Protein AF-0000000085031846 (afdb_homodimer)

Secondary structure (DSSP, 8-state):
--EEEEETTTSHHHHHHHHHHHHTT-EEEEEES-GGGSPP-TTEEEEE--TTS-HHHHHHTTTT--EEEE----TTSSIIIIIIHHHHHHHHHHHHHT--EEEEEEETTTT-HHHHTTSHHHHTTHHHHHHHHHHHHHHHHTS-SEEEEEEE-EEE-PPP-SEEEES-SS--EEEHHHHHHHHHHHHH-GGGTTEEEEEEE-SEEHHHHHTT-/--EEEEETTTSHHHHHHHHHHHHTT-EEEEEES-GGGSPP-TTEEEEE--TTS-HHHHHHTTTT--EEEE----TTSSIIIIIIHHHHHHHHHHHHHT--EEEEEEETTTT-HHHHTTSHHHHTTHHHHHHHHHHHHHHHHTS-SEEEEEEE-EEE-PPP-SEEEES-SS--EEEHHHHHHHHHHHHH-GGGTTEEEEEEE-SEEHHHHHTT-

Organism: Limosilactobacillus fermentum (strain NBRC 3956 / LMG 18251) (NCBI:txid334390)

pLDDT: mean 97.51, std 2.16, range [82.5, 98.94]

InterPro domains:
  IPR016040 NAD(P)-binding domain [PF13460] (8-190)
  IPR036291 NAD(P)-binding domain superfamily [SSF51735] (2-202)

Structure (mmCIF, N/CA/C/O backbone):
data_AF-0000000085031846-model_v1
#
loop_
_entity.id
_entity.type
_entity.pdbx_description
1 polymer 'NAD(P)-binding domain-containing protein'
#
loop_
_atom_site.group_PDB
_atom_site.id
_atom_site.type_symbol
_atom_site.label_atom_id
_atom_site.label_alt_id
_atom_site.label_comp_id
_atom_site.label_asym_id
_atom_site.label_entity_id
_atom_site.label_seq_id
_atom_site.pdbx_PDB_ins_code
_atom_site.Cartn_x
_atom_site.Cartn_y
_atom_site.Cartn_z
_atom_site.occupancy
_atom_site.B_iso_or_equiv
_atom_site.auth_seq_id
_atom_site.auth_comp_id
_atom_site.auth_asym_id
_atom_site.auth_atom_id
_atom_site.pdbx_PDB_model_num
ATOM 1 N N . MET A 1 1 ? -4.547 -35.5 -4.082 1 82.5 1 MET A N 1
ATOM 2 C CA . MET A 1 1 ? -4.852 -34.469 -5.082 1 82.5 1 MET A CA 1
ATOM 3 C C . MET A 1 1 ? -5.289 -33.188 -4.418 1 82.5 1 MET A C 1
ATOM 5 O O . MET A 1 1 ? -6.164 -33.188 -3.551 1 82.5 1 MET A O 1
ATOM 9 N N . SER A 1 2 ? -4.496 -32.062 -4.723 1 95.25 2 SER A N 1
ATOM 10 C CA . SER A 1 2 ? -4.844 -30.781 -4.133 1 95.25 2 SER A CA 1
ATOM 11 C C . SER A 1 2 ? -5.535 -29.891 -5.148 1 95.25 2 SER A C 1
ATOM 13 O O . SER A 1 2 ? -5.445 -30.109 -6.355 1 95.25 2 SER A O 1
ATOM 15 N N . LYS A 1 3 ? -6.43 -29.078 -4.668 1 98.56 3 LYS A N 1
ATOM 16 C CA . LYS A 1 3 ? -7.102 -28.047 -5.461 1 98.56 3 LYS A CA 1
ATOM 17 C C . LYS A 1 3 ? -6.426 -26.688 -5.285 1 98.56 3 LYS A C 1
ATOM 19 O O . LYS A 1 3 ? -6.371 -26.156 -4.176 1 98.56 3 LYS A O 1
ATOM 24 N N . ILE A 1 4 ? -5.898 -26.188 -6.391 1 98.88 4 ILE A N 1
ATOM 25 C CA . ILE A 1 4 ? -5.09 -24.984 -6.344 1 98.88 4 ILE A CA 1
ATOM 26 C C . ILE A 1 4 ? -5.797 -23.859 -7.094 1 98.88 4 ILE A C 1
ATOM 28 O O . ILE A 1 4 ? -6.238 -24.047 -8.234 1 98.88 4 ILE A O 1
ATOM 32 N N . PHE A 1 5 ? -6.039 -22.734 -6.453 1 98.94 5 PHE A N 1
ATOM 33 C CA . PHE A 1 5 ? -6.527 -21.531 -7.102 1 98.94 5 PHE A CA 1
ATOM 34 C C . PHE A 1 5 ? -5.371 -20.703 -7.656 1 98.94 5 PHE A C 1
ATOM 36 O O . PHE A 1 5 ? -4.473 -20.297 -6.914 1 98.94 5 PHE A O 1
ATOM 43 N N . VAL A 1 6 ? -5.332 -20.469 -8.945 1 98.94 6 VAL A N 1
ATOM 44 C CA . VAL A 1 6 ? -4.281 -19.688 -9.586 1 98.94 6 VAL A CA 1
ATOM 45 C C . VAL A 1 6 ? -4.84 -18.344 -10.062 1 98.94 6 VAL A C 1
ATOM 47 O O . VAL A 1 6 ? -5.586 -18.297 -11.039 1 98.94 6 VAL A O 1
ATOM 50 N N . ALA A 1 7 ? -4.461 -17.312 -9.344 1 98.88 7 ALA A N 1
ATOM 51 C CA . ALA A 1 7 ? -4.828 -15.953 -9.742 1 98.88 7 ALA A CA 1
ATOM 52 C C . ALA A 1 7 ? -3.869 -15.414 -10.805 1 98.88 7 ALA A C 1
ATOM 54 O O . ALA A 1 7 ? -2.65 -15.461 -10.625 1 98.88 7 ALA A O 1
ATOM 55 N N . GLY A 1 8 ? -4.418 -14.82 -11.82 1 98.44 8 GLY A N 1
ATOM 56 C CA . GLY A 1 8 ? -3.592 -14.398 -12.938 1 98.44 8 GLY A CA 1
ATOM 57 C C . GLY A 1 8 ? -3.281 -15.531 -13.906 1 98.44 8 GLY A C 1
ATOM 58 O O . GLY A 1 8 ? -2.24 -15.516 -14.57 1 98.44 8 GLY A O 1
ATOM 59 N N . ALA A 1 9 ? -4.152 -16.438 -14.016 1 98.62 9 ALA A N 1
ATOM 60 C CA . ALA A 1 9 ? -3.912 -17.672 -14.773 1 98.62 9 ALA A CA 1
ATOM 61 C C . ALA A 1 9 ? -3.871 -17.391 -16.281 1 98.62 9 ALA A C 1
ATOM 63 O O . ALA A 1 9 ? -3.398 -18.219 -17.062 1 98.62 9 ALA A O 1
ATOM 64 N N . THR A 1 10 ? -4.352 -16.281 -16.719 1 97.69 10 THR A N 1
ATOM 65 C CA . THR A 1 10 ? -4.418 -15.984 -18.156 1 97.69 10 THR A CA 1
ATOM 66 C C . THR A 1 10 ? -3.152 -15.266 -18.609 1 97.69 10 THR A C 1
ATOM 68 O O . THR A 1 10 ? -2.977 -15.016 -19.812 1 97.69 10 THR A O 1
ATOM 71 N N . GLY A 1 11 ? -2.295 -14.859 -17.672 1 97.25 11 GLY A N 1
ATOM 72 C CA . GLY A 1 11 ? -1.014 -14.266 -18.016 1 97.25 11 GLY A CA 1
ATOM 73 C C . GLY A 1 11 ? 0.027 -15.289 -18.422 1 97.25 11 GLY A C 1
ATOM 74 O O . GLY A 1 11 ? -0.204 -16.5 -18.312 1 97.25 11 GLY A O 1
ATOM 75 N N . ARG A 1 12 ? 1.201 -14.844 -18.828 1 97.06 12 ARG A N 1
ATOM 76 C CA . ARG A 1 12 ? 2.252 -15.695 -19.375 1 97.06 12 ARG A CA 1
ATOM 77 C C . ARG A 1 12 ? 2.74 -16.703 -18.344 1 97.06 12 ARG A C 1
ATOM 79 O O . ARG A 1 12 ? 2.758 -17.906 -18.594 1 97.06 12 ARG A O 1
ATOM 86 N N . VAL A 1 13 ? 3.061 -16.219 -17.172 1 98.5 13 VAL A N 1
ATOM 87 C CA . VAL A 1 13 ? 3.541 -17.125 -16.125 1 98.5 13 VAL A CA 1
ATOM 88 C C . VAL A 1 13 ? 2.387 -17.969 -15.617 1 98.5 13 VAL A C 1
ATOM 90 O O . VAL A 1 13 ? 2.549 -19.172 -15.383 1 98.5 13 VAL A O 1
ATOM 93 N N . GLY A 1 14 ? 1.185 -17.359 -15.422 1 98.69 14 GLY A N 1
ATOM 94 C CA . GLY A 1 14 ? 0.018 -18.062 -14.906 1 98.69 14 GLY A CA 1
ATOM 95 C C . GLY A 1 14 ? -0.382 -19.266 -15.75 1 98.69 14 GLY A C 1
ATOM 96 O O . GLY A 1 14 ? -0.686 -20.328 -15.219 1 98.69 14 GLY A O 1
ATOM 97 N N . GLN A 1 15 ? -0.368 -19.078 -17.047 1 98.5 15 GLN A N 1
ATOM 98 C CA . GLN A 1 15 ? -0.707 -20.188 -17.938 1 98.5 15 GLN A CA 1
ATOM 99 C C . GLN A 1 15 ? 0.255 -21.359 -17.766 1 98.5 15 GLN A C 1
ATOM 101 O O . GLN A 1 15 ? -0.166 -22.516 -17.734 1 98.5 15 GLN A O 1
ATOM 106 N N . GLU A 1 16 ? 1.547 -21.062 -17.641 1 98.62 16 GLU A N 1
ATOM 107 C CA . GLU A 1 16 ? 2.553 -22.109 -17.453 1 98.62 16 GLU A CA 1
ATOM 108 C C . GLU A 1 16 ? 2.375 -22.812 -16.109 1 98.62 16 GLU A C 1
ATOM 110 O O . GLU A 1 16 ? 2.498 -24.047 -16.031 1 98.62 16 GLU A O 1
ATOM 115 N N . VAL A 1 17 ? 2.043 -22.078 -15.07 1 98.81 17 VAL A N 1
ATOM 116 C CA . VAL A 1 17 ? 1.786 -22.656 -13.758 1 98.81 17 VAL A CA 1
ATOM 117 C C . VAL A 1 17 ? 0.599 -23.609 -13.836 1 98.81 17 VAL A C 1
ATOM 119 O O . VAL A 1 17 ? 0.67 -24.734 -13.352 1 98.81 17 VAL A O 1
ATOM 122 N N . VAL A 1 18 ? -0.474 -23.156 -14.477 1 98.81 18 VAL A N 1
ATOM 123 C CA . VAL A 1 18 ? -1.689 -23.953 -14.617 1 98.81 18 VAL A CA 1
ATOM 124 C C . VAL A 1 18 ? -1.367 -25.266 -15.336 1 98.81 18 VAL A C 1
ATOM 126 O O . VAL A 1 18 ? -1.737 -26.344 -14.859 1 98.81 18 VAL A O 1
ATOM 129 N N . LYS A 1 19 ? -0.628 -25.203 -16.391 1 98.44 19 LYS A N 1
ATOM 130 C CA . LYS A 1 19 ? -0.256 -26.391 -17.172 1 98.44 19 LYS A CA 1
ATOM 131 C C . LYS A 1 19 ? 0.552 -27.375 -16.328 1 98.44 19 LYS A C 1
ATOM 133 O O . LYS A 1 19 ? 0.266 -28.562 -16.312 1 98.44 19 LYS A O 1
ATOM 138 N N . GLN A 1 20 ? 1.48 -26.875 -15.641 1 98.19 20 GLN A N 1
ATOM 139 C CA . GLN A 1 20 ? 2.391 -27.719 -14.875 1 98.19 20 GLN A CA 1
ATOM 140 C C . GLN A 1 20 ? 1.683 -28.344 -13.688 1 98.19 20 GLN A C 1
ATOM 142 O O . GLN A 1 20 ? 1.892 -29.531 -13.383 1 98.19 20 GLN A O 1
ATOM 147 N N . LEU A 1 21 ? 0.842 -27.625 -12.992 1 98.69 21 LEU A N 1
ATOM 148 C CA . LEU A 1 21 ? 0.088 -28.156 -11.867 1 98.69 21 LEU A CA 1
ATOM 149 C C . LEU A 1 21 ? -0.866 -29.266 -12.336 1 98.69 21 LEU A C 1
ATOM 151 O O . LEU A 1 21 ? -0.949 -30.328 -11.711 1 98.69 21 LEU A O 1
ATOM 155 N N . ALA A 1 22 ? -1.572 -28.984 -13.445 1 98.5 22 ALA A N 1
ATOM 156 C CA . ALA A 1 22 ? -2.496 -29.969 -13.984 1 98.5 22 ALA A CA 1
ATOM 157 C C . ALA A 1 22 ? -1.753 -31.234 -14.422 1 98.5 22 ALA A C 1
ATOM 159 O O . ALA A 1 22 ? -2.213 -32.344 -14.172 1 98.5 22 ALA A O 1
ATOM 160 N N . ALA A 1 23 ? -0.633 -31.047 -15.062 1 97.5 23 ALA A N 1
ATOM 161 C CA . ALA A 1 23 ? 0.184 -32.188 -15.5 1 97.5 23 ALA A CA 1
ATOM 162 C C . ALA A 1 23 ? 0.664 -33 -14.32 1 97.5 23 ALA A C 1
ATOM 164 O O . ALA A 1 23 ? 0.874 -34.219 -14.445 1 97.5 23 ALA A O 1
ATOM 165 N N . ALA A 1 24 ? 0.793 -32.406 -13.195 1 97.25 24 ALA A N 1
ATOM 166 C CA . ALA A 1 24 ? 1.229 -33.062 -11.977 1 97.25 24 ALA A CA 1
ATOM 167 C C . ALA A 1 24 ? 0.046 -33.688 -11.242 1 97.25 24 ALA A C 1
ATOM 169 O O . ALA A 1 24 ? 0.197 -34.219 -10.133 1 97.25 24 ALA A O 1
ATOM 170 N N . GLY A 1 25 ? -1.135 -33.531 -11.773 1 97.56 25 GLY A N 1
ATOM 171 C CA . GLY A 1 25 ? -2.303 -34.219 -11.242 1 97.56 25 GLY A CA 1
ATOM 172 C C . GLY A 1 25 ? -3.092 -33.375 -10.258 1 97.56 25 GLY A C 1
ATOM 173 O O . GLY A 1 25 ? -3.953 -33.875 -9.539 1 97.56 25 GLY A O 1
ATOM 174 N N . GLN A 1 26 ? -2.814 -32.094 -10.18 1 98.31 26 GLN A N 1
ATOM 175 C CA . GLN A 1 26 ? -3.559 -31.203 -9.305 1 98.31 26 GLN A CA 1
ATOM 176 C C . GLN A 1 26 ? -4.781 -30.625 -10.008 1 98.31 26 GLN A C 1
ATOM 178 O O . GLN A 1 26 ? -4.738 -30.344 -11.211 1 98.31 26 GLN A O 1
ATOM 183 N N . GLU A 1 27 ? -5.875 -30.484 -9.289 1 98.5 27 GLU A N 1
ATOM 184 C CA . GLU A 1 27 ? -7 -29.688 -9.789 1 98.5 27 GLU A CA 1
ATOM 185 C C . GLU A 1 27 ? -6.699 -28.203 -9.719 1 98.5 27 GLU A C 1
ATOM 187 O O . GLU A 1 27 ? -6.227 -27.703 -8.688 1 98.5 27 GLU A O 1
ATOM 192 N N . VAL A 1 28 ? -6.984 -27.531 -10.82 1 98.75 28 VAL A N 1
ATOM 193 C CA . VAL A 1 28 ? -6.629 -26.125 -10.875 1 98.75 28 VAL A CA 1
ATOM 194 C C . VAL A 1 28 ? -7.875 -25.281 -11.148 1 98.75 28 VAL A C 1
ATOM 196 O O . VAL A 1 28 ? -8.586 -25.516 -12.125 1 98.75 28 VAL A O 1
ATOM 199 N N . LEU A 1 29 ? -8.219 -24.375 -10.211 1 98.75 29 LEU A N 1
ATOM 200 C CA . LEU A 1 29 ? -9.094 -23.25 -10.523 1 98.75 29 LEU A CA 1
ATOM 201 C C . LEU A 1 29 ? -8.297 -22.109 -11.141 1 98.75 29 LEU A C 1
ATOM 203 O O . LEU A 1 29 ? -7.598 -21.375 -10.422 1 98.75 29 LEU A O 1
ATOM 207 N N . ALA A 1 30 ? -8.375 -22 -12.461 1 98.81 30 ALA A N 1
ATOM 208 C CA . ALA A 1 30 ? -7.609 -21.016 -13.227 1 98.81 30 ALA A CA 1
ATOM 209 C C . ALA A 1 30 ? -8.383 -19.703 -13.367 1 98.81 30 ALA A C 1
ATOM 211 O O . ALA A 1 30 ? -9.289 -19.609 -14.188 1 98.81 30 ALA A O 1
ATOM 212 N N . ALA A 1 31 ? -7.93 -18.719 -12.633 1 98.5 31 ALA A N 1
ATOM 213 C CA . ALA A 1 31 ? -8.734 -17.5 -12.492 1 98.5 31 ALA A CA 1
ATOM 214 C C . ALA A 1 31 ? -8.148 -16.359 -13.312 1 98.5 31 ALA A C 1
ATOM 216 O O . ALA A 1 31 ? -6.93 -16.156 -13.32 1 98.5 31 ALA A O 1
ATOM 217 N N . GLY A 1 32 ? -8.938 -15.68 -13.961 1 95.88 32 GLY A N 1
ATOM 218 C CA . GLY A 1 32 ? -8.547 -14.508 -14.734 1 95.88 32 GLY A CA 1
ATOM 219 C C . GLY A 1 32 ? -9.719 -13.844 -15.43 1 95.88 32 GLY A C 1
ATOM 220 O O . GLY A 1 32 ? -10.875 -14.164 -15.156 1 95.88 32 GLY A O 1
ATOM 221 N N . ARG A 1 33 ? -9.484 -12.867 -16.234 1 91.12 33 ARG A N 1
ATOM 222 C CA . ARG A 1 33 ? -10.5 -12.117 -16.969 1 91.12 33 ARG A CA 1
ATOM 223 C C . ARG A 1 33 ? -10.664 -12.664 -18.375 1 91.12 33 ARG A C 1
ATOM 225 O O . ARG A 1 33 ? -11.781 -12.828 -18.859 1 91.12 33 ARG A O 1
ATOM 232 N N . LYS A 1 34 ? -9.547 -13.016 -19.031 1 91.81 34 LYS A N 1
ATOM 233 C CA . LYS A 1 34 ? -9.57 -13.516 -20.406 1 91.81 34 LYS A CA 1
ATOM 234 C C . LYS A 1 34 ? -9.484 -15.039 -20.422 1 91.81 34 LYS A C 1
ATOM 236 O O . LYS A 1 34 ? -8.469 -15.602 -20.844 1 91.81 34 LYS A O 1
ATOM 241 N N . LEU A 1 35 ? -10.602 -15.633 -20.266 1 95.88 35 LEU A N 1
ATOM 242 C CA . LEU A 1 35 ? -10.617 -17.078 -20.016 1 95.88 35 LEU A CA 1
ATOM 243 C C . LEU A 1 35 ? -10.305 -17.844 -21.297 1 95.88 35 LEU A C 1
ATOM 245 O O . LEU A 1 35 ? -9.922 -19.016 -21.234 1 95.88 35 LEU A O 1
ATOM 249 N N . ASP A 1 36 ? -10.43 -17.188 -22.375 1 95.56 36 ASP A N 1
ATOM 250 C CA . ASP A 1 36 ? -10.148 -17.828 -23.656 1 95.56 36 ASP A CA 1
ATOM 251 C C . ASP A 1 36 ? -8.656 -18.125 -23.797 1 95.56 36 ASP A C 1
ATOM 253 O O . ASP A 1 36 ? -8.258 -18.922 -24.641 1 95.56 36 ASP A O 1
ATOM 257 N N . ARG A 1 37 ? -7.801 -17.5 -22.953 1 94.75 37 ARG A N 1
ATOM 258 C CA . ARG A 1 37 ? -6.352 -17.672 -23.016 1 94.75 37 ARG A CA 1
ATOM 259 C C . ARG A 1 37 ? -5.906 -18.891 -22.203 1 94.75 37 ARG A C 1
ATOM 261 O O . ARG A 1 37 ? -4.742 -19.281 -22.266 1 94.75 37 ARG A O 1
ATOM 268 N N . LEU A 1 38 ? -6.824 -19.453 -21.516 1 97.19 38 LEU A N 1
ATOM 269 C CA . LEU A 1 38 ? -6.453 -20.531 -20.594 1 97.19 38 LEU A CA 1
ATOM 270 C C . LEU A 1 38 ? -6.219 -21.828 -21.344 1 97.19 38 LEU A C 1
ATOM 272 O O . LEU A 1 38 ? -6.934 -22.141 -22.312 1 97.19 38 LEU A O 1
ATOM 276 N N . PRO A 1 39 ? -5.18 -22.578 -20.906 1 95.25 39 PRO A N 1
ATOM 277 C CA . PRO A 1 39 ? -5.07 -23.922 -21.453 1 95.25 39 PRO A CA 1
ATOM 278 C C . PRO A 1 39 ? -6.293 -24.781 -21.141 1 95.25 39 PRO A C 1
ATOM 280 O O . PRO A 1 39 ? -7.008 -24.531 -20.172 1 95.25 39 PRO A O 1
ATOM 283 N N . LYS A 1 40 ? -6.453 -25.75 -22.016 1 95.12 40 LYS A N 1
ATOM 284 C CA . LYS A 1 40 ? -7.535 -26.703 -21.797 1 95.12 40 LYS A CA 1
ATOM 285 C C . LYS A 1 40 ? -7.035 -27.953 -21.078 1 95.12 40 LYS A C 1
ATOM 287 O O . LYS A 1 40 ? -5.855 -28.312 -21.172 1 95.12 40 LYS A O 1
ATOM 292 N N . GLY A 1 41 ? -7.891 -28.562 -20.312 1 96.31 41 GLY A N 1
ATOM 293 C CA . GLY A 1 41 ? -7.566 -29.797 -19.609 1 96.31 41 GLY A CA 1
ATOM 294 C C . GLY A 1 41 ? -8.648 -30.219 -18.625 1 96.31 41 GLY A C 1
ATOM 295 O O . GLY A 1 41 ? -9.375 -29.391 -18.094 1 96.31 41 GLY A O 1
ATOM 296 N N . GLU A 1 42 ? -8.719 -31.531 -18.359 1 97.31 42 GLU A N 1
ATOM 297 C CA . GLU A 1 42 ? -9.758 -32.094 -17.5 1 97.31 42 GLU A CA 1
ATOM 298 C C . GLU A 1 42 ? -9.625 -31.578 -16.062 1 97.31 42 GLU A C 1
ATOM 300 O O . GLU A 1 42 ? -10.617 -31.453 -15.344 1 97.31 42 GLU A O 1
ATOM 305 N N . LEU A 1 43 ? -8.398 -31.234 -15.719 1 98.31 43 LEU A N 1
ATOM 306 C CA . LEU A 1 43 ? -8.156 -30.844 -14.336 1 98.31 43 LEU A CA 1
ATOM 307 C C . LEU A 1 43 ? -8.109 -29.312 -14.211 1 98.31 43 LEU A C 1
ATOM 309 O O . LEU A 1 43 ? -7.762 -28.797 -13.148 1 98.31 43 LEU A O 1
ATOM 313 N N . ILE A 1 44 ? -8.406 -28.609 -15.297 1 98.56 44 ILE A N 1
ATOM 314 C CA . ILE A 1 44 ? -8.359 -27.156 -15.32 1 98.56 44 ILE A CA 1
ATOM 315 C C . ILE A 1 44 ? -9.773 -26.594 -15.43 1 98.56 44 ILE A C 1
ATOM 317 O O . ILE A 1 44 ? -10.484 -26.859 -16.406 1 98.56 44 ILE A O 1
ATOM 321 N N . THR A 1 45 ? -10.227 -25.844 -14.461 1 98.31 45 THR A N 1
ATOM 322 C CA . THR A 1 45 ? -11.523 -25.172 -14.461 1 98.31 45 THR A CA 1
ATOM 323 C C . THR A 1 45 ? -11.344 -23.656 -14.57 1 98.31 45 THR A C 1
ATOM 325 O O . THR A 1 45 ? -10.805 -23.016 -13.664 1 98.31 45 THR A O 1
ATOM 328 N N . PRO A 1 46 ? -11.734 -23.078 -15.656 1 98.19 46 PRO A N 1
ATOM 329 C CA . PRO A 1 46 ? -11.68 -21.609 -15.766 1 98.19 46 PRO A CA 1
ATOM 330 C C . PRO A 1 46 ? -12.617 -20.906 -14.781 1 98.19 46 PRO A C 1
ATOM 332 O O . PRO A 1 46 ? -13.75 -21.344 -14.586 1 98.19 46 PRO A O 1
ATOM 335 N N . VAL A 1 47 ? -12.156 -19.922 -14.148 1 97.94 47 VAL A N 1
ATOM 336 C CA . VAL A 1 47 ? -12.938 -19.141 -13.188 1 97.94 47 VAL A CA 1
ATOM 337 C C . VAL A 1 47 ? -12.836 -17.656 -13.523 1 97.94 47 VAL A C 1
ATOM 339 O O . VAL A 1 47 ? -11.742 -17.094 -13.578 1 97.94 47 VAL A O 1
ATOM 342 N N . ALA A 1 48 ? -13.992 -17.047 -13.773 1 97.75 48 ALA A N 1
ATOM 343 C CA . ALA A 1 48 ? -14 -15.594 -13.891 1 97.75 48 ALA A CA 1
ATOM 344 C C . ALA A 1 48 ? -13.664 -14.93 -12.555 1 97.75 48 ALA A C 1
ATOM 346 O O . ALA A 1 48 ? -14.258 -15.273 -11.523 1 97.75 48 ALA A O 1
ATOM 347 N N . PHE A 1 49 ? -12.719 -14.055 -12.57 1 98.06 49 PHE A N 1
ATOM 348 C CA . PHE A 1 49 ? -12.234 -13.438 -11.336 1 98.06 49 PHE A CA 1
ATOM 349 C C . PHE A 1 49 ? -11.867 -11.977 -11.562 1 98.06 49 PHE A C 1
ATOM 351 O O . PHE A 1 49 ? -11.273 -11.641 -12.586 1 98.06 49 PHE A O 1
ATOM 358 N N . ASP A 1 50 ? -12.281 -11.148 -10.633 1 97.25 50 ASP A N 1
ATOM 359 C CA . ASP A 1 50 ? -12.008 -9.719 -10.688 1 97.25 50 ASP A CA 1
ATOM 360 C C . ASP A 1 50 ? -11.367 -9.227 -9.398 1 97.25 50 ASP A C 1
ATOM 362 O O . ASP A 1 50 ? -11.945 -9.375 -8.312 1 97.25 50 ASP A O 1
ATOM 366 N N . PHE A 1 51 ? -10.227 -8.625 -9.562 1 97.75 51 PHE A N 1
ATOM 367 C CA . PHE A 1 51 ? -9.453 -8.195 -8.406 1 97.75 51 PHE A CA 1
ATOM 368 C C . PHE A 1 51 ? -10.094 -6.988 -7.742 1 97.75 51 PHE A C 1
ATOM 370 O O . PHE A 1 51 ? -9.703 -6.594 -6.645 1 97.75 51 PHE A O 1
ATOM 377 N N . THR A 1 52 ? -11.148 -6.383 -8.305 1 95.56 52 THR A N 1
ATOM 378 C CA . THR A 1 52 ? -11.805 -5.219 -7.719 1 95.56 52 THR A CA 1
ATOM 379 C C . THR A 1 52 ? -12.906 -5.652 -6.754 1 95.56 52 THR A C 1
ATOM 381 O O . THR A 1 52 ? -13.492 -4.82 -6.062 1 95.56 52 THR A O 1
ATOM 384 N N . TRP A 1 53 ? -13.172 -6.973 -6.672 1 96.88 53 TRP A N 1
ATOM 385 C CA . TRP A 1 53 ? -14.156 -7.484 -5.73 1 96.88 53 TRP A CA 1
ATOM 386 C C . TRP A 1 53 ? -13.68 -7.324 -4.293 1 96.88 53 TRP A C 1
ATOM 388 O O . TRP A 1 53 ? -12.477 -7.172 -4.047 1 96.88 53 TRP A O 1
ATOM 398 N N . LEU A 1 54 ? -14.656 -7.352 -3.336 1 97.31 54 LEU A N 1
ATOM 399 C CA . LEU A 1 54 ? -14.312 -7.387 -1.917 1 97.31 54 LEU A CA 1
ATOM 400 C C . LEU A 1 54 ? -13.906 -8.789 -1.492 1 97.31 54 LEU A C 1
ATOM 402 O O . LEU A 1 54 ? -14.258 -9.773 -2.148 1 97.31 54 LEU A O 1
ATOM 406 N N . PRO A 1 55 ? -13.172 -8.922 -0.422 1 98.38 55 PRO A N 1
ATOM 407 C CA . PRO A 1 55 ? -12.641 -10.219 0.013 1 98.38 55 PRO A CA 1
ATOM 408 C C . PRO A 1 55 ? -13.734 -11.266 0.209 1 98.38 55 PRO A C 1
ATOM 410 O O . PRO A 1 55 ? -13.531 -12.445 -0.104 1 98.38 55 PRO A O 1
ATOM 413 N N . ASP A 1 56 ? -14.914 -10.844 0.703 1 98 56 ASP A N 1
ATOM 414 C CA . ASP A 1 56 ? -15.984 -11.805 0.938 1 98 56 ASP A CA 1
ATOM 415 C C . ASP A 1 56 ? -16.453 -12.438 -0.371 1 98 56 ASP A C 1
ATOM 417 O O . ASP A 1 56 ? -16.734 -13.633 -0.417 1 98 56 ASP A O 1
ATOM 421 N N . GLN A 1 57 ? -16.547 -11.602 -1.39 1 97.31 57 GLN A N 1
ATOM 422 C CA . GLN A 1 57 ? -16.906 -12.117 -2.705 1 97.31 57 GLN A CA 1
ATOM 423 C C . GLN A 1 57 ? -15.828 -13.047 -3.25 1 97.31 57 GLN A C 1
ATOM 425 O O . GLN A 1 57 ? -16.141 -14.102 -3.807 1 97.31 57 GLN A O 1
ATOM 430 N N . MET A 1 58 ? -14.594 -12.758 -3.137 1 98.5 58 MET A N 1
ATOM 431 C CA . MET A 1 58 ? -13.484 -13.602 -3.572 1 98.5 58 MET A CA 1
ATOM 432 C C . MET A 1 58 ? -13.5 -14.938 -2.832 1 98.5 58 MET A C 1
ATOM 434 O O . MET A 1 58 ? -13.297 -15.992 -3.439 1 98.5 58 MET A O 1
ATOM 438 N N . ALA A 1 59 ? -13.766 -14.891 -1.553 1 98.62 59 ALA A N 1
ATOM 439 C CA . ALA A 1 59 ? -13.703 -16.062 -0.686 1 98.62 59 ALA A CA 1
ATOM 440 C C . ALA A 1 59 ? -14.703 -17.125 -1.129 1 98.62 59 ALA A C 1
ATOM 442 O O . ALA A 1 59 ? -14.453 -18.328 -0.974 1 98.62 59 ALA A O 1
ATOM 443 N N . LYS A 1 60 ? -15.789 -16.656 -1.71 1 97.75 60 LYS A N 1
ATOM 444 C CA . LYS A 1 60 ? -16.812 -17.594 -2.182 1 97.75 60 LYS A CA 1
ATOM 445 C C . LYS A 1 60 ? -16.25 -18.516 -3.26 1 97.75 60 LYS A C 1
ATOM 447 O O . LYS A 1 60 ? -16.672 -19.672 -3.371 1 97.75 60 LYS A O 1
ATOM 452 N N . LEU A 1 61 ? -15.297 -18.062 -3.971 1 97.25 61 LEU A N 1
ATOM 453 C CA . LEU A 1 61 ? -14.719 -18.844 -5.059 1 97.25 61 LEU A CA 1
ATOM 454 C C . LEU A 1 61 ? -13.641 -19.781 -4.535 1 97.25 61 LEU A C 1
ATOM 456 O O . LEU A 1 61 ? -13.164 -20.656 -5.27 1 97.25 61 LEU A O 1
ATOM 460 N N . LEU A 1 62 ? -13.312 -19.688 -3.266 1 98.19 62 LEU A N 1
ATOM 461 C CA . LEU A 1 62 ? -12.164 -20.406 -2.732 1 98.19 62 LEU A CA 1
ATOM 462 C C . LEU A 1 62 ? -12.602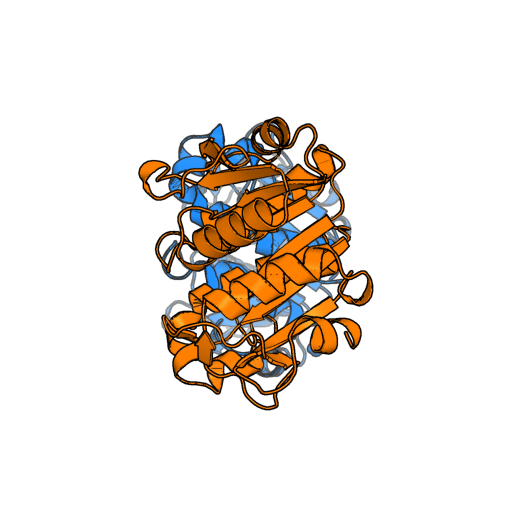 -21.625 -1.931 1 98.19 62 LEU A C 1
ATOM 464 O O . LEU A 1 62 ? -11.781 -22.281 -1.292 1 98.19 62 LEU A O 1
ATOM 468 N N . THR A 1 63 ? -13.859 -21.906 -1.994 1 94 63 THR A N 1
ATOM 469 C CA . THR A 1 63 ? -14.367 -23.062 -1.275 1 94 63 THR A CA 1
ATOM 470 C C . THR A 1 63 ? -13.672 -24.344 -1.745 1 94 63 THR A C 1
ATOM 472 O O . THR A 1 63 ? -13.586 -24.594 -2.947 1 94 63 THR A O 1
ATOM 475 N N . GLY A 1 64 ? -13.094 -25.141 -0.828 1 95.81 64 GLY A N 1
ATOM 476 C CA . GLY A 1 64 ? -12.461 -26.406 -1.133 1 95.81 64 GLY A CA 1
ATOM 477 C C . GLY A 1 64 ? -11.047 -26.266 -1.665 1 95.81 64 GLY A C 1
ATOM 478 O O . GLY A 1 64 ? -10.391 -27.266 -1.997 1 95.81 64 GLY A O 1
ATOM 479 N N . VAL A 1 65 ? -10.57 -25.078 -1.809 1 98.44 65 VAL A N 1
ATOM 480 C CA . VAL A 1 65 ? -9.227 -24.797 -2.309 1 98.44 65 VAL A CA 1
ATOM 481 C C . VAL A 1 65 ? -8.203 -25.078 -1.213 1 98.44 65 VAL A C 1
ATOM 483 O O . VAL A 1 65 ? -8.414 -24.719 -0.052 1 98.44 65 VAL A O 1
ATOM 486 N N . ASP A 1 66 ? -7.113 -25.719 -1.61 1 98.69 66 ASP A N 1
ATOM 487 C CA . ASP A 1 66 ? -6.074 -26.078 -0.649 1 98.69 66 ASP A CA 1
ATOM 488 C C . ASP A 1 66 ? -4.984 -25.016 -0.591 1 98.69 66 ASP A C 1
ATOM 490 O O . ASP A 1 66 ? -4.34 -24.828 0.444 1 98.69 66 ASP A O 1
ATOM 494 N N . ALA A 1 67 ? -4.742 -24.375 -1.659 1 98.81 67 ALA A N 1
ATOM 495 C CA . ALA A 1 67 ? -3.668 -23.391 -1.748 1 98.81 67 ALA A CA 1
ATOM 496 C C . ALA A 1 67 ? -3.938 -22.375 -2.859 1 98.81 67 ALA A C 1
ATOM 498 O O . ALA A 1 67 ? -4.695 -22.656 -3.791 1 98.81 67 ALA A O 1
ATOM 499 N N . ILE A 1 68 ? -3.352 -21.203 -2.729 1 98.94 68 ILE A N 1
ATOM 500 C CA . ILE A 1 68 ? -3.488 -20.141 -3.713 1 98.94 68 ILE A CA 1
ATOM 501 C C . ILE A 1 68 ? -2.119 -19.797 -4.297 1 98.94 68 ILE A C 1
ATOM 503 O O . ILE A 1 68 ? -1.127 -19.719 -3.568 1 98.94 68 ILE A O 1
ATOM 507 N N . VAL A 1 69 ? -2.078 -19.672 -5.578 1 98.94 69 VAL A N 1
ATOM 508 C CA . VAL A 1 69 ? -0.94 -19.125 -6.309 1 98.94 69 VAL A CA 1
ATOM 509 C C . VAL A 1 69 ? -1.318 -17.781 -6.918 1 98.94 69 VAL A C 1
ATOM 511 O O . VAL A 1 69 ? -2.357 -17.656 -7.57 1 98.94 69 VAL A O 1
ATOM 514 N N . PHE A 1 70 ? -0.564 -16.797 -6.645 1 98.94 70 PHE A N 1
ATOM 515 C CA . PHE A 1 70 ? -0.781 -15.453 -7.188 1 98.94 70 PHE A CA 1
ATOM 516 C C . PHE A 1 70 ? 0.281 -15.117 -8.227 1 98.94 70 PHE A C 1
ATOM 518 O O . PHE A 1 70 ? 1.453 -14.938 -7.891 1 98.94 70 PHE A O 1
ATOM 525 N N . THR A 1 71 ? -0.075 -15.016 -9.477 1 98.81 71 THR A N 1
ATOM 526 C CA . THR A 1 71 ? 0.826 -14.625 -10.555 1 98.81 71 THR A CA 1
ATOM 527 C C . THR A 1 71 ? 0.284 -13.406 -11.297 1 98.81 71 THR A C 1
ATOM 529 O O . THR A 1 71 ? 0.78 -13.055 -12.367 1 98.81 71 THR A O 1
ATOM 532 N N . ALA A 1 72 ? -0.715 -12.805 -10.711 1 98.25 72 ALA A N 1
ATOM 533 C CA . ALA A 1 72 ? -1.401 -11.711 -11.391 1 98.25 72 ALA A CA 1
ATOM 534 C C . ALA A 1 72 ? -0.552 -10.445 -11.391 1 98.25 72 ALA A C 1
ATOM 536 O O . ALA A 1 72 ? 0.251 -10.227 -10.484 1 98.25 72 ALA A O 1
ATOM 537 N N . GLY A 1 73 ? -0.741 -9.633 -12.375 1 96.94 73 GLY A N 1
ATOM 538 C CA . GLY A 1 73 ? -0.193 -8.305 -12.562 1 96.94 73 GLY A CA 1
ATOM 539 C C . GLY A 1 73 ? -0.938 -7.492 -13.609 1 96.94 73 GLY A C 1
ATOM 540 O O . GLY A 1 73 ? -1.539 -8.055 -14.523 1 96.94 73 GLY A O 1
ATOM 541 N N . SER A 1 74 ? -0.857 -6.207 -13.523 1 96.69 74 SER A N 1
ATOM 542 C CA . SER A 1 74 ? -1.6 -5.328 -14.422 1 96.69 74 SER A CA 1
ATOM 543 C C . SER A 1 74 ? -0.711 -4.816 -15.547 1 96.69 74 SER A C 1
ATOM 545 O O . SER A 1 74 ? -1.188 -4.141 -16.469 1 96.69 74 SER A O 1
ATOM 547 N N . ARG A 1 75 ? 0.53 -5.125 -15.492 1 93.31 75 ARG A N 1
ATOM 548 C CA . ARG A 1 75 ? 1.504 -4.582 -16.438 1 93.31 75 ARG A CA 1
ATOM 549 C C . ARG A 1 75 ? 1.442 -3.061 -16.469 1 93.31 75 ARG A C 1
ATOM 551 O O . ARG A 1 75 ? 1.418 -2.461 -17.547 1 93.31 75 ARG A O 1
ATOM 558 N N . GLY A 1 76 ? 1.299 -2.479 -15.352 1 94.69 76 GLY A N 1
ATOM 559 C CA . GLY A 1 76 ? 1.345 -1.035 -15.18 1 94.69 76 GLY A CA 1
ATOM 560 C C . GLY A 1 76 ? -0.004 -0.369 -15.375 1 94.69 76 GLY A C 1
ATOM 561 O O . GLY A 1 76 ? -0.152 0.829 -15.125 1 94.69 76 GLY A O 1
ATOM 562 N N . LYS A 1 77 ? -1.083 -1.009 -15.719 1 95.12 77 LYS A N 1
ATOM 563 C CA . LYS A 1 77 ? -2.348 -0.414 -16.141 1 95.12 77 LYS A CA 1
ATOM 564 C C . LYS A 1 77 ? -3.283 -0.203 -14.961 1 95.12 77 LYS A C 1
ATOM 566 O O . LYS A 1 77 ? -4.23 0.581 -15.039 1 95.12 77 LYS A O 1
ATOM 571 N N . ASN A 1 78 ? -3.086 -0.894 -13.891 1 97.81 78 ASN A N 1
ATOM 572 C CA . ASN A 1 78 ? -3.969 -0.847 -12.727 1 97.81 78 ASN A CA 1
ATOM 573 C C . ASN A 1 78 ? -3.256 -1.316 -11.461 1 97.81 78 ASN A C 1
ATOM 575 O O . ASN A 1 78 ? -3.748 -2.201 -10.758 1 97.81 78 ASN A O 1
ATOM 579 N N . LEU A 1 79 ? -2.123 -0.695 -11.172 1 98.62 79 LEU A N 1
ATOM 580 C CA . LEU A 1 79 ? -1.206 -1.125 -10.117 1 98.62 79 LEU A CA 1
ATOM 581 C C . LEU A 1 79 ? -1.904 -1.15 -8.766 1 98.62 79 LEU A C 1
ATOM 583 O O . LEU A 1 79 ? -1.77 -2.117 -8.008 1 98.62 79 LEU A O 1
ATOM 587 N N . LEU A 1 80 ? -2.686 -0.175 -8.477 1 98.81 80 LEU A N 1
ATOM 588 C CA . LEU A 1 80 ? -3.299 -0.05 -7.16 1 98.81 80 LEU A CA 1
ATOM 589 C C . LEU A 1 80 ? -4.395 -1.092 -6.969 1 98.81 80 LEU A C 1
ATOM 591 O O . LEU A 1 80 ? -4.449 -1.76 -5.934 1 98.81 80 LEU A O 1
ATOM 595 N N . GLN A 1 81 ? -5.223 -1.341 -7.938 1 98.31 81 GLN A N 1
ATOM 596 C CA . GLN A 1 81 ? -6.387 -2.207 -7.762 1 98.31 81 GLN A CA 1
ATOM 597 C C . GLN A 1 81 ? -6.012 -3.674 -7.965 1 98.31 81 GLN A C 1
ATOM 599 O O . GLN A 1 81 ? -6.633 -4.562 -7.379 1 98.31 81 GLN A O 1
ATOM 604 N N . VAL A 1 82 ? -4.973 -3.914 -8.781 1 98.5 82 VAL A N 1
ATOM 605 C CA . VAL A 1 82 ? -4.645 -5.305 -9.086 1 98.5 82 VAL A CA 1
ATOM 606 C C . VAL A 1 82 ? -3.391 -5.719 -8.32 1 98.5 82 VAL A C 1
ATOM 608 O O . VAL A 1 82 ? -3.449 -6.57 -7.434 1 98.5 82 VAL A O 1
ATOM 611 N N . ASP A 1 83 ? -2.266 -5.09 -8.516 1 98.75 83 ASP A N 1
ATOM 612 C CA . ASP A 1 83 ? -0.958 -5.535 -8.039 1 98.75 83 ASP A CA 1
ATOM 613 C C . ASP A 1 83 ? -0.829 -5.348 -6.527 1 98.75 83 ASP A C 1
ATOM 615 O O . ASP A 1 83 ? -0.111 -6.098 -5.863 1 98.75 83 ASP A O 1
ATOM 619 N N . LEU A 1 84 ? -1.537 -4.324 -6.059 1 98.88 84 LEU A N 1
ATOM 620 C CA . LEU A 1 84 ? -1.46 -4.035 -4.633 1 98.88 84 LEU A CA 1
ATOM 621 C C . LEU A 1 84 ? -2.727 -4.492 -3.916 1 98.88 84 LEU A C 1
ATOM 623 O O . LEU A 1 84 ? -2.738 -5.551 -3.279 1 98.88 84 LEU A O 1
ATOM 627 N N . ASN A 1 85 ? -3.83 -3.764 -4 1 98.94 85 ASN A N 1
ATOM 628 C CA . ASN A 1 85 ? -5.027 -4.023 -3.211 1 98.94 85 ASN A CA 1
ATOM 629 C C . ASN A 1 85 ? -5.66 -5.363 -3.572 1 98.94 85 ASN A C 1
ATOM 631 O O . ASN A 1 85 ? -6.207 -6.051 -2.707 1 98.94 85 ASN A O 1
ATOM 635 N N . GLY A 1 86 ? -5.625 -5.688 -4.895 1 98.81 86 GLY A N 1
ATOM 636 C CA . GLY A 1 86 ? -6.137 -6.98 -5.328 1 98.81 86 GLY A CA 1
ATOM 637 C C . GLY A 1 86 ? -5.414 -8.148 -4.691 1 98.81 86 GLY A C 1
ATOM 638 O O . GLY A 1 86 ? -6.047 -9.117 -4.258 1 98.81 86 GLY A O 1
ATOM 639 N N . ALA A 1 87 ? -4.082 -8.086 -4.664 1 98.88 87 ALA A N 1
ATOM 640 C CA . ALA A 1 87 ? -3.289 -9.125 -4.004 1 98.88 87 ALA A CA 1
ATOM 641 C C . ALA A 1 87 ? -3.645 -9.227 -2.523 1 98.88 87 ALA A C 1
ATOM 643 O O . ALA A 1 87 ? -3.896 -10.32 -2.016 1 98.88 87 ALA A O 1
ATOM 644 N N . VAL A 1 88 ? -3.715 -8.078 -1.848 1 98.94 88 VAL A N 1
ATOM 645 C CA . VAL A 1 88 ? -3.986 -8.062 -0.414 1 98.94 88 VAL A CA 1
ATOM 646 C C . VAL A 1 88 ? -5.395 -8.594 -0.148 1 98.94 88 VAL A C 1
ATOM 648 O O . VAL A 1 88 ? -5.605 -9.383 0.776 1 98.94 88 VAL A O 1
ATOM 651 N N . LYS A 1 89 ? -6.371 -8.18 -0.947 1 98.88 89 LYS A N 1
ATOM 652 C CA . LYS A 1 89 ? -7.738 -8.641 -0.745 1 98.88 89 LYS A CA 1
ATOM 653 C C . LYS A 1 89 ? -7.844 -10.148 -0.959 1 98.88 89 LYS A C 1
ATOM 655 O O . LYS A 1 89 ? -8.633 -10.82 -0.295 1 98.88 89 LYS A O 1
ATOM 660 N N . LEU A 1 90 ? -7.035 -10.688 -1.888 1 98.94 90 LEU A N 1
ATOM 661 C CA . LEU A 1 90 ? -7.043 -12.133 -2.062 1 98.94 90 LEU A CA 1
ATOM 662 C C . LEU A 1 90 ? -6.445 -12.836 -0.848 1 98.94 90 LEU A C 1
ATOM 664 O O . LEU A 1 90 ? -6.902 -13.914 -0.457 1 98.94 90 LEU A O 1
ATOM 668 N N . MET A 1 91 ? -5.43 -12.266 -0.238 1 98.94 91 MET A N 1
ATOM 669 C CA . MET A 1 91 ? -4.891 -12.789 1.014 1 98.94 91 MET A CA 1
ATOM 670 C C . MET A 1 91 ? -5.957 -12.789 2.105 1 98.94 91 MET A C 1
ATOM 672 O O . MET A 1 91 ? -6.09 -13.758 2.854 1 98.94 91 MET A O 1
ATOM 676 N N . GLN A 1 92 ? -6.66 -11.688 2.172 1 98.81 92 GLN A N 1
ATOM 677 C CA . GLN A 1 92 ? -7.75 -11.586 3.139 1 98.81 92 GLN A CA 1
ATOM 678 C C . GLN A 1 92 ? -8.828 -12.625 2.857 1 98.81 92 GLN A C 1
ATOM 680 O O . GLN A 1 92 ? -9.352 -13.25 3.783 1 98.81 92 GLN A O 1
ATOM 685 N N . ALA A 1 93 ? -9.141 -12.781 1.596 1 98.88 93 ALA A N 1
ATOM 686 C CA . ALA A 1 93 ? -10.125 -13.781 1.192 1 98.88 93 ALA A CA 1
ATOM 687 C C . ALA A 1 93 ? -9.664 -15.188 1.571 1 98.88 93 ALA A C 1
ATOM 689 O O . ALA A 1 93 ? -10.477 -16.031 1.97 1 98.88 93 ALA A O 1
ATOM 690 N N . ALA A 1 94 ? -8.375 -15.484 1.392 1 98.88 94 ALA A N 1
ATOM 691 C CA . ALA A 1 94 ? -7.809 -16.766 1.809 1 98.88 94 ALA A CA 1
ATOM 692 C C . ALA A 1 94 ? -8.086 -17.031 3.285 1 98.88 94 ALA A C 1
ATOM 694 O O . ALA A 1 94 ? -8.562 -18.109 3.65 1 98.88 94 ALA A O 1
ATOM 695 N N . ASN A 1 95 ? -7.828 -16.031 4.117 1 98.75 95 ASN A N 1
ATOM 696 C CA . ASN A 1 95 ? -8.078 -16.172 5.551 1 98.75 95 ASN A CA 1
ATOM 697 C C . ASN A 1 95 ? -9.555 -16.422 5.836 1 98.75 95 ASN A C 1
ATOM 699 O O . ASN A 1 95 ? -9.891 -17.297 6.645 1 98.75 95 ASN A O 1
ATOM 703 N N . LEU A 1 96 ? -10.422 -15.688 5.18 1 98.5 96 LEU A N 1
ATOM 704 C CA . LEU A 1 96 ? -11.859 -15.859 5.359 1 98.5 96 LEU A CA 1
ATOM 705 C C . LEU A 1 96 ? -12.281 -17.281 4.992 1 98.5 96 LEU A C 1
ATOM 707 O O . LEU A 1 96 ? -13.188 -17.844 5.609 1 98.5 96 LEU A O 1
ATOM 711 N N . ALA A 1 97 ? -11.602 -17.859 4 1 98.56 97 ALA A N 1
ATOM 712 C CA . ALA A 1 97 ? -11.961 -19.172 3.484 1 98.56 97 ALA A CA 1
ATOM 713 C C . ALA A 1 97 ? -11.211 -20.281 4.234 1 98.56 97 ALA A C 1
ATOM 715 O O . ALA A 1 97 ? -11.406 -21.453 3.963 1 98.56 97 ALA A O 1
ATOM 716 N N . GLY A 1 98 ? -10.328 -19.891 5.145 1 98.38 98 GLY A N 1
ATOM 717 C CA . GLY A 1 98 ? -9.578 -20.859 5.934 1 98.38 98 GLY A CA 1
ATOM 718 C C . GLY A 1 98 ? -8.422 -21.484 5.18 1 98.38 98 GLY A C 1
ATOM 719 O O . GLY A 1 98 ? -7.953 -22.562 5.531 1 98.38 98 GLY A O 1
ATOM 720 N N . ILE A 1 99 ? -7.984 -20.844 4.094 1 98.56 99 ILE A N 1
ATOM 721 C CA . ILE A 1 99 ? -6.844 -21.312 3.318 1 98.56 99 ILE A CA 1
ATOM 722 C C . ILE A 1 99 ? -5.555 -20.719 3.885 1 98.56 99 ILE A C 1
ATOM 724 O O . ILE A 1 99 ? -5.445 -19.5 4.047 1 98.56 99 ILE A O 1
ATOM 728 N N . LYS A 1 100 ? -4.551 -21.5 4.117 1 98.12 100 LYS A N 1
ATOM 729 C CA . LYS A 1 100 ? -3.334 -21 4.754 1 98.12 100 LYS A CA 1
ATOM 730 C C . LYS A 1 100 ? -2.205 -20.844 3.742 1 98.12 100 LYS A C 1
ATOM 732 O O . LYS A 1 100 ? -1.437 -19.891 3.805 1 98.12 100 LYS A O 1
ATOM 737 N N . ARG A 1 101 ? -2.119 -21.812 2.803 1 98.81 101 ARG A N 1
ATOM 738 C CA . ARG A 1 101 ? -0.957 -21.875 1.922 1 98.81 101 ARG A CA 1
ATOM 739 C C . ARG A 1 101 ? -1.094 -20.891 0.761 1 98.81 101 ARG A C 1
ATOM 741 O O . ARG A 1 101 ? -2.094 -20.906 0.041 1 98.81 101 ARG A O 1
ATOM 748 N N . PHE A 1 102 ? -0.156 -19.969 0.557 1 98.94 102 PHE A N 1
ATOM 749 C CA . PHE A 1 102 ? -0.185 -18.875 -0.414 1 98.94 102 PHE A CA 1
ATOM 750 C C . PHE A 1 102 ? 1.188 -18.672 -1.04 1 98.94 102 PHE A C 1
ATOM 752 O O . PHE A 1 102 ? 2.137 -18.281 -0.357 1 98.94 102 PHE A O 1
ATOM 759 N N . VAL A 1 103 ? 1.375 -18.984 -2.336 1 98.94 103 VAL A N 1
ATOM 760 C CA . VAL A 1 103 ? 2.611 -18.75 -3.07 1 98.94 103 VAL A CA 1
ATOM 761 C C . VAL A 1 103 ? 2.42 -17.578 -4.035 1 98.94 103 VAL A C 1
ATOM 763 O O . VAL A 1 103 ? 1.498 -17.578 -4.855 1 98.94 103 VAL A O 1
ATOM 766 N N . MET A 1 104 ? 3.225 -16.562 -3.965 1 98.94 104 MET A N 1
ATOM 767 C CA . MET A 1 104 ? 3.076 -15.352 -4.77 1 98.94 104 MET A CA 1
ATOM 768 C C . MET A 1 104 ? 4.336 -15.078 -5.578 1 98.94 104 MET A C 1
ATOM 770 O O . MET A 1 104 ? 5.445 -15.125 -5.043 1 98.94 104 MET A O 1
ATOM 774 N N . LEU A 1 105 ? 4.109 -14.938 -6.879 1 98.94 105 LEU A N 1
ATOM 775 C CA . LEU A 1 105 ? 5.16 -14.391 -7.734 1 98.94 105 LEU A CA 1
ATOM 776 C C . LEU A 1 105 ? 5.301 -12.891 -7.535 1 98.94 105 LEU A C 1
ATOM 778 O O . LEU A 1 105 ? 4.312 -12.156 -7.613 1 98.94 105 LEU A O 1
ATOM 782 N N . SER A 1 106 ? 6.426 -12.508 -7.156 1 98.31 106 SER A N 1
ATOM 783 C CA . SER A 1 106 ? 6.766 -11.102 -7.008 1 98.31 106 SER A CA 1
ATOM 784 C C . SER A 1 106 ? 7.992 -10.734 -7.84 1 98.31 106 SER A C 1
ATOM 786 O O . SER A 1 106 ? 8.273 -11.383 -8.852 1 98.31 106 SER A O 1
ATOM 788 N N . SER A 1 107 ? 8.562 -9.633 -7.656 1 97.12 107 SER A N 1
ATOM 789 C CA . SER A 1 107 ? 9.68 -9.102 -8.43 1 97.12 107 SER A CA 1
ATOM 790 C C . SER A 1 107 ? 10.938 -9 -7.574 1 97.12 107 SER A C 1
ATOM 792 O O . SER A 1 107 ? 10.867 -8.703 -6.379 1 97.12 107 SER A O 1
ATOM 794 N N . ALA A 1 108 ? 12.086 -9.25 -8.234 1 96.94 108 ALA A N 1
ATOM 795 C CA . ALA A 1 108 ? 13.359 -9.062 -7.551 1 96.94 108 ALA A CA 1
ATOM 796 C C . ALA A 1 108 ? 13.445 -7.668 -6.93 1 96.94 108 ALA A C 1
ATOM 798 O O . ALA A 1 108 ? 13.047 -6.68 -7.551 1 96.94 108 ALA A O 1
ATOM 799 N N . TYR A 1 109 ? 13.867 -7.566 -5.66 1 96.81 109 TYR A N 1
ATOM 800 C CA . TYR A 1 109 ? 14.164 -6.359 -4.902 1 96.81 109 TYR A CA 1
ATOM 801 C C . TYR A 1 109 ? 12.883 -5.613 -4.535 1 96.81 109 TYR A C 1
ATOM 803 O O . TYR A 1 109 ? 12.93 -4.445 -4.148 1 96.81 109 TYR A O 1
ATOM 811 N N . SER A 1 110 ? 11.688 -6.27 -4.719 1 96.88 110 SER A N 1
ATOM 812 C CA . SER A 1 110 ? 10.43 -5.605 -4.391 1 96.88 110 SER A CA 1
ATOM 813 C C . SER A 1 110 ? 10.438 -5.09 -2.957 1 96.88 110 SER A C 1
ATOM 815 O O . SER A 1 110 ? 9.82 -4.062 -2.656 1 96.88 110 SER A O 1
ATOM 817 N N . MET A 1 111 ? 11.203 -5.734 -2.096 1 96.69 111 MET A N 1
ATOM 818 C CA . MET A 1 111 ? 11.156 -5.387 -0.679 1 96.69 111 MET A CA 1
ATOM 819 C C . MET A 1 111 ? 12.391 -4.594 -0.273 1 96.69 111 MET A C 1
ATOM 821 O O . MET A 1 111 ? 12.664 -4.426 0.917 1 96.69 111 MET A O 1
ATOM 825 N N . ASP A 1 112 ? 13.18 -4.141 -1.245 1 95.69 112 ASP A N 1
ATOM 826 C CA . ASP A 1 112 ? 14.391 -3.355 -1.011 1 95.69 112 ASP A CA 1
ATOM 827 C C . ASP A 1 112 ? 14.352 -2.039 -1.784 1 95.69 112 ASP A C 1
ATOM 829 O O . ASP A 1 112 ? 14.914 -1.937 -2.875 1 95.69 112 ASP A O 1
ATOM 833 N N . GLN A 1 113 ? 13.812 -1.027 -1.108 1 95.81 113 GLN A N 1
ATOM 834 C CA . GLN A 1 113 ? 13.586 0.236 -1.803 1 95.81 113 GLN A CA 1
ATOM 835 C C . GLN A 1 113 ? 14.906 0.9 -2.182 1 95.81 113 GLN A C 1
ATOM 837 O O . GLN A 1 113 ? 14.969 1.652 -3.156 1 95.81 113 GLN A O 1
ATOM 842 N N . ALA A 1 114 ? 15.969 0.65 -1.435 1 94.69 114 ALA A N 1
ATOM 843 C CA . ALA A 1 114 ? 17.266 1.263 -1.711 1 94.69 114 ALA A CA 1
ATOM 844 C C . ALA A 1 114 ? 17.812 0.798 -3.057 1 94.69 114 ALA A C 1
ATOM 846 O O . ALA A 1 114 ? 18.578 1.519 -3.703 1 94.69 114 ALA A O 1
ATOM 847 N N . MET A 1 115 ? 17.375 -0.405 -3.514 1 95.12 115 MET A N 1
ATOM 848 C CA . MET A 1 115 ? 17.859 -0.973 -4.766 1 95.12 115 MET A CA 1
ATOM 849 C C . MET A 1 115 ? 17.156 -0.348 -5.961 1 95.12 115 MET A C 1
ATOM 851 O O . MET A 1 115 ? 17.688 -0.35 -7.074 1 95.12 115 MET A O 1
ATOM 855 N N . TRP A 1 116 ? 15.961 0.269 -5.77 1 95.94 116 TRP A N 1
ATOM 856 C CA . TRP A 1 116 ? 15.141 0.76 -6.871 1 95.94 116 TRP A CA 1
ATOM 857 C C . TRP A 1 116 ? 15.82 1.92 -7.586 1 95.94 116 TRP A C 1
ATOM 859 O O . TRP A 1 116 ? 15.719 2.055 -8.805 1 95.94 116 TRP A O 1
ATOM 869 N N . GLY A 1 117 ? 16.547 2.777 -6.758 1 92.06 117 GLY A N 1
ATOM 870 C CA . GLY A 1 117 ? 17.219 3.92 -7.348 1 92.06 117 GLY A CA 1
ATOM 871 C C . GLY A 1 117 ? 18.562 3.57 -7.957 1 92.06 117 GLY A C 1
ATOM 872 O O . GLY A 1 117 ? 19.125 4.344 -8.742 1 92.06 117 GLY A O 1
ATOM 873 N N . LYS A 1 118 ? 19.062 2.416 -7.676 1 91.5 118 LYS A N 1
ATOM 874 C CA . LYS A 1 118 ? 20.422 2.049 -8.062 1 91.5 118 LYS A CA 1
ATOM 875 C C . LYS A 1 118 ? 20.438 1.347 -9.414 1 91.5 118 LYS A C 1
ATOM 877 O O . LYS A 1 118 ? 21.469 1.341 -10.109 1 91.5 118 LYS A O 1
ATOM 882 N N . VAL A 1 119 ? 19.344 0.72 -9.766 1 88.44 119 VAL A N 1
ATOM 883 C CA . VAL A 1 119 ? 19.234 -0.042 -11.008 1 88.44 119 VAL A CA 1
ATOM 884 C C . VAL A 1 119 ? 18.281 0.667 -11.961 1 88.44 119 VAL A C 1
ATOM 886 O O . VAL A 1 119 ? 17.141 0.945 -11.617 1 88.44 119 VAL A O 1
ATOM 889 N N . LYS A 1 120 ? 18.719 1.011 -13.195 1 90.12 120 LYS A N 1
ATOM 890 C CA . LYS A 1 120 ? 17.953 1.799 -14.148 1 90.12 120 LYS A CA 1
ATOM 891 C C . LYS A 1 120 ? 16.594 1.146 -14.43 1 90.12 120 LYS A C 1
ATOM 893 O O . LYS A 1 120 ? 15.562 1.819 -14.43 1 90.12 120 LYS A O 1
ATOM 898 N N . THR A 1 121 ? 16.578 -0.141 -14.68 1 90.38 121 THR A N 1
ATOM 899 C CA . THR A 1 121 ? 15.344 -0.84 -15.031 1 90.38 121 THR A CA 1
ATOM 900 C C . THR A 1 121 ? 14.328 -0.762 -13.898 1 90.38 121 THR A C 1
ATOM 902 O O . THR A 1 121 ? 13.125 -0.688 -14.133 1 90.38 121 THR A O 1
ATOM 905 N N . LEU A 1 122 ? 14.805 -0.771 -12.68 1 94 122 LEU A N 1
ATOM 906 C CA . LEU A 1 122 ? 13.93 -0.656 -11.516 1 94 122 LEU A CA 1
ATOM 907 C C . LEU A 1 122 ? 13.422 0.775 -11.359 1 94 122 LEU A C 1
ATOM 909 O O . LEU A 1 122 ? 12.258 0.994 -11.031 1 94 122 LEU A O 1
ATOM 913 N N . ARG A 1 123 ? 14.273 1.731 -11.586 1 94.12 123 ARG A N 1
ATOM 914 C CA . ARG A 1 123 ? 13.875 3.133 -11.5 1 94.12 123 ARG A CA 1
ATOM 915 C C . ARG A 1 123 ? 12.742 3.441 -12.477 1 94.12 123 ARG A C 1
ATOM 917 O O . ARG A 1 123 ? 11.852 4.238 -12.172 1 94.12 123 ARG A O 1
ATOM 924 N N . ASP A 1 124 ? 12.773 2.826 -13.648 1 95 124 ASP A N 1
ATOM 925 C CA . ASP A 1 124 ? 11.812 3.078 -14.719 1 95 124 ASP A CA 1
ATOM 926 C C . ASP A 1 124 ? 10.438 2.523 -14.352 1 95 124 ASP A C 1
ATOM 928 O O . ASP A 1 124 ? 9.438 2.859 -14.992 1 95 124 ASP A O 1
ATOM 932 N N . ILE A 1 125 ? 10.383 1.688 -13.312 1 96.5 125 ILE A N 1
ATOM 933 C CA . ILE A 1 125 ? 9.109 1.082 -12.938 1 96.5 125 ILE A CA 1
ATOM 934 C C . ILE A 1 125 ? 8.844 1.315 -11.453 1 96.5 125 ILE A C 1
ATOM 936 O O . ILE A 1 125 ? 8.352 0.425 -10.75 1 96.5 125 ILE A O 1
ATOM 940 N N . THR A 1 126 ? 9.195 2.428 -10.922 1 97.38 126 THR A N 1
ATOM 941 C CA . THR A 1 126 ? 9.133 2.766 -9.508 1 97.38 126 THR A CA 1
ATOM 942 C C . THR A 1 126 ? 7.73 2.547 -8.961 1 97.38 126 THR A C 1
ATOM 944 O O . THR A 1 126 ? 7.559 1.979 -7.879 1 97.38 126 THR A O 1
ATOM 947 N N . ASP A 1 127 ? 6.742 3.021 -9.719 1 98.06 127 ASP A N 1
ATOM 948 C CA . ASP A 1 127 ? 5.371 2.855 -9.25 1 98.06 127 ASP A CA 1
ATOM 949 C C . ASP A 1 127 ? 5.016 1.378 -9.102 1 98.06 127 ASP A C 1
ATOM 951 O O . ASP A 1 127 ? 4.328 0.989 -8.156 1 98.06 127 ASP A O 1
ATOM 955 N N . TYR A 1 128 ? 5.426 0.565 -10.055 1 98.38 128 TYR A N 1
ATOM 956 C CA . TYR A 1 128 ? 5.238 -0.878 -9.945 1 98.38 128 TYR A CA 1
ATOM 957 C C . TYR A 1 128 ? 5.949 -1.43 -8.711 1 98.38 128 TYR A C 1
ATOM 959 O O . TYR A 1 128 ? 5.375 -2.223 -7.961 1 98.38 128 TYR A O 1
ATOM 967 N N . ASN A 1 129 ? 7.164 -1.007 -8.477 1 98.25 129 ASN A N 1
ATOM 968 C CA . ASN A 1 129 ? 7.922 -1.446 -7.309 1 98.25 129 ASN A CA 1
ATOM 969 C C . ASN A 1 129 ? 7.203 -1.105 -6.008 1 98.25 129 ASN A C 1
ATOM 971 O O . ASN A 1 129 ? 7.156 -1.922 -5.086 1 98.25 129 ASN A O 1
ATOM 975 N N . ILE A 1 130 ? 6.664 0.059 -5.961 1 98.75 130 ILE A N 1
ATOM 976 C CA . ILE A 1 130 ? 5.965 0.496 -4.758 1 98.75 130 ILE A CA 1
ATOM 977 C C . ILE A 1 130 ? 4.73 -0.378 -4.531 1 98.75 130 ILE A C 1
ATOM 979 O O . ILE A 1 130 ? 4.488 -0.838 -3.412 1 98.75 130 ILE A O 1
ATOM 983 N N . ALA A 1 131 ? 3.936 -0.598 -5.562 1 98.81 131 ALA A N 1
ATOM 984 C CA . ALA A 1 131 ? 2.768 -1.464 -5.438 1 98.81 131 ALA A CA 1
ATOM 985 C C . ALA A 1 131 ? 3.162 -2.846 -4.922 1 98.81 131 ALA A C 1
ATOM 987 O O . ALA A 1 131 ? 2.551 -3.365 -3.986 1 98.81 131 ALA A O 1
ATOM 988 N N . ARG A 1 132 ? 4.23 -3.416 -5.484 1 98.56 132 ARG A N 1
ATOM 989 C CA . ARG A 1 132 ? 4.68 -4.746 -5.09 1 98.56 132 ARG A CA 1
ATOM 990 C C . ARG A 1 132 ? 5.25 -4.734 -3.676 1 98.56 132 ARG A C 1
ATOM 992 O O . ARG A 1 132 ? 5.055 -5.684 -2.912 1 98.56 132 ARG A O 1
ATOM 999 N N . TYR A 1 133 ? 5.945 -3.693 -3.32 1 98.75 133 TYR A N 1
ATOM 1000 C CA . TYR A 1 133 ? 6.492 -3.561 -1.974 1 98.75 133 TYR A CA 1
ATOM 1001 C C . TYR A 1 133 ? 5.395 -3.705 -0.923 1 98.75 133 TYR A C 1
ATOM 1003 O O . TYR A 1 133 ? 5.516 -4.52 -0.004 1 98.75 133 TYR A O 1
ATOM 1011 N N . PHE A 1 134 ? 4.348 -2.986 -1.075 1 98.94 134 PHE A N 1
ATOM 1012 C CA . PHE A 1 134 ? 3.32 -2.969 -0.041 1 98.94 134 PHE A CA 1
ATOM 1013 C C . PHE A 1 134 ? 2.506 -4.258 -0.067 1 98.94 134 PHE A C 1
ATOM 1015 O O . PHE A 1 134 ? 2.074 -4.746 0.979 1 98.94 134 PHE A O 1
ATOM 1022 N N . ALA A 1 135 ? 2.262 -4.824 -1.258 1 98.94 135 ALA A N 1
ATOM 1023 C CA . ALA A 1 135 ? 1.596 -6.125 -1.331 1 98.94 135 ALA A CA 1
ATOM 1024 C C . ALA A 1 135 ? 2.441 -7.211 -0.674 1 98.94 135 ALA A C 1
ATOM 1026 O O . ALA A 1 135 ? 1.928 -8.016 0.105 1 98.94 135 ALA A O 1
ATOM 1027 N N . ASP A 1 136 ? 3.75 -7.219 -0.995 1 98.88 136 ASP A N 1
ATOM 1028 C CA . ASP A 1 136 ? 4.66 -8.227 -0.463 1 98.88 136 ASP A CA 1
ATOM 1029 C C . ASP A 1 136 ? 4.836 -8.07 1.045 1 98.88 136 ASP A C 1
ATOM 1031 O O . ASP A 1 136 ? 4.855 -9.055 1.782 1 98.88 136 ASP A O 1
ATOM 1035 N N . LYS A 1 137 ? 4.957 -6.832 1.504 1 98.56 137 LYS A N 1
ATOM 1036 C CA . LYS A 1 137 ? 5.066 -6.582 2.938 1 98.56 137 LYS A CA 1
ATOM 1037 C C . LYS A 1 137 ? 3.818 -7.055 3.676 1 98.56 137 LYS A C 1
ATOM 1039 O O . LYS A 1 137 ? 3.914 -7.621 4.766 1 98.56 137 LYS A O 1
ATOM 1044 N N . TRP A 1 138 ? 2.643 -6.797 3.131 1 98.69 138 TRP A N 1
ATOM 1045 C CA . TRP A 1 138 ? 1.408 -7.281 3.736 1 98.69 138 TRP A CA 1
ATOM 1046 C C . TRP A 1 138 ? 1.429 -8.805 3.871 1 98.69 138 TRP A C 1
ATOM 1048 O O . TRP A 1 138 ? 1.102 -9.344 4.93 1 98.69 138 TRP A O 1
ATOM 1058 N N . LEU A 1 139 ? 1.826 -9.477 2.777 1 98.88 139 LEU A N 1
ATOM 1059 C CA . LEU A 1 139 ? 1.885 -10.93 2.791 1 98.88 139 LEU A CA 1
ATOM 1060 C C . LEU A 1 139 ? 2.789 -11.43 3.914 1 98.88 139 LEU A C 1
ATOM 1062 O O . LEU A 1 139 ? 2.402 -12.312 4.684 1 98.88 139 LEU A O 1
ATOM 1066 N N . VAL A 1 140 ? 3.934 -10.828 4.051 1 98.62 140 VAL A N 1
ATOM 1067 C CA . VAL A 1 140 ? 4.984 -11.305 4.941 1 98.62 140 VAL A CA 1
ATOM 1068 C C . VAL A 1 140 ? 4.648 -10.938 6.387 1 98.62 140 VAL A C 1
ATOM 1070 O O . VAL A 1 140 ? 4.801 -11.758 7.293 1 98.62 140 VAL A O 1
ATOM 1073 N N . ASP A 1 141 ? 4.117 -9.727 6.559 1 97.81 141 ASP A N 1
ATOM 1074 C CA . ASP A 1 141 ? 4.078 -9.188 7.918 1 97.81 141 ASP A CA 1
ATOM 1075 C C . ASP A 1 141 ? 2.658 -9.227 8.477 1 97.81 141 ASP A C 1
ATOM 1077 O O . ASP A 1 141 ? 2.467 -9.211 9.695 1 97.81 141 ASP A O 1
ATOM 1081 N N . GLU A 1 142 ? 1.627 -9.32 7.621 1 97.81 142 GLU A N 1
ATOM 1082 C CA . GLU A 1 142 ? 0.286 -9.047 8.133 1 97.81 142 GLU A CA 1
ATOM 1083 C C . GLU A 1 142 ? -0.673 -10.188 7.805 1 97.81 142 GLU A C 1
ATOM 1085 O O . GLU A 1 142 ? -1.716 -10.328 8.445 1 97.81 142 GLU A O 1
ATOM 1090 N N . SER A 1 143 ? -0.355 -11 6.797 1 98.44 143 SER A N 1
ATOM 1091 C CA . SER A 1 143 ? -1.358 -11.914 6.266 1 98.44 143 SER A CA 1
ATOM 1092 C C . SER A 1 143 ? -1.611 -13.078 7.223 1 98.44 143 SER A C 1
ATOM 1094 O O . SER A 1 143 ? -2.719 -13.609 7.273 1 98.44 143 SER A O 1
ATOM 1096 N N . GLY A 1 144 ? -0.58 -13.5 7.973 1 98.69 144 GLY A N 1
ATOM 1097 C CA . GLY A 1 144 ? -0.673 -14.688 8.812 1 98.69 144 GLY A CA 1
ATOM 1098 C C . GLY A 1 144 ? -0.678 -15.977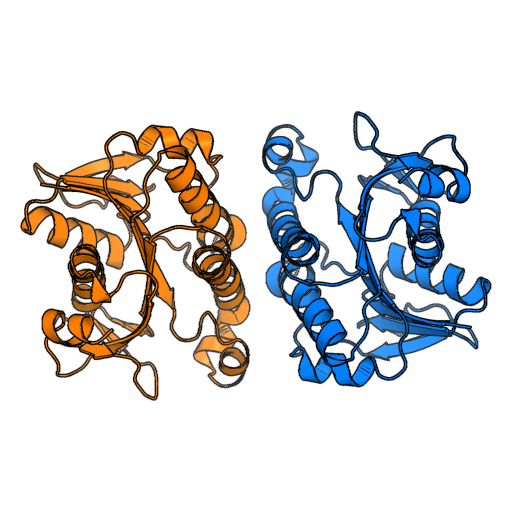 8.016 1 98.69 144 GLY A C 1
ATOM 1099 O O . GLY A 1 144 ? -0.863 -17.062 8.578 1 98.69 144 GLY A O 1
ATOM 1100 N N . LEU A 1 145 ? -0.44 -15.945 6.738 1 98.81 145 LEU A N 1
ATOM 1101 C CA . LEU A 1 145 ? -0.51 -17.109 5.859 1 98.81 145 LEU A CA 1
ATOM 1102 C C . LEU A 1 145 ? 0.821 -17.844 5.836 1 98.81 145 LEU A C 1
ATOM 1104 O O . LEU A 1 145 ? 1.85 -17.297 6.242 1 98.81 145 LEU A O 1
ATOM 1108 N N . ASP A 1 146 ? 0.767 -19.109 5.516 1 98.81 146 ASP A N 1
ATOM 1109 C CA . ASP A 1 146 ? 1.947 -19.891 5.141 1 98.81 146 ASP A CA 1
ATOM 1110 C C . ASP A 1 146 ? 2.395 -19.562 3.721 1 98.81 146 ASP A C 1
ATOM 1112 O O . ASP A 1 146 ? 2.135 -20.328 2.789 1 98.81 146 ASP A O 1
ATOM 1116 N N . TYR A 1 147 ? 3.092 -18.453 3.611 1 98.88 147 TYR A N 1
ATOM 1117 C CA . TYR A 1 147 ? 3.385 -17.891 2.301 1 98.88 147 TYR A CA 1
ATOM 1118 C C . TYR A 1 147 ? 4.715 -18.406 1.766 1 98.88 147 TYR A C 1
ATOM 1120 O O . TYR A 1 147 ? 5.527 -18.938 2.521 1 98.88 147 TYR A O 1
ATOM 1128 N N . THR A 1 148 ? 4.918 -18.359 0.506 1 98.94 148 THR A N 1
ATOM 1129 C CA . THR A 1 148 ? 6.18 -18.312 -0.225 1 98.94 148 THR A CA 1
ATOM 1130 C C . THR A 1 148 ? 6.184 -17.156 -1.215 1 98.94 148 THR A C 1
ATOM 1132 O O . THR A 1 148 ? 5.238 -16.984 -1.993 1 98.94 148 THR A O 1
ATOM 1135 N N . LEU A 1 149 ? 7.121 -16.328 -1.088 1 98.94 149 LEU A N 1
ATOM 1136 C CA . LEU A 1 149 ? 7.27 -15.211 -2.01 1 98.94 149 LEU A CA 1
ATOM 1137 C C . LEU A 1 149 ? 8.445 -15.438 -2.953 1 98.94 149 LEU A C 1
ATOM 1139 O O . LEU A 1 149 ? 9.602 -15.414 -2.529 1 98.94 149 LEU A O 1
ATOM 1143 N N . VAL A 1 150 ? 8.156 -15.719 -4.199 1 98.94 150 VAL A N 1
ATOM 1144 C CA . VAL A 1 150 ? 9.148 -15.945 -5.242 1 98.94 150 VAL A CA 1
ATOM 1145 C C . VAL A 1 150 ? 9.414 -14.641 -5.996 1 98.94 150 VAL A C 1
ATOM 1147 O O . VAL A 1 150 ? 8.523 -14.109 -6.664 1 98.94 150 VAL A O 1
ATOM 1150 N N . GLN A 1 151 ? 10.602 -14.156 -5.898 1 98.69 151 GLN A N 1
ATOM 1151 C CA . GLN A 1 151 ? 10.961 -12.898 -6.547 1 98.69 151 GLN A CA 1
ATOM 1152 C C . GLN A 1 151 ? 11.805 -13.148 -7.797 1 98.69 151 GLN A C 1
ATOM 1154 O O . GLN A 1 151 ? 12.945 -13.609 -7.703 1 98.69 151 GLN A O 1
ATOM 1159 N N . ALA A 1 152 ? 11.273 -12.82 -8.906 1 98.19 152 ALA A N 1
ATOM 1160 C CA . ALA A 1 152 ? 11.953 -13.023 -10.18 1 98.19 152 ALA A CA 1
ATOM 1161 C C . ALA A 1 152 ? 12.344 -11.695 -10.82 1 98.19 152 ALA A C 1
ATOM 1163 O O . ALA A 1 152 ? 11.625 -10.703 -10.695 1 98.19 152 ALA A O 1
ATOM 1164 N N . GLY A 1 153 ? 13.555 -11.641 -11.477 1 95.12 153 GLY A N 1
ATOM 1165 C CA . GLY A 1 153 ? 13.938 -10.492 -12.289 1 95.12 153 GLY A CA 1
ATOM 1166 C C . GLY A 1 153 ? 13.281 -10.484 -13.656 1 95.12 153 GLY A C 1
ATOM 1167 O O . GLY A 1 153 ? 12.055 -10.617 -13.766 1 95.12 153 GLY A O 1
ATOM 1168 N N . ILE A 1 154 ? 14.031 -10.383 -14.68 1 95.44 154 ILE A N 1
ATOM 1169 C CA . ILE A 1 154 ? 13.539 -10.289 -16.047 1 95.44 154 ILE A CA 1
ATOM 1170 C C . ILE A 1 154 ? 12.953 -11.633 -16.484 1 95.44 154 ILE A C 1
ATOM 1172 O O . ILE A 1 154 ? 13.586 -12.68 -16.312 1 95.44 154 ILE A O 1
ATOM 1176 N N . LEU A 1 155 ? 11.789 -11.641 -17.047 1 97.81 155 LEU A N 1
ATOM 1177 C CA . LEU A 1 155 ? 11.141 -12.844 -17.562 1 97.81 155 LEU A CA 1
ATOM 1178 C C . LEU A 1 155 ? 11.383 -12.992 -19.062 1 97.81 155 LEU A C 1
ATOM 1180 O O . LEU A 1 155 ? 11.25 -12.023 -19.812 1 97.81 155 LEU A O 1
ATOM 1184 N N . THR A 1 156 ? 11.773 -14.164 -19.422 1 98.12 156 THR A N 1
ATOM 1185 C CA . THR A 1 156 ? 12.055 -14.414 -20.828 1 98.12 156 THR A CA 1
ATOM 1186 C C . THR A 1 156 ? 11.219 -15.578 -21.359 1 98.12 156 THR A C 1
ATOM 1188 O O . THR A 1 156 ? 10.773 -16.438 -20.578 1 98.12 156 THR A O 1
ATOM 1191 N N . GLU A 1 157 ? 11.023 -15.609 -22.688 1 97.75 157 GLU A N 1
ATOM 1192 C CA . GLU A 1 157 ? 10.234 -16.656 -23.328 1 97.75 157 GLU A CA 1
ATOM 1193 C C . GLU A 1 157 ? 11.102 -17.844 -23.734 1 97.75 157 GLU A C 1
ATOM 1195 O O . GLU A 1 157 ? 10.711 -18.656 -24.562 1 97.75 157 GLU A O 1
ATOM 1200 N N . GLU A 1 158 ? 12.219 -17.969 -23.188 1 97.31 158 GLU A N 1
ATOM 1201 C CA . GLU A 1 158 ? 13.109 -19.094 -23.469 1 97.31 158 GLU A CA 1
ATOM 1202 C C . GLU A 1 158 ? 12.562 -20.375 -22.875 1 97.31 158 GLU A C 1
ATOM 1204 O O . GLU A 1 158 ? 11.781 -20.344 -21.922 1 97.31 158 GLU A O 1
ATOM 1209 N N . PRO A 1 159 ? 12.961 -21.547 -23.484 1 98.12 159 PRO A N 1
ATOM 1210 C CA . PRO A 1 159 ? 12.547 -22.812 -22.891 1 98.12 159 PRO A CA 1
ATOM 1211 C C . PRO A 1 159 ? 13.062 -23 -21.469 1 98.12 159 PRO A C 1
ATOM 1213 O O . PRO A 1 159 ? 14.141 -22.531 -21.125 1 98.12 159 PRO A O 1
ATOM 1216 N N . GLY A 1 160 ? 12.344 -23.734 -20.75 1 98.31 160 GLY A N 1
ATOM 1217 C CA . GLY A 1 160 ? 12.766 -24.062 -19.391 1 98.31 160 GLY A CA 1
ATOM 1218 C C . GLY A 1 160 ? 13.969 -24.984 -19.344 1 98.31 160 GLY A C 1
ATOM 1219 O O . GLY A 1 160 ? 14.133 -25.844 -20.219 1 98.31 160 GLY A O 1
ATOM 1220 N N . THR A 1 161 ? 14.711 -24.828 -18.312 1 98.19 161 THR A N 1
ATOM 1221 C CA . THR A 1 161 ? 15.891 -25.672 -18.125 1 98.19 161 THR A CA 1
ATOM 1222 C C . THR A 1 161 ? 15.68 -26.609 -16.938 1 98.19 161 THR A C 1
ATOM 1224 O O . THR A 1 161 ? 16.406 -27.609 -16.797 1 98.19 161 THR A O 1
ATOM 1227 N N . GLY A 1 162 ? 14.789 -26.25 -16.094 1 98.56 162 GLY A N 1
ATOM 1228 C CA . GLY A 1 162 ? 14.578 -27 -14.859 1 98.56 162 GLY A CA 1
ATOM 1229 C C . GLY A 1 162 ? 15.586 -26.656 -13.773 1 98.56 162 GLY A C 1
ATOM 1230 O O . GLY A 1 162 ? 15.688 -27.359 -12.773 1 98.56 162 GLY A O 1
ATOM 1231 N N . LYS A 1 163 ? 16.344 -25.578 -14.039 1 98.81 163 LYS A N 1
ATOM 1232 C CA . LYS A 1 163 ? 17.406 -25.203 -13.125 1 98.81 163 LYS A CA 1
ATOM 1233 C C . LYS A 1 163 ? 17.359 -23.719 -12.781 1 98.81 163 LYS A C 1
ATOM 1235 O O . LYS A 1 163 ? 16.953 -22.906 -13.617 1 98.81 163 LYS A O 1
ATOM 1240 N N . ILE A 1 164 ? 17.703 -23.375 -11.516 1 98.75 164 ILE A N 1
ATOM 1241 C CA . ILE A 1 164 ? 17.688 -21.984 -11.078 1 98.75 164 ILE A CA 1
ATOM 1242 C C . ILE A 1 164 ? 18.875 -21.734 -10.141 1 98.75 164 ILE A C 1
ATOM 1244 O O . ILE A 1 164 ? 19.625 -22.656 -9.805 1 98.75 164 ILE A O 1
ATOM 1248 N N . GLU A 1 165 ? 19.109 -20.516 -9.875 1 98.44 165 GLU A N 1
ATOM 1249 C CA . GLU A 1 165 ? 19.938 -20.031 -8.781 1 98.44 165 GLU A CA 1
ATOM 1250 C C . GLU A 1 165 ? 19.109 -19.266 -7.758 1 98.44 165 GLU A C 1
ATOM 1252 O O . GLU A 1 165 ? 18.281 -18.422 -8.125 1 98.44 165 GLU A O 1
ATOM 1257 N N . LEU A 1 166 ? 19.281 -19.594 -6.453 1 98.25 166 LEU A N 1
ATOM 1258 C CA . LEU A 1 166 ? 18.562 -18.906 -5.387 1 98.25 166 LEU A CA 1
ATOM 1259 C C . LEU A 1 166 ? 19.406 -17.766 -4.828 1 98.25 166 LEU A C 1
ATOM 1261 O O . LEU A 1 166 ? 20.625 -17.906 -4.629 1 98.25 166 LEU A O 1
ATOM 1265 N N . ASN A 1 167 ? 18.766 -16.656 -4.656 1 97.62 167 ASN A N 1
ATOM 1266 C CA . ASN A 1 167 ? 19.344 -15.492 -4.004 1 97.62 167 ASN A CA 1
ATOM 1267 C C . ASN A 1 167 ? 20.688 -15.117 -4.609 1 97.62 167 ASN A C 1
ATOM 1269 O O . ASN A 1 167 ? 21.688 -14.992 -3.889 1 97.62 167 ASN A O 1
ATOM 1273 N N . PRO A 1 168 ? 20.688 -14.961 -5.906 1 95.94 1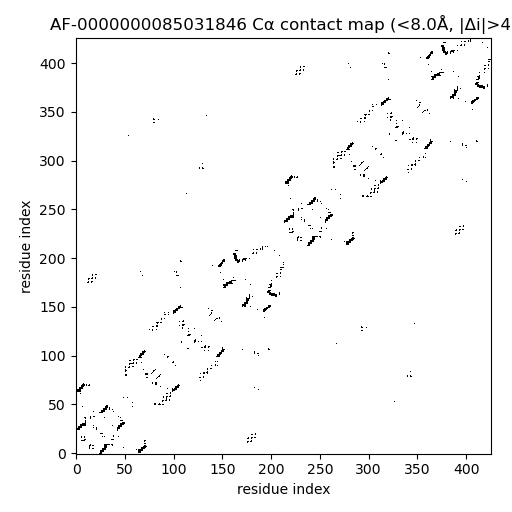68 PRO A N 1
ATOM 1274 C CA . PRO A 1 168 ? 21.922 -14.539 -6.57 1 95.94 168 PRO A CA 1
ATOM 1275 C C . PRO A 1 168 ? 22.375 -13.148 -6.121 1 95.94 168 PRO A C 1
ATOM 1277 O O . PRO A 1 168 ? 21.578 -12.375 -5.59 1 95.94 168 PRO A O 1
ATOM 1280 N N . ALA A 1 169 ? 23.656 -12.875 -6.328 1 92.31 169 ALA A N 1
ATOM 1281 C CA . ALA A 1 169 ? 24.188 -11.555 -6.008 1 92.31 169 ALA A CA 1
ATOM 1282 C C . ALA A 1 169 ? 23.453 -10.469 -6.777 1 92.31 169 ALA A C 1
ATOM 1284 O O . ALA A 1 169 ? 23.203 -9.375 -6.246 1 92.31 169 ALA A O 1
ATOM 1285 N N . GLN A 1 170 ? 23.109 -10.82 -8.023 1 92.62 170 GLN A N 1
ATOM 1286 C CA . GLN A 1 170 ? 22.359 -9.914 -8.883 1 92.62 170 GLN A CA 1
ATOM 1287 C C . GLN A 1 170 ? 21.219 -10.641 -9.594 1 92.62 170 GLN A C 1
ATOM 1289 O O . GLN A 1 170 ? 21.422 -11.734 -10.125 1 92.62 170 GLN A O 1
ATOM 1294 N N . SER A 1 171 ? 20.078 -10 -9.523 1 93.5 171 SER A N 1
ATOM 1295 C CA . SER A 1 171 ? 18.969 -10.562 -10.297 1 93.5 171 SER A CA 1
ATOM 1296 C C . SER A 1 171 ? 19.266 -10.547 -11.789 1 93.5 171 SER A C 1
ATOM 1298 O O . SER A 1 171 ? 20.062 -9.727 -12.258 1 93.5 171 SER A O 1
ATOM 1300 N N . ASP A 1 172 ? 18.719 -11.406 -12.484 1 94.38 172 ASP A N 1
ATOM 1301 C CA . ASP A 1 172 ? 18.891 -11.531 -13.922 1 94.38 172 ASP A CA 1
ATOM 1302 C C . ASP A 1 172 ? 17.672 -12.211 -14.562 1 94.38 172 ASP A C 1
ATOM 1304 O O . ASP A 1 172 ? 16.578 -12.188 -14.008 1 94.38 172 ASP A O 1
ATOM 1308 N N . SER A 1 173 ? 17.891 -12.797 -15.727 1 97.38 173 SER A N 1
ATOM 1309 C CA . SER A 1 173 ? 16.797 -13.328 -16.531 1 97.38 173 SER A CA 1
ATOM 1310 C C . SER A 1 173 ? 16.281 -14.648 -15.961 1 97.38 173 SER A C 1
ATOM 1312 O O . SER A 1 173 ? 17.031 -15.391 -15.328 1 97.38 173 SER A O 1
ATOM 1314 N N . ASN A 1 174 ? 15.086 -14.906 -16.141 1 98.56 174 ASN A N 1
ATOM 1315 C CA . ASN A 1 174 ? 14.359 -16.109 -15.75 1 98.56 174 ASN A CA 1
ATOM 1316 C C . ASN A 1 174 ? 13.484 -16.625 -16.891 1 98.56 174 ASN A C 1
ATOM 1318 O O . ASN A 1 174 ? 12.602 -15.914 -17.375 1 98.56 174 ASN A O 1
ATOM 1322 N N . ALA A 1 175 ? 13.734 -17.859 -17.312 1 98.81 175 ALA A N 1
ATOM 1323 C CA . ALA A 1 175 ? 12.805 -18.484 -18.266 1 98.81 175 ALA A CA 1
ATOM 1324 C C . ALA A 1 175 ? 11.438 -18.703 -17.625 1 98.81 175 ALA A C 1
ATOM 1326 O O . ALA A 1 175 ? 11.344 -19.281 -16.531 1 98.81 175 ALA A O 1
ATOM 1327 N N . ILE A 1 176 ? 10.383 -18.281 -18.297 1 98.81 176 ILE A N 1
ATOM 1328 C CA . ILE A 1 176 ? 9.023 -18.297 -17.766 1 98.81 176 ILE A CA 1
ATOM 1329 C C . ILE A 1 176 ? 8.656 -19.719 -17.312 1 98.81 176 ILE A C 1
ATOM 1331 O O . ILE A 1 176 ? 8.141 -19.906 -16.219 1 98.81 176 ILE A O 1
ATOM 1335 N N . PRO A 1 177 ? 8.977 -20.766 -18.109 1 98.81 177 PRO A N 1
ATOM 1336 C CA . PRO A 1 177 ? 8.648 -22.109 -17.641 1 98.81 177 PRO A CA 1
ATOM 1337 C C . PRO A 1 177 ? 9.359 -22.469 -16.344 1 98.81 177 PRO A C 1
ATOM 1339 O O . PRO A 1 177 ? 8.82 -23.219 -15.516 1 98.81 177 PRO A O 1
ATOM 1342 N N . ASP A 1 178 ? 10.578 -21.938 -16.109 1 98.94 178 ASP A N 1
ATOM 1343 C CA . ASP A 1 178 ? 11.312 -22.234 -14.883 1 98.94 178 ASP A CA 1
ATOM 1344 C C . ASP A 1 178 ? 10.719 -21.469 -13.695 1 98.94 178 ASP A C 1
ATOM 1346 O O . ASP A 1 178 ? 10.719 -21.969 -12.57 1 98.94 178 ASP A O 1
ATOM 1350 N N . VAL A 1 179 ? 10.227 -20.234 -13.93 1 98.94 179 VAL A N 1
ATOM 1351 C CA . VAL A 1 179 ? 9.523 -19.484 -12.891 1 98.94 179 VAL A CA 1
ATOM 1352 C C . VAL A 1 179 ? 8.266 -20.25 -12.469 1 98.94 179 VAL A C 1
ATOM 1354 O O . VAL A 1 179 ? 8.031 -20.453 -11.281 1 98.94 179 VAL A O 1
ATOM 1357 N N . ALA A 1 180 ? 7.527 -20.703 -13.453 1 98.94 180 ALA A N 1
ATOM 1358 C CA . ALA A 1 180 ? 6.312 -21.469 -13.188 1 98.94 180 ALA A CA 1
ATOM 1359 C C . ALA A 1 180 ? 6.629 -22.75 -12.422 1 98.94 180 ALA A C 1
ATOM 1361 O O . ALA A 1 180 ? 5.926 -23.094 -11.477 1 98.94 180 ALA A O 1
ATOM 1362 N N . HIS A 1 181 ? 7.668 -23.422 -12.844 1 98.88 181 HIS A N 1
ATOM 1363 C CA . HIS A 1 181 ? 8.078 -24.656 -12.188 1 98.88 181 HIS A CA 1
ATOM 1364 C C . HIS A 1 181 ? 8.492 -24.391 -10.742 1 98.88 181 HIS A C 1
ATOM 1366 O O . HIS A 1 181 ? 8.18 -25.188 -9.844 1 98.88 181 HIS A O 1
ATOM 1372 N N . THR A 1 182 ? 9.227 -23.328 -10.516 1 98.94 182 THR A N 1
ATOM 1373 C CA . THR A 1 182 ? 9.625 -22.938 -9.164 1 98.94 182 THR A CA 1
ATOM 1374 C C . THR A 1 182 ? 8.398 -22.734 -8.281 1 98.94 182 THR A C 1
ATOM 1376 O O . THR A 1 182 ? 8.344 -23.219 -7.152 1 98.94 182 THR A O 1
ATOM 1379 N N . ILE A 1 183 ? 7.41 -22.047 -8.805 1 98.88 183 ILE A N 1
ATOM 1380 C CA . ILE A 1 183 ? 6.18 -21.75 -8.078 1 98.88 183 ILE A CA 1
ATOM 1381 C C . ILE A 1 183 ? 5.441 -23.047 -7.766 1 98.88 183 ILE A C 1
ATOM 1383 O O . ILE A 1 183 ? 5.059 -23.297 -6.617 1 98.88 183 ILE A O 1
ATOM 1387 N N . ALA A 1 184 ? 5.277 -23.922 -8.727 1 98.56 184 ALA A N 1
ATOM 1388 C CA . ALA A 1 184 ? 4.582 -25.203 -8.539 1 98.56 184 ALA A CA 1
ATOM 1389 C C . ALA A 1 184 ? 5.312 -26.094 -7.539 1 98.56 184 ALA A C 1
ATOM 1391 O O . ALA A 1 184 ? 4.688 -26.672 -6.652 1 98.56 184 ALA A O 1
ATOM 1392 N N . ALA A 1 185 ? 6.637 -26.156 -7.672 1 98.5 185 ALA A N 1
ATOM 1393 C CA . ALA A 1 185 ? 7.441 -26.984 -6.773 1 98.5 185 ALA A CA 1
ATOM 1394 C C . ALA A 1 185 ? 7.406 -26.438 -5.348 1 98.5 185 ALA A C 1
ATOM 1396 O O . ALA A 1 185 ? 7.426 -27.203 -4.387 1 98.5 185 ALA A O 1
ATOM 1397 N N . ALA A 1 186 ? 7.379 -25.141 -5.215 1 98.56 186 ALA A N 1
ATOM 1398 C CA . ALA A 1 186 ? 7.348 -24.5 -3.902 1 98.56 186 ALA A CA 1
ATOM 1399 C C . ALA A 1 186 ? 6.09 -24.891 -3.133 1 98.56 186 ALA A C 1
ATOM 1401 O O . ALA A 1 186 ? 6.121 -25.031 -1.908 1 98.56 186 ALA A O 1
ATOM 1402 N N . LEU A 1 187 ? 4.984 -25.109 -3.801 1 97.62 187 LEU A N 1
ATOM 1403 C CA . LEU A 1 187 ? 3.723 -25.484 -3.17 1 97.62 187 LEU A CA 1
ATOM 1404 C C . LEU A 1 187 ? 3.883 -26.766 -2.348 1 97.62 187 LEU A C 1
ATOM 1406 O O . LEU A 1 187 ? 3.285 -26.906 -1.279 1 97.62 187 LEU A O 1
ATOM 1410 N N . ALA A 1 188 ? 4.762 -27.594 -2.793 1 94.31 188 ALA A N 1
ATOM 1411 C CA . ALA A 1 188 ? 4.883 -28.906 -2.174 1 94.31 188 ALA A CA 1
ATOM 1412 C C . ALA A 1 188 ? 6.094 -28.969 -1.247 1 94.31 188 ALA A C 1
ATOM 1414 O O . ALA A 1 188 ? 6.324 -29.969 -0.581 1 94.31 188 ALA A O 1
ATOM 1415 N N . GLU A 1 189 ? 6.902 -27.922 -1.232 1 97.81 189 GLU A N 1
ATOM 1416 C CA . GLU A 1 189 ? 8.172 -27.969 -0.507 1 97.81 189 GLU A CA 1
ATOM 1417 C C . GLU A 1 189 ? 8.07 -27.219 0.819 1 97.81 189 GLU A C 1
ATOM 1419 O O . GLU A 1 189 ? 8.133 -25.984 0.852 1 97.81 189 GLU A O 1
ATOM 1424 N N . PRO A 1 190 ? 7.965 -27.922 1.951 1 98 190 PRO A N 1
ATOM 1425 C CA . PRO A 1 190 ? 7.797 -27.281 3.258 1 98 190 PRO A CA 1
ATOM 1426 C C . PRO A 1 190 ? 8.906 -26.281 3.566 1 98 190 PRO A C 1
ATOM 1428 O O . PRO A 1 190 ? 8.672 -25.297 4.27 1 98 190 PRO A O 1
ATOM 1431 N N . ALA A 1 191 ? 10.062 -26.469 2.99 1 98.62 191 ALA A N 1
ATOM 1432 C CA . ALA A 1 191 ? 11.203 -25.594 3.271 1 98.62 191 ALA A CA 1
ATOM 1433 C C . ALA A 1 191 ? 10.961 -24.188 2.758 1 98.62 191 ALA A C 1
ATOM 1435 O O . ALA A 1 191 ? 11.68 -23.25 3.127 1 98.62 191 ALA A O 1
ATOM 1436 N N . THR A 1 192 ? 9.922 -24.016 1.918 1 98.75 192 THR A N 1
ATOM 1437 C CA . THR A 1 192 ? 9.711 -22.703 1.314 1 98.75 192 THR A CA 1
ATOM 1438 C C . THR A 1 192 ? 8.641 -21.922 2.076 1 98.75 192 THR A C 1
ATOM 1440 O O . THR A 1 192 ? 8.391 -20.75 1.777 1 98.75 192 THR A O 1
ATOM 1443 N N . VAL A 1 193 ? 8.031 -22.562 3.109 1 98.81 193 VAL A N 1
ATOM 1444 C CA . VAL A 1 193 ? 6.98 -21.906 3.875 1 98.81 193 VAL A CA 1
ATOM 1445 C C . VAL A 1 193 ? 7.574 -20.75 4.684 1 98.81 193 VAL A C 1
ATOM 1447 O O . VAL A 1 193 ? 8.602 -20.922 5.344 1 98.81 193 VAL A O 1
ATOM 1450 N N . LYS A 1 194 ? 7.02 -19.641 4.578 1 98.81 194 LYS A N 1
ATOM 1451 C CA . LYS A 1 194 ? 7.414 -18.391 5.227 1 98.81 194 LYS A CA 1
ATOM 1452 C C . LYS A 1 194 ? 8.797 -17.938 4.762 1 98.81 194 LYS A C 1
ATOM 1454 O O . LYS A 1 194 ? 9.594 -17.438 5.555 1 98.81 194 LYS A O 1
ATOM 1459 N N . LYS A 1 195 ? 9.062 -18.188 3.461 1 98.81 195 LYS A N 1
ATOM 1460 C CA . LYS A 1 195 ? 10.336 -17.766 2.879 1 98.81 195 LYS A CA 1
ATOM 1461 C C . LYS A 1 195 ? 10.117 -16.781 1.739 1 98.81 195 LYS A C 1
ATOM 1463 O O . LYS A 1 195 ? 9.102 -16.828 1.047 1 98.81 195 LYS A O 1
ATOM 1468 N N . VAL A 1 196 ? 10.984 -15.836 1.604 1 98.75 196 VAL A N 1
ATOM 1469 C CA . VAL A 1 196 ? 11.156 -14.922 0.482 1 98.75 196 VAL A CA 1
ATOM 1470 C C . VAL A 1 196 ? 12.508 -15.18 -0.192 1 98.75 196 VAL A C 1
ATOM 1472 O O . VAL A 1 196 ? 13.539 -15.219 0.473 1 98.75 196 VAL A O 1
ATOM 1475 N N . PHE A 1 197 ? 12.5 -15.398 -1.451 1 98.62 197 PHE A N 1
ATOM 1476 C CA . PHE A 1 197 ? 13.781 -15.602 -2.111 1 98.62 197 PHE A CA 1
ATOM 1477 C C . PHE A 1 197 ? 13.734 -15.094 -3.549 1 98.62 197 PHE A C 1
ATOM 1479 O O . PHE A 1 197 ? 12.68 -15.109 -4.184 1 98.62 197 PHE A O 1
ATOM 1486 N N . ILE A 1 198 ? 14.906 -14.664 -4.074 1 98.38 198 ILE A N 1
ATOM 1487 C CA . ILE A 1 198 ? 15.094 -14.242 -5.457 1 98.38 198 ILE A CA 1
ATOM 1488 C C . ILE A 1 198 ? 15.578 -15.414 -6.297 1 98.38 198 ILE A C 1
ATOM 1490 O O . ILE A 1 198 ? 16.422 -16.203 -5.848 1 98.38 198 ILE A O 1
ATOM 1494 N N . ILE A 1 199 ? 15.047 -15.492 -7.523 1 98.69 199 ILE A N 1
ATOM 1495 C CA . ILE A 1 199 ? 15.516 -16.547 -8.422 1 98.69 199 ILE A CA 1
ATOM 1496 C C . ILE A 1 199 ? 16.031 -15.922 -9.711 1 98.69 199 ILE A C 1
ATOM 1498 O O . ILE A 1 199 ? 15.625 -14.82 -10.094 1 98.69 199 ILE A O 1
ATOM 1502 N N . LYS A 1 200 ? 16.906 -16.609 -10.383 1 98.44 200 LYS A N 1
ATOM 1503 C CA . LYS A 1 200 ? 17.297 -16.406 -11.773 1 98.44 200 LYS A CA 1
ATOM 1504 C C . LYS A 1 200 ? 17.672 -17.719 -12.438 1 98.44 200 LYS A C 1
ATOM 1506 O O . LYS A 1 200 ? 17.781 -18.75 -11.773 1 98.44 200 LYS A O 1
ATOM 1511 N N . ASN A 1 201 ? 17.797 -17.656 -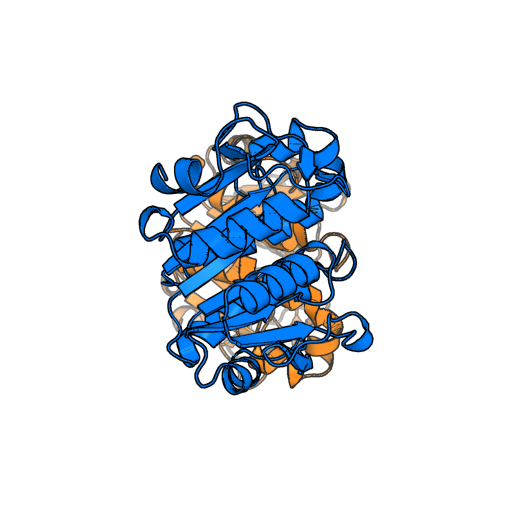13.789 1 98.31 201 ASN A N 1
ATOM 1512 C CA . ASN A 1 201 ? 18.344 -18.844 -14.438 1 98.31 201 ASN A CA 1
ATOM 1513 C C . ASN A 1 201 ? 19.656 -19.281 -13.797 1 98.31 201 ASN A C 1
ATOM 1515 O O . ASN A 1 201 ? 20.469 -18.438 -13.43 1 98.31 201 ASN A O 1
ATOM 1519 N N . GLY A 1 202 ? 19.812 -20.672 -13.633 1 98.19 202 GLY A N 1
ATOM 1520 C CA . GLY A 1 202 ? 21.016 -21.172 -12.977 1 98.19 202 GLY A CA 1
ATOM 1521 C C . GLY A 1 202 ? 21.297 -22.625 -13.305 1 98.19 202 GLY A C 1
ATOM 1522 O O . GLY A 1 202 ? 20.953 -23.094 -14.391 1 98.19 202 GLY A O 1
ATOM 1523 N N . SER A 1 203 ? 22.078 -23.25 -12.445 1 98.31 203 SER A N 1
ATOM 1524 C CA . SER A 1 203 ? 22.562 -24.578 -12.789 1 98.31 203 SER A CA 1
ATOM 1525 C C . SER A 1 203 ? 22.047 -25.625 -11.812 1 98.31 203 SER A C 1
ATOM 1527 O O . SER A 1 203 ? 22.281 -26.828 -11.992 1 98.31 203 SER A O 1
ATOM 1529 N N . THR A 1 204 ? 21.328 -25.25 -10.812 1 98.69 204 THR A N 1
ATOM 1530 C CA . THR A 1 204 ? 20.828 -26.172 -9.797 1 98.69 204 THR A CA 1
ATOM 1531 C C . THR A 1 204 ? 19.391 -26.609 -10.109 1 98.69 204 THR A C 1
ATOM 1533 O O . THR A 1 204 ? 18.531 -25.766 -10.367 1 98.69 204 THR A O 1
ATOM 1536 N N . PRO A 1 205 ? 19.172 -27.938 -10.117 1 98.81 205 PRO A N 1
ATOM 1537 C CA . PRO A 1 205 ? 17.797 -28.375 -10.305 1 98.81 205 PRO A CA 1
ATOM 1538 C C . PRO A 1 205 ? 16.828 -27.703 -9.32 1 98.81 205 PRO A C 1
ATOM 1540 O O . PRO A 1 205 ? 17.141 -27.594 -8.133 1 98.81 205 PRO A O 1
ATOM 1543 N N . ILE A 1 206 ? 15.664 -27.266 -9.734 1 98.81 206 ILE A N 1
ATOM 1544 C CA . ILE A 1 206 ? 14.711 -26.453 -8.992 1 98.81 206 ILE A CA 1
ATOM 1545 C C . ILE A 1 206 ? 14.328 -27.141 -7.688 1 98.81 206 ILE A C 1
ATOM 1547 O O . ILE A 1 206 ? 14.359 -26.531 -6.617 1 98.81 206 ILE A O 1
ATOM 1551 N N . GLU A 1 207 ? 14.047 -28.469 -7.789 1 98.5 207 GLU A N 1
ATOM 1552 C CA . GLU A 1 207 ? 13.648 -29.203 -6.59 1 98.5 207 GLU A CA 1
ATOM 1553 C C . GLU A 1 207 ? 14.758 -29.188 -5.543 1 98.5 207 GLU A C 1
ATOM 1555 O O . GLU A 1 207 ? 14.492 -29.094 -4.344 1 98.5 207 GLU A O 1
ATOM 1560 N N . GLU A 1 208 ? 15.945 -29.312 -5.992 1 98.44 208 GLU A N 1
ATOM 1561 C CA . GLU A 1 208 ? 17.094 -29.312 -5.086 1 98.44 208 GLU A CA 1
ATOM 1562 C C . GLU A 1 208 ? 17.312 -27.922 -4.484 1 98.44 208 GLU A C 1
ATOM 1564 O O . GLU A 1 208 ? 17.547 -27.797 -3.283 1 98.44 208 GLU A O 1
ATOM 1569 N N . ALA A 1 209 ? 17.203 -26.891 -5.293 1 98.69 209 ALA A N 1
ATOM 1570 C CA . ALA A 1 209 ? 17.391 -25.516 -4.84 1 98.69 209 ALA A CA 1
ATOM 1571 C C . ALA A 1 209 ? 16.391 -25.156 -3.746 1 98.69 209 ALA A C 1
ATOM 1573 O O . ALA A 1 209 ? 16.766 -24.562 -2.727 1 98.69 209 ALA A O 1
ATOM 1574 N N . LEU A 1 210 ? 15.133 -25.578 -3.852 1 98.75 210 LEU A N 1
ATOM 1575 C CA . LEU A 1 210 ? 14.055 -25.156 -2.965 1 98.75 210 LEU A CA 1
ATOM 1576 C C . LEU A 1 210 ? 14.18 -25.828 -1.602 1 98.75 210 LEU A C 1
ATOM 1578 O O . LEU A 1 210 ? 13.656 -25.312 -0.604 1 98.75 210 LEU A O 1
ATOM 1582 N N . LYS A 1 211 ? 14.883 -26.938 -1.554 1 98 211 LYS A N 1
ATOM 1583 C CA . LYS A 1 211 ? 15.078 -27.641 -0.287 1 98 211 LYS A CA 1
ATOM 1584 C C . LYS A 1 211 ? 16.016 -26.859 0.633 1 98 211 LYS A C 1
ATOM 1586 O O . LYS A 1 211 ? 16.078 -27.141 1.833 1 98 211 LYS A O 1
ATOM 1591 N N . THR A 1 212 ? 16.672 -25.891 0.034 1 96 212 THR A N 1
ATOM 1592 C CA . THR A 1 212 ? 17.672 -25.156 0.808 1 96 212 THR A CA 1
ATOM 1593 C C . THR A 1 212 ? 17.109 -23.828 1.301 1 96 212 THR A C 1
ATOM 1595 O O . THR A 1 212 ? 17.828 -23.016 1.87 1 96 212 THR A O 1
ATOM 1598 N N . CYS A 1 213 ? 15.898 -23.594 1.134 1 94 213 CYS A N 1
ATOM 1599 C CA . CYS A 1 213 ? 15.281 -22.344 1.536 1 94 213 CYS A CA 1
ATOM 1600 C C . CYS A 1 213 ? 15.086 -22.281 3.047 1 94 213 CYS A C 1
ATOM 1602 O O . CYS A 1 213 ? 14.844 -23.312 3.682 1 94 213 CYS A O 1
ATOM 1604 N N . MET B 1 1 ? 7.891 26.062 23.5 1 82.81 1 MET B N 1
ATOM 1605 C CA . MET B 1 1 ? 7.832 26.219 22.047 1 82.81 1 MET B CA 1
ATOM 1606 C C . MET B 1 1 ? 8.266 24.938 21.344 1 82.81 1 MET B C 1
ATOM 1608 O O . MET B 1 1 ? 9.32 24.375 21.656 1 82.81 1 MET B O 1
ATOM 1612 N N . SER B 1 2 ? 7.297 24.375 20.516 1 95.38 2 SER B N 1
ATOM 1613 C CA . SER B 1 2 ? 7.629 23.156 19.797 1 95.38 2 SER B CA 1
ATOM 1614 C C . SER B 1 2 ? 7.961 23.438 18.344 1 95.38 2 SER B C 1
ATOM 1616 O O . SER B 1 2 ? 7.617 24.5 17.812 1 95.38 2 SER B O 1
ATOM 1618 N N . LYS B 1 3 ? 8.852 22.641 17.797 1 98.56 3 LYS B N 1
ATOM 1619 C CA . LYS B 1 3 ? 9.195 22.672 16.375 1 98.56 3 LYS B CA 1
ATOM 1620 C C . LYS B 1 3 ? 8.43 21.609 15.602 1 98.56 3 LYS B C 1
ATOM 1622 O O . LYS B 1 3 ? 8.586 20.422 15.867 1 98.56 3 LYS B O 1
ATOM 1627 N N . ILE B 1 4 ? 7.609 22.078 14.695 1 98.88 4 ILE B N 1
ATOM 1628 C CA . ILE B 1 4 ? 6.699 21.188 13.984 1 98.88 4 ILE B CA 1
ATOM 1629 C C . ILE B 1 4 ? 7.086 21.125 12.508 1 98.88 4 ILE B C 1
ATOM 1631 O O . ILE B 1 4 ? 7.27 22.156 11.867 1 98.88 4 ILE B O 1
ATOM 1635 N N . PHE B 1 5 ? 7.332 19.938 11.977 1 98.94 5 PHE B N 1
ATOM 1636 C CA . PHE B 1 5 ? 7.52 19.719 10.547 1 98.94 5 PHE B CA 1
ATOM 1637 C C . PHE B 1 5 ? 6.18 19.5 9.859 1 98.94 5 PHE B C 1
ATOM 1639 O O . PHE B 1 5 ? 5.441 18.578 10.211 1 98.94 5 PHE B O 1
ATOM 1646 N N . VAL B 1 6 ? 5.816 20.328 8.914 1 98.94 6 VAL B N 1
ATOM 1647 C CA . VAL B 1 6 ? 4.559 20.203 8.18 1 98.94 6 VAL B CA 1
ATOM 1648 C C . VAL B 1 6 ? 4.844 19.781 6.742 1 98.94 6 VAL B C 1
ATOM 1650 O O . VAL B 1 6 ? 5.332 20.578 5.941 1 98.94 6 VAL B O 1
ATOM 1653 N N . ALA B 1 7 ? 4.523 18.547 6.465 1 98.88 7 ALA B N 1
ATOM 1654 C CA . ALA B 1 7 ? 4.629 18.031 5.102 1 98.88 7 ALA B CA 1
ATOM 1655 C C . ALA B 1 7 ? 3.391 18.391 4.281 1 98.88 7 ALA B C 1
ATOM 1657 O O . ALA B 1 7 ? 2.262 18.141 4.715 1 98.88 7 ALA B O 1
ATOM 1658 N N . GLY B 1 8 ? 3.613 18.859 3.096 1 98.44 8 GLY B N 1
ATOM 1659 C CA . GLY B 1 8 ? 2.504 19.359 2.299 1 98.44 8 GLY B CA 1
ATOM 1660 C C . GLY B 1 8 ? 2.107 20.781 2.654 1 98.44 8 GLY B C 1
ATOM 1661 O O . GLY B 1 8 ? 0.948 21.156 2.486 1 98.44 8 GLY B O 1
ATOM 1662 N N . ALA B 1 9 ? 3.029 21.531 3.078 1 98.62 9 ALA B N 1
ATOM 1663 C CA . ALA B 1 9 ? 2.758 22.859 3.613 1 98.62 9 ALA B CA 1
ATOM 1664 C C . ALA B 1 9 ? 2.338 23.828 2.504 1 98.62 9 ALA B C 1
ATOM 1666 O O . ALA B 1 9 ? 1.791 24.891 2.775 1 98.62 9 ALA B O 1
ATOM 1667 N N . THR B 1 10 ? 2.574 23.516 1.272 1 97.69 10 THR B N 1
ATOM 1668 C CA . THR B 1 10 ? 2.27 24.422 0.176 1 97.69 10 THR B CA 1
ATOM 1669 C C . THR B 1 10 ? 0.859 24.188 -0.353 1 97.69 10 THR B C 1
ATOM 1671 O O . THR B 1 10 ? 0.379 24.922 -1.217 1 97.69 10 THR B O 1
ATOM 1674 N N . GLY B 1 11 ? 0.207 23.109 0.118 1 97.25 11 GLY B N 1
ATOM 1675 C CA . GLY B 1 11 ? -1.18 22.844 -0.237 1 97.25 11 GLY B CA 1
ATOM 1676 C C . GLY B 1 11 ? -2.164 23.703 0.545 1 97.25 11 GLY B C 1
ATOM 1677 O O . GLY B 1 11 ? -1.778 24.406 1.481 1 97.25 11 GLY B O 1
ATOM 1678 N N . ARG B 1 12 ? -3.451 23.609 0.235 1 97.06 12 ARG B N 1
ATOM 1679 C CA . ARG B 1 12 ? -4.496 24.438 0.807 1 97.06 12 ARG B CA 1
ATOM 1680 C C . ARG B 1 12 ? -4.609 24.234 2.312 1 97.06 12 ARG B C 1
ATOM 1682 O O . ARG B 1 12 ? -4.555 25.188 3.086 1 97.06 12 ARG B O 1
ATOM 1689 N N . VAL B 1 13 ? -4.699 22.984 2.715 1 98.5 13 VAL B N 1
ATOM 1690 C CA . VAL B 1 13 ? -4.816 22.703 4.141 1 98.5 13 VAL B CA 1
ATOM 1691 C C . VAL B 1 13 ? -3.482 22.984 4.832 1 98.5 13 VAL B C 1
ATOM 1693 O O . VAL B 1 13 ? -3.451 23.547 5.926 1 98.5 13 VAL B O 1
ATOM 1696 N N . GLY B 1 14 ? -2.352 22.594 4.203 1 98.62 14 GLY B N 1
ATOM 1697 C CA . GLY B 1 14 ? -1.025 22.766 4.77 1 98.62 14 GLY B CA 1
ATOM 1698 C C . GLY B 1 14 ? -0.703 24.219 5.082 1 98.62 14 GLY B C 1
ATOM 1699 O O . GLY B 1 14 ? -0.165 24.531 6.148 1 98.62 14 GLY B O 1
ATOM 1700 N N . GLN B 1 15 ? -1.044 25.094 4.168 1 98.5 15 GLN B N 1
ATOM 1701 C CA . GLN B 1 15 ? -0.807 26.516 4.391 1 98.5 15 GLN B CA 1
ATOM 1702 C C . GLN B 1 15 ? -1.561 27.016 5.617 1 98.5 15 GLN B C 1
ATOM 1704 O O . GLN B 1 15 ? -1.017 27.781 6.418 1 98.5 15 GLN B O 1
ATOM 1709 N N . GLU B 1 16 ? -2.811 26.594 5.785 1 98.62 16 GLU B N 1
ATOM 1710 C CA . GLU B 1 16 ? -3.619 27 6.93 1 98.62 16 GLU B CA 1
ATOM 1711 C C . GLU B 1 16 ? -3.055 26.453 8.234 1 98.62 16 GLU B C 1
ATOM 1713 O O . GLU B 1 16 ? -3.012 27.156 9.25 1 98.62 16 GLU B O 1
ATOM 1718 N N . VAL B 1 17 ? -2.566 25.219 8.203 1 98.81 17 VAL B N 1
ATOM 1719 C CA . VAL B 1 17 ? -1.944 24.609 9.375 1 98.81 17 VAL B CA 1
ATOM 1720 C C . VAL B 1 17 ? -0.708 25.406 9.781 1 98.81 17 VAL B C 1
ATOM 1722 O O . VAL B 1 17 ? -0.536 25.734 10.953 1 98.81 17 VAL B O 1
ATOM 1725 N N . VAL B 1 18 ? 0.124 25.719 8.805 1 98.88 18 VAL B N 1
ATOM 1726 C CA . VAL B 1 18 ? 1.353 26.484 9.039 1 98.88 18 VAL B CA 1
ATOM 1727 C C . VAL B 1 18 ? 1.022 27.812 9.688 1 98.88 18 VAL B C 1
ATOM 1729 O O . VAL B 1 18 ? 1.612 28.188 10.703 1 98.88 18 VAL B O 1
ATOM 1732 N N . LYS B 1 19 ? 0.055 28.516 9.188 1 98.44 19 LYS B N 1
ATOM 1733 C CA . LYS B 1 19 ? -0.353 29.812 9.711 1 98.44 19 LYS B CA 1
ATOM 1734 C C . LYS B 1 19 ? -0.827 29.703 11.156 1 98.44 19 LYS B C 1
ATOM 1736 O O . LYS B 1 19 ? -0.412 30.484 12.016 1 98.44 19 LYS B O 1
ATOM 1741 N N . GLN B 1 20 ? -1.616 28.75 11.406 1 98.25 20 GLN B N 1
ATOM 1742 C CA . GLN B 1 20 ? -2.223 28.609 12.727 1 98.25 20 GLN B CA 1
ATOM 1743 C C . GLN B 1 20 ? -1.188 28.172 13.758 1 98.25 20 GLN B C 1
ATOM 1745 O O . GLN B 1 20 ? -1.187 28.672 14.883 1 98.25 20 GLN B O 1
ATOM 1750 N N . LEU B 1 21 ? -0.298 27.266 13.414 1 98.69 21 LEU B N 1
ATOM 1751 C CA . LEU B 1 21 ? 0.754 26.844 14.328 1 98.69 21 LEU B CA 1
ATOM 1752 C C . LEU B 1 21 ? 1.69 28 14.664 1 98.69 21 LEU B C 1
ATOM 1754 O O . LEU B 1 21 ? 2.035 28.203 15.828 1 98.69 21 LEU B O 1
ATOM 1758 N N . ALA B 1 22 ? 2.08 28.75 13.617 1 98.5 22 ALA B N 1
ATOM 1759 C CA . ALA B 1 22 ? 2.959 29.906 13.836 1 98.5 22 ALA B CA 1
ATOM 1760 C C . ALA B 1 22 ? 2.283 30.953 14.711 1 98.5 22 ALA B C 1
ATOM 1762 O O . ALA B 1 22 ? 2.912 31.516 15.609 1 98.5 22 ALA B O 1
ATOM 1763 N N . ALA B 1 23 ? 1.032 31.188 14.453 1 97.5 23 ALA B N 1
ATOM 1764 C CA . ALA B 1 23 ? 0.267 32.156 15.234 1 97.5 23 ALA B CA 1
ATOM 1765 C C . ALA B 1 23 ? 0.176 31.719 16.703 1 97.5 23 ALA B C 1
ATOM 1767 O O . ALA B 1 23 ? 0.083 32.562 17.594 1 97.5 23 ALA B O 1
ATOM 1768 N N . ALA B 1 24 ? 0.243 30.469 16.938 1 97.25 24 ALA B N 1
ATOM 1769 C CA . ALA B 1 24 ? 0.184 29.922 18.281 1 97.25 24 ALA B CA 1
ATOM 1770 C C . ALA B 1 24 ? 1.569 29.875 18.922 1 97.25 24 ALA B C 1
ATOM 1772 O O . ALA B 1 24 ? 1.741 29.344 20.016 1 97.25 24 ALA B O 1
ATOM 1773 N N . GLY B 1 25 ? 2.568 30.312 18.203 1 97.62 25 GLY B N 1
ATOM 1774 C CA . GLY B 1 25 ? 3.898 30.469 18.781 1 97.62 25 GLY B CA 1
ATOM 1775 C C . GLY B 1 25 ? 4.797 29.266 18.531 1 97.62 25 GLY B C 1
ATOM 1776 O O . GLY B 1 25 ? 5.855 29.141 19.156 1 97.62 25 GLY B O 1
ATOM 1777 N N . GLN B 1 26 ? 4.406 28.359 17.656 1 98.38 26 GLN B N 1
ATOM 1778 C CA . GLN B 1 26 ? 5.23 27.203 17.328 1 98.38 26 GLN B CA 1
ATOM 1779 C C . GLN B 1 26 ? 6.18 27.531 16.172 1 98.38 26 GLN B C 1
ATOM 1781 O O . GLN B 1 26 ? 5.824 28.266 15.258 1 98.38 26 GLN B O 1
ATOM 1786 N N . GLU B 1 27 ? 7.395 27 16.25 1 98.5 27 GLU B N 1
ATOM 1787 C CA . GLU B 1 27 ? 8.266 27.016 15.078 1 98.5 27 GLU B CA 1
ATOM 1788 C C . GLU B 1 27 ? 7.824 25.969 14.047 1 98.5 27 GLU B C 1
ATOM 1790 O O . GLU B 1 27 ? 7.559 24.828 14.391 1 98.5 27 GLU B O 1
ATOM 1795 N N . VAL B 1 28 ? 7.758 26.438 12.812 1 98.75 28 VAL B N 1
ATOM 1796 C CA . VAL B 1 28 ? 7.242 25.531 11.781 1 98.75 28 VAL B CA 1
ATOM 1797 C C . VAL B 1 28 ? 8.289 25.344 10.688 1 98.75 28 VAL B C 1
ATOM 1799 O O . VAL B 1 28 ? 8.766 26.328 10.102 1 98.75 28 VAL B O 1
ATOM 1802 N N . LEU B 1 29 ? 8.742 24.109 10.477 1 98.75 29 LEU B N 1
ATOM 1803 C CA . LEU B 1 29 ? 9.383 23.734 9.219 1 98.75 29 LEU B CA 1
ATOM 1804 C C . LEU B 1 29 ? 8.344 23.375 8.164 1 98.75 29 LEU B C 1
ATOM 1806 O O . LEU B 1 29 ? 7.758 22.297 8.195 1 98.75 29 LEU B O 1
ATOM 1810 N N . ALA B 1 30 ? 8.094 24.344 7.262 1 98.81 30 ALA B N 1
ATOM 1811 C CA . ALA B 1 30 ? 7.066 24.203 6.234 1 98.81 30 ALA B CA 1
ATOM 1812 C C . ALA B 1 30 ? 7.637 23.578 4.969 1 98.81 30 ALA B C 1
ATOM 1814 O O . ALA B 1 30 ? 8.312 24.234 4.184 1 98.81 30 ALA B O 1
ATOM 1815 N N . ALA B 1 31 ? 7.254 22.328 4.758 1 98.56 31 ALA B N 1
ATOM 1816 C CA . ALA B 1 31 ? 7.926 21.547 3.727 1 98.56 31 ALA B CA 1
ATOM 1817 C C . ALA B 1 31 ? 7.035 21.375 2.498 1 98.56 31 ALA B C 1
ATOM 1819 O O . ALA B 1 31 ? 5.84 21.109 2.623 1 98.56 31 ALA B O 1
ATOM 1820 N N . GLY B 1 32 ? 7.574 21.531 1.398 1 95.88 32 GLY B N 1
ATOM 1821 C CA . GLY B 1 32 ? 6.891 21.328 0.133 1 95.88 32 GLY B CA 1
ATOM 1822 C C . GLY B 1 32 ? 7.773 21.578 -1.074 1 95.88 32 GLY B C 1
ATOM 1823 O O . GLY B 1 32 ? 8.992 21.719 -0.938 1 95.88 32 GLY B O 1
ATOM 1824 N N . ARG B 1 33 ? 7.246 21.547 -2.244 1 91.38 33 ARG B N 1
ATOM 1825 C CA . ARG B 1 33 ? 7.969 21.734 -3.496 1 91.38 33 ARG B CA 1
ATOM 1826 C C . ARG B 1 33 ? 7.852 23.188 -3.975 1 91.38 33 ARG B C 1
ATOM 1828 O O . ARG B 1 33 ? 8.836 23.781 -4.418 1 91.38 33 ARG B O 1
ATOM 1835 N N . LYS B 1 34 ? 6.672 23.766 -3.822 1 91.94 34 LYS B N 1
ATOM 1836 C CA . LYS B 1 34 ? 6.426 25.141 -4.27 1 91.94 34 LYS B CA 1
ATOM 1837 C C . LYS B 1 34 ? 6.508 26.125 -3.104 1 91.94 34 LYS B C 1
ATOM 1839 O O . LYS B 1 34 ? 5.496 26.688 -2.689 1 91.94 34 LYS B O 1
ATOM 1844 N N . LEU B 1 35 ? 7.699 26.5 -2.814 1 95.81 35 LEU B N 1
ATOM 1845 C CA . LEU B 1 35 ? 7.938 27.219 -1.571 1 95.81 35 LEU B CA 1
ATOM 1846 C C . LEU B 1 35 ? 7.422 28.656 -1.673 1 95.81 35 LEU B C 1
ATOM 1848 O O . LEU B 1 35 ? 7.199 29.312 -0.654 1 95.81 35 LEU B O 1
ATOM 1852 N N . ASP B 1 36 ? 7.215 29.078 -2.855 1 95.56 36 ASP B N 1
ATOM 1853 C CA . ASP B 1 36 ? 6.707 30.438 -3.074 1 95.56 36 ASP B CA 1
ATOM 1854 C C . ASP B 1 36 ? 5.27 30.562 -2.586 1 95.56 36 ASP B C 1
ATOM 1856 O O . ASP B 1 36 ? 4.777 31.672 -2.385 1 95.56 36 ASP B O 1
ATOM 1860 N N . ARG B 1 37 ? 4.574 29.422 -2.334 1 94.75 37 ARG B N 1
ATOM 1861 C CA . ARG B 1 37 ? 3.182 29.422 -1.904 1 94.75 37 ARG B CA 1
ATOM 1862 C C . ARG B 1 37 ? 3.078 29.516 -0.385 1 94.75 37 ARG B C 1
ATOM 1864 O O . ARG B 1 37 ? 1.985 29.688 0.159 1 94.75 37 ARG B O 1
ATOM 1871 N N . LEU B 1 38 ? 4.188 29.453 0.245 1 97.19 38 LEU B N 1
ATOM 1872 C CA . LEU B 1 38 ? 4.172 29.391 1.703 1 97.19 38 LEU B CA 1
ATOM 1873 C C . LEU B 1 38 ? 3.914 30.766 2.303 1 97.19 38 LEU B C 1
ATOM 1875 O O . LEU B 1 38 ? 4.414 31.766 1.795 1 97.19 38 LEU B O 1
ATOM 1879 N N . PRO B 1 39 ? 3.094 30.781 3.383 1 95.31 39 PRO B N 1
ATOM 1880 C CA . PRO B 1 39 ? 3.016 32.031 4.113 1 95.31 39 PRO B CA 1
ATOM 1881 C C . PRO B 1 39 ? 4.367 32.5 4.668 1 95.31 39 PRO B C 1
ATOM 1883 O O . PRO B 1 39 ? 5.254 31.656 4.883 1 95.31 39 PRO B O 1
ATOM 1886 N N . LYS B 1 40 ? 4.43 33.812 4.848 1 95.31 40 LYS B N 1
ATOM 1887 C CA . LYS B 1 40 ? 5.633 34.344 5.457 1 95.31 40 LYS B CA 1
ATOM 1888 C C . LYS B 1 40 ? 5.457 34.531 6.961 1 95.31 40 LYS B C 1
ATOM 1890 O O . LYS B 1 40 ? 4.336 34.719 7.441 1 95.31 40 LYS B O 1
ATOM 1895 N N . GLY B 1 41 ? 6.531 34.438 7.684 1 96.25 41 GLY B N 1
ATOM 1896 C CA . GLY B 1 41 ? 6.52 34.625 9.125 1 96.25 41 GLY B CA 1
ATOM 1897 C C . GLY B 1 41 ? 7.84 34.281 9.781 1 96.25 41 GLY B C 1
ATOM 1898 O O . GLY B 1 41 ? 8.578 33.438 9.297 1 96.25 41 GLY B O 1
ATOM 1899 N N . GLU B 1 42 ? 8.117 34.906 10.945 1 97.31 42 GLU B N 1
ATOM 1900 C CA . GLU B 1 42 ? 9.383 34.75 11.656 1 97.31 42 GLU B CA 1
ATOM 1901 C C . GLU B 1 42 ? 9.531 33.312 12.156 1 97.31 42 GLU B C 1
ATOM 1903 O O . GLU B 1 42 ? 10.648 32.781 12.242 1 97.31 42 GLU B O 1
ATOM 1908 N N . LEU B 1 43 ? 8.398 32.688 12.375 1 98.38 43 LEU B N 1
ATOM 1909 C CA . LEU B 1 43 ? 8.445 31.344 12.953 1 98.38 43 LEU B CA 1
ATOM 1910 C C . LEU B 1 43 ? 8.258 30.281 11.875 1 98.38 43 LEU B C 1
ATOM 1912 O O . LEU B 1 43 ? 8.102 29.109 12.188 1 98.38 43 LEU B O 1
ATOM 1916 N N . ILE B 1 44 ? 8.203 30.703 10.609 1 98.56 44 ILE B N 1
ATOM 1917 C CA . ILE B 1 44 ? 7.988 29.797 9.492 1 98.56 44 ILE B CA 1
ATOM 1918 C C . ILE B 1 44 ? 9.266 29.672 8.664 1 98.56 44 ILE B C 1
ATOM 1920 O O . ILE B 1 44 ? 9.75 30.672 8.125 1 98.56 44 ILE B O 1
ATOM 1924 N N . THR B 1 45 ? 9.844 28.516 8.57 1 98.38 45 THR B N 1
ATOM 1925 C CA . THR B 1 45 ? 11.016 28.219 7.754 1 98.38 45 THR B CA 1
ATOM 1926 C C . THR B 1 45 ? 10.648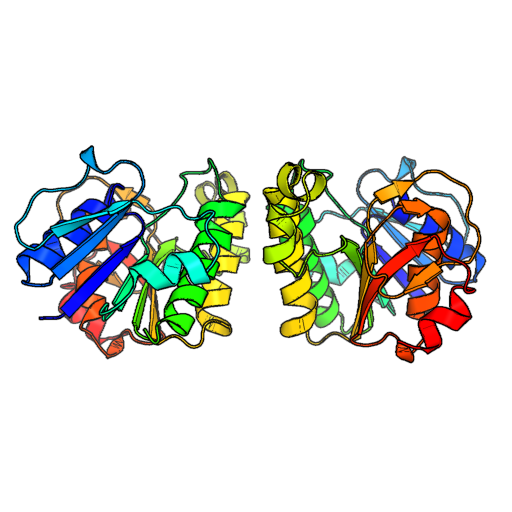 27.328 6.57 1 98.38 45 THR B C 1
ATOM 1928 O O . THR B 1 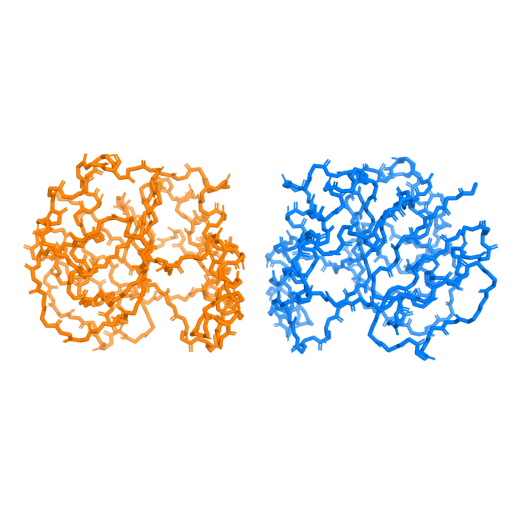45 ? 10.266 26.172 6.754 1 98.38 45 THR B O 1
ATOM 1931 N N . PRO B 1 46 ? 10.711 27.828 5.379 1 98.19 46 PRO B N 1
ATOM 1932 C CA . PRO B 1 46 ? 10.469 26.984 4.211 1 98.19 46 PRO B CA 1
ATOM 1933 C C . PRO B 1 46 ? 11.516 25.891 4.047 1 98.19 46 PRO B C 1
ATOM 1935 O O . PRO B 1 46 ? 12.711 26.141 4.238 1 98.19 46 PRO B O 1
ATOM 1938 N N . VAL B 1 47 ? 11.125 24.719 3.775 1 98 47 VAL B N 1
ATOM 1939 C CA . VAL B 1 47 ? 12.008 23.578 3.574 1 98 47 VAL B CA 1
ATOM 1940 C C . VAL B 1 47 ? 11.672 22.875 2.26 1 98 47 VAL B C 1
ATOM 1942 O O . VAL B 1 47 ? 10.531 22.453 2.055 1 98 47 VAL B O 1
ATOM 1945 N N . ALA B 1 48 ? 12.656 22.812 1.376 1 97.75 48 ALA B N 1
ATOM 1946 C CA . ALA B 1 48 ? 12.469 21.984 0.193 1 97.75 48 ALA B CA 1
ATOM 1947 C C . ALA B 1 48 ? 12.383 20.5 0.572 1 97.75 48 ALA B C 1
ATOM 1949 O O . ALA B 1 48 ? 13.234 20 1.312 1 97.75 48 ALA B O 1
ATOM 1950 N N . PHE B 1 49 ? 11.359 19.859 0.116 1 98.06 49 PHE B N 1
ATOM 1951 C CA . PHE B 1 49 ? 11.117 18.469 0.501 1 98.06 49 PHE B CA 1
ATOM 1952 C C . PHE B 1 49 ? 10.547 17.672 -0.667 1 98.06 49 PHE B C 1
ATOM 1954 O O . PHE B 1 49 ? 9.695 18.172 -1.406 1 98.06 49 PHE B O 1
ATOM 1961 N N . ASP B 1 50 ? 11.07 16.469 -0.844 1 97.19 50 ASP B N 1
ATOM 1962 C CA . ASP B 1 50 ? 10.633 15.578 -1.911 1 97.19 50 ASP B CA 1
ATOM 1963 C C . ASP B 1 50 ? 10.266 14.203 -1.358 1 97.19 50 ASP B C 1
ATOM 1965 O O . ASP B 1 50 ? 11.094 13.547 -0.724 1 97.19 50 ASP B O 1
ATOM 1969 N N . PHE B 1 51 ? 9.055 13.82 -1.658 1 97.69 51 PHE B N 1
ATOM 1970 C CA . PHE B 1 51 ? 8.539 12.578 -1.112 1 97.69 51 PHE B CA 1
ATOM 1971 C C . PHE B 1 51 ? 9.188 11.375 -1.791 1 97.69 51 PHE B C 1
ATOM 1973 O O . PHE B 1 51 ? 9.023 10.234 -1.341 1 97.69 51 PHE B O 1
ATOM 1980 N N . THR B 1 52 ? 10 11.539 -2.838 1 95.44 52 THR B N 1
ATOM 1981 C CA . THR B 1 52 ? 10.648 10.43 -3.531 1 95.44 52 THR B CA 1
ATOM 1982 C C . THR B 1 52 ? 11.984 10.094 -2.875 1 95.44 52 THR B C 1
ATOM 1984 O O . THR B 1 52 ? 12.625 9.102 -3.238 1 95.44 52 THR B O 1
ATOM 1987 N N . TRP B 1 53 ? 12.398 10.898 -1.877 1 96.75 53 TRP B N 1
ATOM 1988 C CA . TRP B 1 53 ? 13.633 10.617 -1.151 1 96.75 53 TRP B CA 1
ATOM 1989 C C . TRP B 1 53 ? 13.484 9.359 -0.299 1 96.75 53 TRP B C 1
ATOM 1991 O O . TRP B 1 53 ? 12.367 8.945 0.018 1 96.75 53 TRP B O 1
ATOM 2001 N N . LEU B 1 54 ? 14.656 8.758 0.065 1 97.25 54 LEU B N 1
ATOM 2002 C CA . LEU B 1 54 ? 14.672 7.656 1.024 1 97.25 54 LEU B CA 1
ATOM 2003 C C . LEU B 1 54 ? 14.531 8.18 2.451 1 97.25 54 LEU B C 1
ATOM 2005 O O . LEU B 1 54 ? 14.828 9.344 2.723 1 97.25 54 LEU B O 1
ATOM 2009 N N . PRO B 1 55 ? 14.086 7.359 3.354 1 98.38 55 PRO B N 1
ATOM 2010 C CA . PRO B 1 55 ? 13.82 7.789 4.73 1 98.38 55 PRO B CA 1
ATOM 2011 C C . PRO B 1 55 ? 15.039 8.43 5.395 1 98.38 55 PRO B C 1
ATOM 2013 O O . PRO B 1 55 ? 14.898 9.391 6.148 1 98.38 55 PRO B O 1
ATOM 2016 N N . ASP B 1 56 ? 16.234 7.922 5.094 1 98 56 ASP B N 1
ATOM 2017 C CA . ASP B 1 56 ? 17.438 8.477 5.719 1 98 56 ASP B CA 1
ATOM 2018 C C . ASP B 1 56 ? 17.656 9.93 5.309 1 98 56 ASP B C 1
ATOM 2020 O O . ASP B 1 56 ? 18.047 10.758 6.129 1 98 56 ASP B O 1
ATOM 2024 N N . GLN B 1 57 ? 17.406 10.188 4.035 1 97.31 57 GLN B N 1
ATOM 2025 C CA . GLN B 1 57 ? 17.5 11.562 3.549 1 97.31 57 GLN B CA 1
ATOM 2026 C C . GLN B 1 57 ? 16.438 12.453 4.191 1 97.31 57 GLN B C 1
AT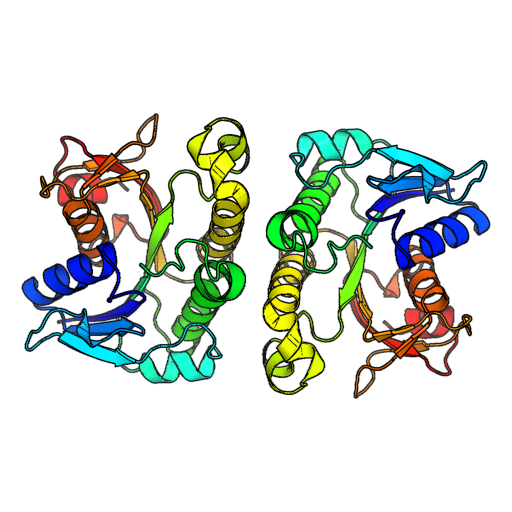OM 2028 O O . GLN B 1 57 ? 16.734 13.586 4.59 1 97.31 57 GLN B O 1
ATOM 2033 N N . MET B 1 58 ? 15.25 12.031 4.332 1 98.5 58 MET B N 1
ATOM 2034 C CA . MET B 1 58 ? 14.172 12.773 4.977 1 98.5 58 MET B CA 1
ATOM 2035 C C . MET B 1 58 ? 14.5 13.055 6.438 1 98.5 58 MET B C 1
ATOM 2037 O O . MET B 1 58 ? 14.289 14.172 6.922 1 98.5 58 MET B O 1
ATOM 2041 N N . ALA B 1 59 ? 15.055 12.086 7.102 1 98.62 59 ALA B N 1
ATOM 2042 C CA . ALA B 1 59 ? 15.328 12.164 8.531 1 98.62 59 ALA B CA 1
ATOM 2043 C C . ALA B 1 59 ? 16.312 13.289 8.844 1 98.62 59 ALA B C 1
ATOM 2045 O O . ALA B 1 59 ? 16.234 13.906 9.914 1 98.62 59 ALA B O 1
ATOM 2046 N N . LYS B 1 60 ? 17.156 13.57 7.887 1 97.75 60 LYS B N 1
ATOM 2047 C CA . LYS B 1 60 ? 18.141 14.641 8.078 1 97.75 60 LYS B CA 1
ATOM 2048 C C . LYS B 1 60 ? 17.453 15.984 8.266 1 97.75 60 LYS B C 1
ATOM 2050 O O . LYS B 1 60 ? 17.953 16.859 8.984 1 97.75 60 LYS B O 1
ATOM 2055 N N . LEU B 1 61 ? 16.312 16.125 7.719 1 97.31 61 LEU B N 1
ATOM 2056 C CA . LEU B 1 61 ? 15.578 17.375 7.797 1 97.31 61 LEU B CA 1
ATOM 2057 C C . LEU B 1 61 ? 14.766 17.453 9.086 1 97.31 61 LEU B C 1
ATOM 2059 O O . LEU B 1 61 ? 14.227 18.516 9.422 1 97.31 61 LEU B O 1
ATOM 2063 N N . LEU B 1 62 ? 14.75 16.391 9.852 1 98.19 62 LEU B N 1
ATOM 2064 C CA . LEU B 1 62 ? 13.852 16.312 10.992 1 98.19 62 LEU B CA 1
ATOM 2065 C C . LEU B 1 62 ? 14.602 16.516 12.305 1 98.19 62 LEU B C 1
ATOM 2067 O O . LEU B 1 62 ? 14.039 16.359 13.383 1 98.19 62 LEU B O 1
ATOM 2071 N N . THR B 1 63 ? 15.828 16.891 12.18 1 94.12 63 THR B N 1
ATOM 2072 C CA . THR B 1 63 ? 16.625 17.141 13.383 1 94.12 63 THR B CA 1
ATOM 2073 C C . THR B 1 63 ? 15.977 18.234 14.234 1 94.12 63 THR B C 1
ATOM 2075 O O . THR B 1 63 ? 15.641 19.297 13.734 1 94.12 63 THR B O 1
ATOM 2078 N N . GLY B 1 64 ? 15.734 17.953 15.539 1 95.94 64 GLY B N 1
ATOM 2079 C CA . GLY B 1 64 ? 15.195 18.938 16.469 1 95.94 64 GLY B CA 1
ATOM 2080 C C . GLY B 1 64 ? 13.688 19.078 16.375 1 95.94 64 GLY B C 1
ATOM 2081 O O . GLY B 1 64 ? 13.094 19.891 17.094 1 95.94 64 GLY B O 1
ATOM 2082 N N . VAL B 1 65 ? 13.062 18.375 15.492 1 98.44 65 VAL B N 1
ATOM 2083 C CA . VAL B 1 65 ? 11.617 18.438 15.305 1 98.44 65 VAL B CA 1
ATOM 2084 C C . VAL B 1 65 ? 10.914 17.672 16.406 1 98.44 65 VAL B C 1
ATOM 2086 O O . VAL B 1 65 ? 11.352 16.578 16.781 1 98.44 65 VAL B O 1
ATOM 2089 N N . ASP B 1 66 ? 9.844 18.25 16.922 1 98.69 66 ASP B N 1
ATOM 2090 C CA . ASP B 1 66 ? 9.109 17.625 18.031 1 98.69 66 ASP B CA 1
ATOM 2091 C C . ASP B 1 66 ? 7.949 16.781 17.5 1 98.69 66 ASP B C 1
ATOM 2093 O O . ASP B 1 66 ? 7.547 15.805 18.125 1 98.69 66 ASP B O 1
ATOM 2097 N N . ALA B 1 67 ? 7.391 17.172 16.406 1 98.81 67 ALA B N 1
ATOM 2098 C CA . ALA B 1 67 ? 6.219 16.484 15.859 1 98.81 67 ALA B CA 1
ATOM 2099 C C . ALA B 1 67 ? 6.109 16.734 14.352 1 98.81 67 ALA B C 1
ATOM 2101 O O . ALA B 1 67 ? 6.656 17.703 13.836 1 98.81 67 ALA B O 1
ATOM 2102 N N . ILE B 1 68 ? 5.445 15.828 13.672 1 98.94 68 ILE B N 1
ATOM 2103 C CA . ILE B 1 68 ? 5.227 15.914 12.234 1 98.94 68 ILE B CA 1
ATOM 2104 C C . ILE B 1 68 ? 3.729 15.992 11.945 1 98.94 68 ILE B C 1
ATOM 2106 O O . ILE B 1 68 ? 2.934 15.273 12.555 1 98.94 68 ILE B O 1
ATOM 2110 N N . VAL B 1 69 ? 3.375 16.891 11.094 1 98.94 69 VAL B N 1
ATOM 2111 C CA . VAL B 1 69 ? 2.043 16.969 10.508 1 98.94 69 VAL B CA 1
ATOM 2112 C C . VAL B 1 69 ? 2.113 16.625 9.023 1 98.94 69 VAL B C 1
ATOM 2114 O O . VAL B 1 69 ? 2.949 17.156 8.289 1 98.94 69 VAL B O 1
ATOM 2117 N N . PHE B 1 70 ? 1.336 15.703 8.602 1 98.94 70 PHE B N 1
ATOM 2118 C CA . PHE B 1 70 ? 1.267 15.297 7.203 1 98.94 70 PHE B CA 1
ATOM 2119 C C . PHE B 1 70 ? -0.043 15.75 6.57 1 98.94 70 PHE B C 1
ATOM 2121 O O . PHE B 1 70 ? -1.113 15.25 6.914 1 98.94 70 PHE B O 1
ATOM 2128 N N . THR B 1 71 ? 0.001 16.688 5.668 1 98.81 71 THR B N 1
ATOM 2129 C CA . THR B 1 71 ? -1.169 17.156 4.934 1 98.81 71 THR B CA 1
ATOM 2130 C C . THR B 1 71 ? -0.96 17.016 3.43 1 98.81 71 THR B C 1
ATOM 2132 O O . THR B 1 71 ? -1.733 17.547 2.635 1 98.81 71 THR B O 1
ATOM 2135 N N . ALA B 1 72 ? 0.079 16.297 3.08 1 98.25 72 ALA B N 1
ATOM 2136 C CA . ALA B 1 72 ? 0.456 16.203 1.673 1 98.25 72 ALA B CA 1
ATOM 2137 C C . ALA B 1 72 ? -0.505 15.305 0.905 1 98.25 72 ALA B C 1
ATOM 2139 O O . ALA B 1 72 ? -1.088 14.375 1.477 1 98.25 72 ALA B O 1
ATOM 2140 N N . GLY B 1 73 ? -0.652 15.562 -0.344 1 96.81 73 GLY B N 1
ATOM 2141 C CA . GLY B 1 73 ? -1.377 14.797 -1.344 1 96.81 73 GLY B CA 1
ATOM 2142 C C . GLY B 1 73 ? -1.004 15.164 -2.768 1 96.81 73 GLY B C 1
ATOM 2143 O O . GLY B 1 73 ? -0.579 16.297 -3.027 1 96.81 73 GLY B O 1
ATOM 2144 N N . SER B 1 74 ? -1.206 14.281 -3.678 1 96.56 74 SER B N 1
ATOM 2145 C CA . SER B 1 74 ? -0.808 14.5 -5.062 1 96.56 74 SER B CA 1
ATOM 2146 C C . SER B 1 74 ? -1.996 14.922 -5.922 1 96.56 74 SER B C 1
ATOM 2148 O O . SER B 1 74 ? -1.835 15.25 -7.098 1 96.56 74 SER B O 1
ATOM 2150 N N . ARG B 1 75 ? -3.143 14.945 -5.355 1 93 75 ARG B N 1
ATOM 2151 C CA . ARG B 1 75 ? -4.371 15.203 -6.102 1 93 75 ARG B CA 1
ATOM 2152 C C . ARG B 1 75 ? -4.492 14.266 -7.297 1 93 75 ARG B C 1
ATOM 2154 O O . ARG B 1 75 ? -4.797 14.703 -8.406 1 93 75 ARG B O 1
ATOM 2161 N N . GLY B 1 76 ? -4.156 13.055 -7.098 1 94.5 76 GLY B N 1
ATOM 2162 C CA . GLY B 1 76 ? -4.32 12 -8.086 1 94.5 76 GLY B CA 1
ATOM 2163 C C . GLY B 1 76 ? -3.139 11.867 -9.023 1 94.5 76 GLY B C 1
ATOM 2164 O O . GLY B 1 76 ? -3.066 10.93 -9.812 1 94.5 76 GLY B O 1
ATOM 2165 N N . LYS B 1 77 ? -2.109 12.672 -9.008 1 95 77 LYS B N 1
ATOM 2166 C CA . LYS B 1 77 ? -1.06 12.758 -10.023 1 95 77 LYS B CA 1
ATOM 2167 C C . LYS B 1 77 ? 0.1 11.82 -9.695 1 95 77 LYS B C 1
ATOM 2169 O O . LYS B 1 77 ? 0.891 11.469 -10.57 1 95 77 LYS B O 1
ATOM 2174 N N . ASN B 1 78 ? 0.256 11.438 -8.469 1 97.75 78 ASN B N 1
ATOM 2175 C CA . ASN B 1 78 ? 1.378 10.625 -8.016 1 97.75 78 ASN B CA 1
ATOM 2176 C C . ASN B 1 78 ? 1.043 9.867 -6.73 1 97.75 78 ASN B C 1
ATOM 2178 O O . ASN B 1 78 ? 1.783 9.953 -5.75 1 97.75 78 ASN B O 1
ATOM 2182 N N . LEU B 1 79 ? -0.048 9.125 -6.766 1 98.56 79 LEU B N 1
ATOM 2183 C CA . LEU B 1 79 ? -0.636 8.492 -5.59 1 98.56 79 LEU B CA 1
ATOM 2184 C C . LEU B 1 79 ? 0.361 7.547 -4.926 1 98.56 79 LEU B C 1
ATOM 2186 O O . LEU B 1 79 ? 0.519 7.562 -3.705 1 98.56 79 LEU B O 1
ATOM 2190 N N . LEU B 1 80 ? 1.075 6.793 -5.691 1 98.81 80 LEU B N 1
ATOM 2191 C CA . LEU B 1 80 ? 1.964 5.773 -5.145 1 98.81 80 LEU B CA 1
ATOM 2192 C C . LEU B 1 80 ? 3.186 6.41 -4.492 1 98.81 80 LEU B C 1
ATOM 2194 O O . LEU B 1 80 ? 3.559 6.047 -3.373 1 98.81 80 LEU B O 1
ATOM 2198 N N . GLN B 1 81 ? 3.783 7.41 -5.078 1 98.31 81 GLN B N 1
ATOM 2199 C CA . GLN B 1 81 ? 5.047 7.949 -4.586 1 98.31 81 GLN B CA 1
ATOM 2200 C C . GLN B 1 81 ? 4.812 8.992 -3.5 1 98.31 81 GLN B C 1
ATOM 2202 O O . GLN B 1 81 ? 5.652 9.18 -2.619 1 98.31 81 GLN B O 1
ATOM 2207 N N . VAL B 1 82 ? 3.639 9.648 -3.559 1 98.5 82 VAL B N 1
ATOM 2208 C CA . VAL B 1 82 ? 3.41 10.727 -2.598 1 98.5 82 VAL B CA 1
ATOM 2209 C C . VAL B 1 82 ? 2.422 10.266 -1.529 1 98.5 82 VAL B C 1
ATOM 2211 O O . VAL B 1 82 ? 2.781 10.141 -0.356 1 98.5 82 VAL B O 1
ATOM 2214 N N . ASP B 1 83 ? 1.228 9.891 -1.861 1 98.75 83 ASP B N 1
ATOM 2215 C CA . ASP B 1 83 ? 0.126 9.664 -0.931 1 98.75 83 ASP B CA 1
ATOM 2216 C C . ASP B 1 83 ? 0.334 8.383 -0.137 1 98.75 83 ASP B C 1
ATOM 2218 O O . ASP B 1 83 ? -0.118 8.266 1.005 1 98.75 83 ASP B O 1
ATOM 2222 N N . LEU B 1 84 ? 1.007 7.453 -0.804 1 98.88 84 LEU B N 1
ATOM 2223 C CA . LEU B 1 84 ? 1.232 6.168 -0.153 1 98.88 84 LEU B CA 1
ATOM 2224 C C . LEU B 1 84 ? 2.674 6.047 0.328 1 98.88 84 LEU B C 1
ATOM 2226 O O . LEU B 1 84 ? 2.955 6.242 1.514 1 98.88 84 LEU B O 1
ATOM 2230 N N . ASN B 1 85 ? 3.643 5.77 -0.541 1 98.94 85 ASN B N 1
ATOM 2231 C CA . ASN B 1 85 ? 5.016 5.465 -0.147 1 98.94 85 ASN B CA 1
ATOM 2232 C C . ASN B 1 85 ? 5.691 6.66 0.512 1 98.94 85 ASN B C 1
ATOM 2234 O O . ASN B 1 85 ? 6.496 6.496 1.429 1 98.94 85 ASN B O 1
ATOM 2238 N N . GLY B 1 86 ? 5.387 7.875 -0.025 1 98.81 86 GLY B N 1
ATOM 2239 C CA . GLY B 1 86 ? 5.922 9.078 0.581 1 98.81 86 GLY B CA 1
ATOM 2240 C C . GLY B 1 86 ? 5.504 9.258 2.027 1 98.81 86 GLY B C 1
ATOM 2241 O O . GLY B 1 86 ? 6.328 9.609 2.877 1 98.81 86 GLY B O 1
ATOM 2242 N N . ALA B 1 87 ? 4.219 9.047 2.307 1 98.88 87 ALA B N 1
ATOM 2243 C CA . ALA B 1 87 ? 3.723 9.117 3.68 1 98.88 87 ALA B CA 1
ATOM 2244 C C . ALA B 1 87 ? 4.426 8.086 4.566 1 98.88 87 ALA B C 1
ATOM 2246 O O . ALA B 1 87 ? 4.91 8.422 5.648 1 98.88 87 ALA B O 1
ATOM 2247 N N . VAL B 1 88 ? 4.523 6.855 4.082 1 98.94 88 VAL B N 1
ATOM 2248 C CA . VAL B 1 88 ? 5.121 5.781 4.867 1 98.94 88 VAL B CA 1
ATOM 2249 C C . VAL B 1 88 ? 6.602 6.074 5.098 1 98.94 88 VAL B C 1
ATOM 2251 O O . VAL B 1 88 ? 7.113 5.891 6.207 1 98.94 88 VAL B O 1
ATOM 2254 N N . LYS B 1 89 ? 7.305 6.535 4.078 1 98.88 89 LYS B N 1
ATOM 2255 C CA . LYS B 1 89 ? 8.727 6.828 4.23 1 98.88 89 LYS B CA 1
ATOM 2256 C C . LYS B 1 89 ? 8.945 7.961 5.23 1 98.88 89 LYS B C 1
ATOM 2258 O O . LYS B 1 89 ? 9.945 7.969 5.957 1 98.88 89 LYS B O 1
ATOM 2263 N N . LEU B 1 90 ? 8.016 8.922 5.273 1 98.94 90 LEU B N 1
ATOM 2264 C CA . LEU B 1 90 ? 8.141 9.977 6.273 1 98.94 90 LEU B CA 1
ATOM 2265 C C . LEU B 1 90 ? 7.93 9.422 7.68 1 98.94 90 LEU B C 1
ATOM 2267 O O . LEU B 1 90 ? 8.578 9.859 8.625 1 98.94 90 LEU B O 1
ATOM 2271 N N . MET B 1 91 ? 7.031 8.477 7.84 1 98.94 91 MET B N 1
ATOM 2272 C CA . MET B 1 91 ? 6.867 7.789 9.117 1 98.94 91 MET B CA 1
ATOM 2273 C C . MET B 1 91 ? 8.148 7.07 9.523 1 98.94 91 MET B C 1
ATOM 2275 O O . MET B 1 91 ? 8.562 7.133 10.68 1 98.94 91 MET B O 1
ATOM 2279 N N . GLN B 1 92 ? 8.719 6.406 8.555 1 98.81 92 GLN B N 1
ATOM 2280 C CA . GLN B 1 92 ? 9.992 5.727 8.805 1 98.81 92 GLN B CA 1
ATOM 2281 C C . GLN B 1 92 ? 11.086 6.723 9.18 1 98.81 92 GLN B C 1
ATOM 2283 O O . GLN B 1 92 ? 11.875 6.469 10.086 1 98.81 92 GLN B O 1
ATOM 2288 N N . ALA B 1 93 ? 11.109 7.82 8.469 1 98.88 93 ALA B N 1
ATOM 2289 C CA . ALA B 1 93 ? 12.07 8.875 8.758 1 98.88 93 ALA B CA 1
ATOM 2290 C C . ALA B 1 93 ? 11.875 9.422 10.172 1 98.88 93 ALA B C 1
ATOM 2292 O O . ALA B 1 93 ? 12.852 9.742 10.859 1 98.88 93 ALA B O 1
ATOM 2293 N N . ALA B 1 94 ? 10.625 9.594 10.586 1 98.88 94 ALA B N 1
ATOM 2294 C CA . ALA B 1 94 ? 10.32 10.023 11.953 1 98.88 94 ALA B CA 1
ATOM 2295 C C . ALA B 1 94 ? 10.961 9.094 12.977 1 98.88 94 ALA B C 1
ATOM 2297 O O . ALA B 1 94 ? 11.625 9.555 13.906 1 98.88 94 ALA B O 1
ATOM 2298 N N . ASN B 1 95 ? 10.797 7.805 12.773 1 98.81 95 ASN B N 1
ATOM 2299 C CA . ASN B 1 95 ? 11.391 6.82 13.672 1 98.81 95 ASN B CA 1
ATOM 2300 C C . ASN B 1 95 ? 12.914 6.93 13.695 1 98.81 95 ASN B C 1
ATOM 2302 O O . ASN B 1 95 ? 13.531 6.898 14.766 1 98.81 95 ASN B O 1
ATOM 2306 N N . LEU B 1 96 ? 13.5 7.078 12.531 1 98.5 96 LEU B N 1
ATOM 2307 C CA . LEU B 1 96 ? 14.953 7.211 12.438 1 98.5 96 LEU B CA 1
ATOM 2308 C C . LEU B 1 96 ? 15.438 8.438 13.203 1 98.5 96 LEU B C 1
ATOM 2310 O O . LEU B 1 96 ? 16.516 8.43 13.789 1 98.5 96 LEU B O 1
ATOM 2314 N N . ALA B 1 97 ? 14.609 9.484 13.203 1 98.56 97 ALA B N 1
ATOM 2315 C CA . ALA B 1 97 ? 14.984 10.75 13.82 1 98.56 97 ALA B CA 1
ATOM 2316 C C . ALA B 1 97 ? 14.562 10.797 15.281 1 98.56 97 ALA B C 1
ATOM 2318 O O . ALA B 1 97 ? 14.828 11.781 15.984 1 98.56 97 ALA B O 1
ATOM 2319 N N . GLY B 1 98 ? 13.875 9.75 15.758 1 98.38 98 GLY B N 1
ATOM 2320 C CA . GLY B 1 98 ? 13.453 9.672 17.141 1 98.38 98 GLY B CA 1
ATOM 2321 C C . GLY B 1 98 ? 12.227 10.516 17.438 1 98.38 98 GLY B C 1
ATOM 2322 O O . GLY B 1 98 ? 11.984 10.883 18.594 1 98.38 98 GLY B O 1
ATOM 2323 N N . ILE B 1 99 ? 11.484 10.891 16.406 1 98.56 99 ILE B N 1
ATOM 2324 C CA . ILE B 1 99 ? 10.25 11.656 16.578 1 98.56 99 ILE B CA 1
ATOM 2325 C C . ILE B 1 99 ? 9.078 10.703 16.766 1 98.56 99 ILE B C 1
ATOM 2327 O O . ILE B 1 99 ? 8.875 9.789 15.953 1 98.56 99 ILE B O 1
ATOM 2331 N N . LYS B 1 100 ? 8.25 10.906 17.719 1 98.12 100 LYS B N 1
ATOM 2332 C CA . LYS B 1 100 ? 7.168 9.969 18.016 1 98.12 100 LYS B CA 1
ATOM 2333 C C . LYS B 1 100 ? 5.824 10.523 17.547 1 98.12 100 LYS B C 1
ATOM 2335 O O . LYS B 1 100 ? 4.988 9.781 17.031 1 98.12 100 LYS B O 1
ATOM 2340 N N . ARG B 1 101 ? 5.621 11.828 17.75 1 98.81 101 ARG B N 1
ATOM 2341 C CA . ARG B 1 101 ? 4.297 12.414 17.547 1 98.81 101 ARG B CA 1
ATOM 2342 C C . ARG B 1 101 ? 4.051 12.703 16.062 1 98.81 101 ARG B C 1
ATOM 2344 O O . ARG B 1 101 ? 4.852 13.367 15.414 1 98.81 101 ARG B O 1
ATOM 2351 N N . PHE B 1 102 ? 2.994 12.172 15.453 1 98.94 102 PHE B N 1
ATOM 2352 C CA . PHE B 1 102 ? 2.672 12.227 14.031 1 98.94 102 PHE B CA 1
ATOM 2353 C C . PHE B 1 102 ? 1.176 12.422 13.82 1 98.94 102 PHE B C 1
ATOM 2355 O O . PHE B 1 102 ? 0.377 11.547 14.156 1 98.94 102 PHE B O 1
ATOM 2362 N N . VAL B 1 103 ? 0.726 13.594 13.32 1 98.94 103 VAL B N 1
ATOM 2363 C CA . VAL B 1 103 ? -0.669 13.859 12.984 1 98.94 103 VAL B CA 1
ATOM 2364 C C . VAL B 1 103 ? -0.84 13.875 11.469 1 98.94 103 VAL B C 1
ATOM 2366 O O . VAL B 1 103 ? -0.141 14.609 10.766 1 98.94 103 VAL B O 1
ATOM 2369 N N . MET B 1 104 ? -1.714 13.086 10.922 1 98.94 104 MET B N 1
ATOM 2370 C CA . MET B 1 104 ? -1.894 12.945 9.484 1 98.94 104 MET B CA 1
ATOM 2371 C C . MET B 1 104 ? -3.334 13.25 9.078 1 98.94 104 MET B C 1
ATOM 2373 O O . MET B 1 104 ? -4.273 12.742 9.695 1 98.94 104 MET B O 1
ATOM 2377 N N . LEU B 1 105 ? -3.436 14.18 8.141 1 98.88 105 LEU B N 1
ATOM 2378 C CA . LEU B 1 105 ? -4.711 14.367 7.461 1 98.88 105 LEU B CA 1
ATOM 2379 C C . LEU B 1 105 ? -4.969 13.242 6.461 1 98.88 105 LEU B C 1
ATOM 2381 O O . LEU B 1 105 ? -4.113 12.945 5.621 1 98.88 105 LEU B O 1
ATOM 2385 N N . SER B 1 106 ? -6.023 12.586 6.656 1 98.25 106 SER B N 1
ATOM 2386 C CA . SER B 1 106 ? -6.477 11.539 5.746 1 98.25 106 SER B CA 1
ATOM 2387 C C . SER B 1 106 ? -7.898 11.812 5.258 1 98.25 106 SER B C 1
ATOM 2389 O O . SER B 1 106 ? -8.336 12.961 5.219 1 98.25 106 SER B O 1
ATOM 2391 N N . SER B 1 107 ? -8.523 10.906 4.66 1 97.06 107 SER B N 1
ATOM 2392 C CA . SER B 1 107 ? -9.844 11.039 4.059 1 97.06 107 SER B CA 1
ATOM 2393 C C . SER B 1 107 ? -10.875 10.18 4.797 1 97.06 107 SER B C 1
ATOM 2395 O O . SER B 1 107 ? -10.555 9.086 5.266 1 97.06 107 SER B O 1
ATOM 2397 N N . ALA B 1 108 ? -12.102 10.719 4.863 1 96.94 108 ALA B N 1
ATOM 2398 C CA . ALA B 1 108 ? -13.188 9.93 5.43 1 96.94 108 ALA B CA 1
ATOM 2399 C C . ALA B 1 108 ? -13.281 8.562 4.758 1 96.94 108 ALA B C 1
ATOM 2401 O O . ALA B 1 108 ? -13.156 8.453 3.535 1 96.94 108 ALA B O 1
ATOM 2402 N N . TYR B 1 109 ? -13.406 7.484 5.543 1 96.81 109 TYR B N 1
ATOM 2403 C CA . TYR B 1 109 ? -13.656 6.105 5.141 1 96.81 109 TYR B CA 1
ATOM 2404 C C . TYR B 1 109 ? -12.422 5.496 4.484 1 96.81 109 TYR B C 1
ATOM 2406 O O . TYR B 1 109 ? -12.508 4.453 3.832 1 96.81 109 TYR B O 1
ATOM 2414 N N . SER B 1 110 ? -11.234 6.18 4.59 1 96.81 110 SER B N 1
ATOM 2415 C CA . SER B 1 110 ? -10.023 5.645 3.975 1 96.81 110 SER B CA 1
ATOM 2416 C C . SER B 1 110 ? -9.75 4.219 4.441 1 96.81 110 SER B C 1
ATOM 2418 O O . SER B 1 110 ? -9.211 3.408 3.684 1 96.81 110 SER B O 1
ATOM 2420 N N . MET B 1 111 ? -10.211 3.885 5.629 1 96.62 111 MET B N 1
ATOM 2421 C CA . MET B 1 111 ? -9.875 2.584 6.199 1 96.62 111 MET B CA 1
ATOM 2422 C C . MET B 1 111 ? -11.062 1.632 6.133 1 96.62 111 MET B C 1
ATOM 2424 O O . MET B 1 111 ? -11.062 0.587 6.789 1 96.62 111 MET B O 1
ATOM 2428 N N . ASP B 1 112 ? -12.102 1.997 5.395 1 95.69 112 ASP B N 1
ATOM 2429 C CA . ASP B 1 112 ? -13.305 1.184 5.223 1 95.69 112 ASP B CA 1
ATOM 2430 C C . ASP B 1 112 ? -13.594 0.945 3.74 1 95.69 112 ASP B C 1
ATOM 2432 O O . ASP B 1 112 ? -14.406 1.653 3.141 1 95.69 112 ASP B O 1
ATOM 2436 N N . GLN B 1 113 ? -13.023 -0.159 3.25 1 95.75 113 GLN B N 1
ATOM 2437 C CA . GLN B 1 113 ? -13.117 -0.403 1.813 1 95.75 113 GLN B CA 1
ATOM 2438 C C . GLN B 1 113 ? -14.555 -0.681 1.392 1 95.75 113 GLN B C 1
ATOM 2440 O O . GLN B 1 113 ? -14.93 -0.426 0.246 1 95.75 113 GLN B O 1
ATOM 2445 N N . ALA B 1 114 ? -15.375 -1.204 2.283 1 94.62 114 ALA B N 1
ATOM 2446 C CA . ALA B 1 114 ? -16.766 -1.523 1.957 1 94.62 114 ALA B CA 1
ATOM 2447 C C . ALA B 1 114 ? -17.562 -0.26 1.64 1 94.62 114 ALA B C 1
ATOM 2449 O O . ALA B 1 114 ? -18.531 -0.305 0.888 1 94.62 114 ALA B O 1
ATOM 2450 N N . MET B 1 115 ? -17.109 0.905 2.182 1 95.06 115 MET B N 1
ATOM 2451 C CA . MET B 1 115 ? -17.812 2.17 1.984 1 95.06 115 MET B CA 1
ATOM 2452 C C . MET B 1 115 ? -17.484 2.77 0.621 1 95.06 115 MET B C 1
ATOM 2454 O O . MET B 1 115 ? -18.266 3.557 0.08 1 95.06 115 MET B O 1
ATOM 2458 N N . TRP B 1 116 ? -16.344 2.363 -0.02 1 96 116 TRP B N 1
ATOM 2459 C CA . TRP B 1 116 ? -15.875 2.986 -1.251 1 96 116 TRP B CA 1
ATOM 2460 C C . TRP B 1 116 ? -16.828 2.721 -2.402 1 96 116 TRP B C 1
ATOM 2462 O O . TRP B 1 116 ? -17.031 3.582 -3.264 1 96 116 TRP B O 1
ATOM 2472 N N . GLY B 1 117 ? -17.438 1.466 -2.389 1 92 117 GLY B N 1
ATOM 2473 C CA . GLY B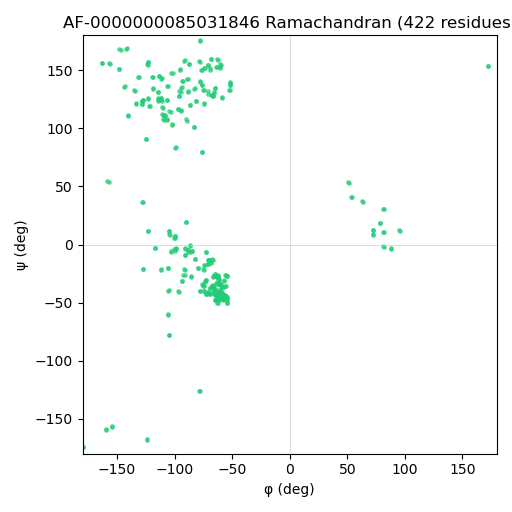 1 117 ? -18.359 1.114 -3.459 1 92 117 GLY B CA 1
ATOM 2474 C C . GLY B 1 117 ? -19.766 1.647 -3.24 1 92 117 GLY B C 1
ATOM 2475 O O . GLY B 1 117 ? -20.562 1.688 -4.172 1 92 117 GLY B O 1
ATOM 2476 N N . LYS B 1 118 ? -20.047 2.109 -2.068 1 91.5 118 LYS B N 1
ATOM 2477 C CA . LYS B 1 118 ? -21.406 2.484 -1.7 1 91.5 118 LYS B CA 1
ATOM 2478 C C . LYS B 1 118 ? -21.672 3.957 -1.996 1 91.5 118 LYS B C 1
ATOM 2480 O O . LYS B 1 118 ? -22.828 4.363 -2.164 1 91.5 118 LYS B O 1
ATOM 2485 N N . VAL B 1 119 ? -20.641 4.758 -2 1 88.25 119 VAL B N 1
ATOM 2486 C CA . VAL B 1 119 ? -20.75 6.195 -2.207 1 88.25 119 VAL B CA 1
ATOM 2487 C C . VAL B 1 119 ? -20.125 6.574 -3.549 1 88.25 119 VAL B C 1
ATOM 2489 O O . VAL B 1 119 ? -18.969 6.258 -3.812 1 88.25 119 VAL B O 1
ATOM 2492 N N . LYS B 1 120 ? -20.859 7.246 -4.449 1 90 120 LYS B N 1
ATOM 2493 C CA . LYS B 1 120 ? -20.406 7.559 -5.805 1 90 120 LYS B CA 1
ATOM 2494 C C . LYS B 1 120 ? -19.094 8.336 -5.785 1 90 120 LYS B C 1
ATOM 2496 O O . LYS B 1 120 ? -18.172 8.023 -6.531 1 90 120 LYS B O 1
ATOM 2501 N N . THR B 1 121 ? -19 9.352 -4.961 1 90.19 121 THR B N 1
ATOM 2502 C CA . THR B 1 121 ? -17.812 10.203 -4.922 1 90.19 121 THR B CA 1
ATOM 2503 C C . THR B 1 121 ? -16.578 9.406 -4.527 1 90.19 121 THR B C 1
ATOM 2505 O O . THR B 1 121 ? -15.484 9.672 -5.004 1 90.19 121 THR B O 1
ATOM 2508 N N . LEU B 1 122 ? -16.766 8.422 -3.67 1 93.88 122 LEU B N 1
ATOM 2509 C CA . LEU B 1 122 ? -15.664 7.559 -3.258 1 93.88 122 LEU B CA 1
ATOM 2510 C C . LEU B 1 122 ? -15.289 6.582 -4.367 1 93.88 122 LEU B C 1
ATOM 2512 O O . LEU B 1 122 ? -14.109 6.324 -4.605 1 93.88 122 LEU B O 1
ATOM 2516 N N . ARG B 1 123 ? -16.25 6.055 -5.047 1 94.12 123 ARG B N 1
ATOM 2517 C CA . ARG B 1 123 ? -16 5.141 -6.156 1 94.12 123 ARG B CA 1
ATOM 2518 C C . ARG B 1 123 ? -15.172 5.812 -7.246 1 94.12 123 ARG B C 1
ATOM 2520 O O . ARG B 1 123 ? -14.328 5.172 -7.875 1 94.12 123 ARG B O 1
ATOM 2527 N N . ASP B 1 124 ? -15.406 7.098 -7.473 1 94.94 124 ASP B N 1
ATOM 2528 C CA . ASP B 1 124 ? -14.75 7.852 -8.531 1 94.94 124 ASP B CA 1
ATOM 2529 C C . ASP B 1 124 ? -13.273 8.078 -8.211 1 94.94 124 ASP B C 1
ATOM 2531 O O . ASP B 1 124 ? -12.5 8.469 -9.086 1 94.94 124 ASP B O 1
ATOM 2535 N N . ILE B 1 125 ? -12.891 7.824 -6.965 1 96.5 125 ILE B N 1
ATOM 2536 C CA . ILE B 1 125 ? -11.508 8.07 -6.57 1 96.5 125 ILE B CA 1
ATOM 2537 C C . ILE B 1 125 ? -10.93 6.816 -5.914 1 96.5 125 ILE B C 1
ATOM 2539 O O . ILE B 1 125 ? -10.195 6.906 -4.926 1 96.5 125 ILE B O 1
ATOM 2543 N N . THR B 1 126 ? -11.266 5.664 -6.359 1 97.38 126 THR B N 1
ATOM 2544 C CA . THR B 1 126 ? -10.906 4.375 -5.777 1 97.38 126 THR B CA 1
ATOM 2545 C C . THR B 1 126 ? -9.398 4.254 -5.613 1 97.38 126 THR B C 1
ATOM 2547 O O . THR B 1 126 ? -8.914 3.807 -4.57 1 97.38 126 THR B O 1
ATOM 2550 N N . ASP B 1 127 ? -8.672 4.645 -6.668 1 98.06 127 ASP B N 1
ATOM 2551 C CA . ASP B 1 127 ? -7.219 4.547 -6.578 1 98.06 127 ASP B CA 1
ATOM 2552 C C . ASP B 1 127 ? -6.676 5.418 -5.445 1 98.06 127 ASP B C 1
ATOM 2554 O O . ASP B 1 127 ? -5.746 5.016 -4.742 1 98.06 127 ASP B O 1
ATOM 2558 N N . TYR B 1 128 ? -7.211 6.613 -5.297 1 98.38 128 TYR B N 1
ATOM 2559 C CA . TYR B 1 128 ? -6.848 7.469 -4.172 1 98.38 128 TYR B CA 1
ATOM 2560 C C . TYR B 1 128 ? -7.18 6.797 -2.846 1 98.38 128 TYR B C 1
ATOM 2562 O O . TYR B 1 128 ? -6.359 6.785 -1.925 1 98.38 128 TYR B O 1
ATOM 2570 N N . ASN B 1 129 ? -8.344 6.215 -2.738 1 98.25 129 ASN B N 1
ATOM 2571 C CA . ASN B 1 129 ? -8.75 5.516 -1.522 1 98.25 129 ASN B CA 1
ATOM 2572 C C . ASN B 1 129 ? -7.785 4.387 -1.172 1 98.25 129 ASN B C 1
ATOM 2574 O O . ASN B 1 129 ? -7.43 4.207 -0.006 1 98.25 129 ASN B O 1
ATOM 2578 N N . ILE B 1 130 ? -7.391 3.67 -2.16 1 98.75 130 ILE B N 1
ATOM 2579 C CA . ILE B 1 130 ? -6.48 2.551 -1.938 1 98.75 130 ILE B CA 1
ATOM 2580 C C . ILE B 1 130 ? -5.141 3.07 -1.425 1 98.75 130 ILE B C 1
ATOM 2582 O O . ILE B 1 130 ? -4.59 2.537 -0.46 1 98.75 130 ILE B O 1
ATOM 2586 N N . ALA B 1 131 ? -4.59 4.086 -2.068 1 98.81 131 ALA B N 1
ATOM 2587 C CA . ALA B 1 131 ? -3.332 4.672 -1.607 1 98.81 131 ALA B CA 1
ATOM 2588 C C . ALA B 1 131 ? -3.436 5.113 -0.15 1 98.81 131 ALA B C 1
ATOM 2590 O O . ALA B 1 131 ? -2.564 4.793 0.664 1 98.81 131 ALA B O 1
ATOM 2591 N N . ARG B 1 132 ? -4.535 5.781 0.207 1 98.56 132 ARG B N 1
ATOM 2592 C CA . ARG B 1 132 ? -4.727 6.273 1.567 1 98.56 132 ARG B CA 1
ATOM 2593 C C . ARG B 1 132 ? -4.949 5.121 2.541 1 98.56 132 ARG B C 1
ATOM 2595 O O . ARG B 1 132 ? -4.477 5.16 3.678 1 98.56 132 ARG B O 1
ATOM 2602 N N . TYR B 1 133 ? -5.652 4.109 2.117 1 98.75 133 TYR B N 1
ATOM 2603 C CA . TYR B 1 133 ? -5.879 2.934 2.949 1 98.75 133 TYR B CA 1
ATOM 2604 C C . TYR B 1 133 ? -4.562 2.344 3.434 1 98.75 133 TYR B C 1
ATOM 2606 O O . TYR B 1 133 ? -4.367 2.145 4.633 1 98.75 133 TYR B O 1
ATOM 2614 N N . PHE B 1 134 ? -3.656 2.127 2.545 1 98.94 134 PHE B N 1
ATOM 2615 C CA . PHE B 1 134 ? -2.422 1.441 2.91 1 98.94 134 PHE B CA 1
ATOM 2616 C C . PHE B 1 134 ? -1.499 2.369 3.691 1 98.94 134 PHE B C 1
ATOM 2618 O O . PHE B 1 134 ? -0.786 1.928 4.594 1 98.94 134 PHE B O 1
ATOM 2625 N N . ALA B 1 135 ? -1.479 3.668 3.354 1 98.94 135 ALA B N 1
ATOM 2626 C CA . ALA B 1 135 ? -0.707 4.621 4.145 1 98.94 135 ALA B CA 1
ATOM 2627 C C . ALA B 1 135 ? -1.247 4.719 5.566 1 98.94 135 ALA B C 1
ATOM 2629 O O . ALA B 1 135 ? -0.479 4.695 6.531 1 98.94 135 ALA B O 1
ATOM 2630 N N . ASP B 1 136 ? -2.586 4.824 5.688 1 98.88 136 ASP B N 1
ATOM 2631 C CA . ASP B 1 136 ? -3.227 4.957 6.988 1 98.88 136 ASP B CA 1
ATOM 2632 C C . ASP B 1 136 ? -3.062 3.684 7.816 1 98.88 136 ASP B C 1
ATOM 2634 O O . ASP B 1 136 ? -2.793 3.748 9.016 1 98.88 136 ASP B O 1
ATOM 2638 N N . LYS B 1 137 ? -3.207 2.529 7.18 1 98.56 137 LYS B N 1
ATOM 2639 C CA . LYS B 1 137 ? -3.006 1.262 7.875 1 98.56 137 LYS B CA 1
ATOM 2640 C C . LYS B 1 137 ? -1.573 1.136 8.383 1 98.56 137 LYS B C 1
ATOM 2642 O O . LYS B 1 137 ? -1.346 0.651 9.5 1 98.56 137 LYS B O 1
ATOM 2647 N N . TRP B 1 138 ? -0.604 1.523 7.582 1 98.69 138 TRP B N 1
ATOM 2648 C CA . TRP B 1 138 ? 0.786 1.505 8.023 1 98.69 138 TRP B CA 1
ATOM 2649 C C . TRP B 1 138 ? 0.972 2.363 9.273 1 98.69 138 TRP B C 1
ATOM 2651 O O . TRP B 1 138 ? 1.601 1.934 10.242 1 98.69 138 TRP B O 1
ATOM 2661 N N . LEU B 1 139 ? 0.416 3.586 9.219 1 98.88 139 LEU B N 1
ATOM 2662 C CA . LEU B 1 139 ? 0.531 4.496 10.359 1 98.88 139 LEU B CA 1
ATOM 2663 C C . LEU B 1 139 ? -0.021 3.854 11.625 1 98.88 139 LEU B C 1
ATOM 2665 O O . LEU B 1 139 ? 0.635 3.869 12.672 1 98.88 139 LEU B O 1
ATOM 2669 N N . VAL B 1 140 ? -1.163 3.23 11.523 1 98.62 140 VAL B N 1
ATOM 2670 C CA . VAL B 1 140 ? -1.915 2.738 12.672 1 98.62 140 VAL B CA 1
ATOM 2671 C C . VAL B 1 140 ? -1.294 1.438 13.172 1 98.62 140 VAL B C 1
ATOM 2673 O O . VAL B 1 140 ? -1.133 1.248 14.383 1 98.62 140 VAL B O 1
ATOM 2676 N N . ASP B 1 141 ? -0.886 0.593 12.227 1 97.81 141 ASP B N 1
ATOM 2677 C CA . ASP B 1 141 ? -0.587 -0.781 12.625 1 97.81 141 ASP B CA 1
ATOM 2678 C C . ASP B 1 141 ? 0.92 -1.026 12.656 1 97.81 141 ASP B C 1
ATOM 2680 O O . ASP B 1 141 ? 1.389 -1.944 13.336 1 97.81 141 ASP B O 1
ATOM 2684 N N . GLU B 1 142 ? 1.719 -0.194 11.961 1 97.81 142 GLU B N 1
ATOM 2685 C CA . GLU B 1 142 ? 3.1 -0.61 11.742 1 97.81 142 GLU B CA 1
ATOM 2686 C C . GLU B 1 142 ? 4.082 0.469 12.188 1 97.81 142 GLU B C 1
ATOM 2688 O O . GLU B 1 142 ? 5.254 0.185 12.43 1 97.81 142 GLU B O 1
ATOM 2693 N N . SER B 1 143 ? 3.633 1.716 12.281 1 98.44 143 SER B N 1
ATOM 2694 C CA . SER B 1 143 ? 4.578 2.816 12.422 1 98.44 143 SER B CA 1
ATOM 2695 C C . SER B 1 143 ? 5.184 2.848 13.828 1 98.44 143 SER B C 1
ATOM 2697 O O . SER B 1 143 ? 6.328 3.271 14.008 1 98.44 143 SER B O 1
ATOM 2699 N N . GLY B 1 144 ? 4.41 2.436 14.852 1 98.69 144 GLY B N 1
ATOM 2700 C CA . GLY B 1 144 ? 4.832 2.561 16.234 1 98.69 144 GLY B CA 1
ATOM 2701 C C . GLY B 1 144 ? 4.801 3.99 16.734 1 98.69 144 GLY B C 1
ATOM 2702 O O . GLY B 1 144 ? 5.242 4.27 17.859 1 98.69 144 GLY B O 1
ATOM 2703 N N . LEU B 1 145 ? 4.262 4.914 16.016 1 98.81 145 LEU B N 1
ATOM 2704 C CA . LEU B 1 145 ? 4.258 6.332 16.344 1 98.81 145 LEU B CA 1
ATOM 2705 C C . LEU B 1 145 ? 3.053 6.676 17.219 1 98.81 145 LEU B C 1
ATOM 2707 O O . LEU B 1 145 ? 2.094 5.902 17.297 1 98.81 145 LEU B O 1
ATOM 2711 N N . ASP B 1 146 ? 3.172 7.73 17.984 1 98.88 146 ASP B N 1
ATOM 2712 C CA . ASP B 1 146 ? 2.035 8.375 18.641 1 98.88 146 ASP B CA 1
ATOM 2713 C C . ASP B 1 146 ? 1.23 9.203 17.641 1 98.88 146 ASP B C 1
ATOM 2715 O O . ASP B 1 146 ? 1.346 10.43 17.609 1 98.88 146 ASP B O 1
ATOM 2719 N N . TYR B 1 147 ? 0.41 8.508 16.891 1 98.88 147 TYR B N 1
ATOM 2720 C CA . TYR B 1 147 ? -0.245 9.117 15.734 1 98.88 147 TYR B CA 1
ATOM 2721 C C . TYR B 1 147 ? -1.595 9.711 16.125 1 98.88 147 TYR B C 1
ATOM 2723 O O . TYR B 1 147 ? -2.141 9.383 17.172 1 98.88 147 TYR B O 1
ATOM 2731 N N . THR B 1 148 ? -2.096 10.617 15.375 1 98.94 148 THR B N 1
ATOM 2732 C CA . THR B 1 148 ? -3.492 11 15.195 1 98.94 148 THR B CA 1
ATOM 2733 C C . THR B 1 148 ? -3.859 11.016 13.711 1 98.94 148 THR B C 1
ATOM 2735 O O . THR B 1 148 ? -3.15 11.617 12.898 1 98.94 148 THR B O 1
ATOM 2738 N N . LEU B 1 149 ? -4.828 10.297 13.383 1 98.94 149 LEU B N 1
ATOM 2739 C CA . LEU B 1 149 ? -5.316 10.273 12.008 1 98.94 149 LEU B CA 1
ATOM 2740 C C . LEU B 1 149 ? -6.648 11.016 11.891 1 98.94 149 LEU B C 1
ATOM 2742 O O . LEU B 1 149 ? -7.664 10.547 12.406 1 98.94 149 LEU B O 1
ATOM 2746 N N . VAL B 1 150 ? -6.625 12.18 11.297 1 98.94 150 VAL B N 1
ATOM 2747 C CA . VAL B 1 150 ? -7.805 13.016 11.078 1 98.94 150 VAL B CA 1
ATOM 2748 C C . VAL B 1 150 ? -8.383 12.742 9.695 1 98.94 150 VAL B C 1
ATOM 2750 O O . VAL B 1 150 ? -7.742 13.016 8.68 1 98.94 150 VAL B O 1
ATOM 2753 N N . GLN B 1 151 ? -9.562 12.211 9.664 1 98.69 151 GLN B N 1
ATOM 2754 C CA . GLN B 1 151 ? -10.211 11.875 8.398 1 98.69 151 GLN B CA 1
ATOM 2755 C C . GLN B 1 151 ? -11.281 12.898 8.039 1 98.69 151 GLN B C 1
ATOM 2757 O O . GLN B 1 151 ? -12.312 12.984 8.703 1 98.69 151 GLN B O 1
ATOM 2762 N N . ALA B 1 152 ? -11.062 13.602 6.996 1 98.12 152 ALA B N 1
ATOM 2763 C CA . ALA B 1 152 ? -11.992 14.625 6.555 1 98.12 152 ALA B CA 1
ATOM 2764 C C . ALA B 1 152 ? -12.68 14.219 5.254 1 98.12 152 ALA B C 1
ATOM 2766 O O . ALA B 1 152 ? -12.078 13.555 4.406 1 98.12 152 ALA B O 1
ATOM 2767 N N . GLY B 1 153 ? -14.008 14.57 5.086 1 95 153 GLY B N 1
ATOM 2768 C CA . GLY B 1 153 ? -14.703 14.422 3.818 1 95 153 GLY B CA 1
ATOM 2769 C C . GLY B 1 153 ? -14.391 15.531 2.832 1 95 153 GLY B C 1
ATOM 2770 O O . GLY B 1 153 ? -13.219 15.82 2.57 1 95 153 GLY B O 1
ATOM 2771 N N . ILE B 1 154 ? -15.367 16.172 2.324 1 95.38 154 ILE B N 1
ATOM 2772 C CA . ILE B 1 154 ? -15.234 17.219 1.31 1 95.38 154 ILE B CA 1
ATOM 2773 C C . ILE B 1 154 ? -14.617 18.469 1.934 1 95.38 154 ILE B C 1
ATOM 2775 O O . ILE B 1 154 ? -15.078 18.938 2.975 1 95.38 154 ILE B O 1
ATOM 2779 N N . LEU B 1 155 ? -13.617 19 1.339 1 97.81 155 LEU B N 1
ATOM 2780 C CA . LEU B 1 155 ? -12.977 20.234 1.791 1 97.81 155 LEU B CA 1
ATOM 2781 C C . LEU B 1 155 ? -13.547 21.453 1.061 1 97.81 155 LEU B C 1
ATOM 2783 O O . LEU B 1 155 ? -13.703 21.422 -0.163 1 97.81 155 LEU B O 1
ATOM 2787 N N . THR B 1 156 ? -13.883 22.422 1.836 1 98.12 156 THR B N 1
ATOM 2788 C CA . THR B 1 156 ? -14.453 23.625 1.245 1 98.12 156 THR B CA 1
ATOM 2789 C C . THR B 1 156 ? -13.641 24.859 1.635 1 98.12 156 THR B C 1
ATOM 2791 O O . THR B 1 156 ? -12.945 24.859 2.65 1 98.12 156 THR B O 1
ATOM 2794 N N . GLU B 1 157 ? -13.75 25.922 0.806 1 97.75 157 GLU B N 1
ATOM 2795 C CA . GLU B 1 157 ? -13.023 27.156 1.034 1 97.75 157 GLU B CA 1
ATOM 2796 C C . GLU B 1 157 ? -13.828 28.125 1.902 1 97.75 157 GLU B C 1
ATOM 2798 O O . GLU B 1 157 ? -13.555 29.328 1.933 1 97.75 157 GLU B O 1
ATOM 2803 N N . GLU B 1 158 ? -14.766 27.672 2.59 1 97.25 158 GLU B N 1
ATOM 2804 C CA . GLU B 1 158 ? -15.562 28.5 3.486 1 97.25 158 GLU B CA 1
ATOM 2805 C C . GLU B 1 158 ? -14.758 28.922 4.715 1 97.25 158 GLU B C 1
ATOM 2807 O O . GLU B 1 158 ? -13.789 28.266 5.082 1 97.25 158 GLU B O 1
ATOM 2812 N N . PRO B 1 159 ? -15.156 30.078 5.328 1 98.06 159 PRO B N 1
ATOM 2813 C CA . PRO B 1 159 ? -14.484 30.484 6.562 1 98.06 159 PRO B CA 1
ATOM 2814 C C . PRO B 1 159 ? -14.625 29.453 7.68 1 98.06 159 PRO B C 1
ATOM 2816 O O . PRO B 1 159 ? -15.648 28.781 7.77 1 98.06 159 PRO B O 1
ATOM 2819 N N . GLY B 1 160 ? -13.695 29.438 8.5 1 98.31 160 GLY B N 1
ATOM 2820 C CA . GLY B 1 160 ? -13.758 28.562 9.656 1 98.31 160 GLY B CA 1
ATOM 2821 C C . GLY B 1 160 ? -14.812 28.984 10.664 1 98.31 160 GLY B C 1
ATOM 2822 O O . GLY B 1 160 ? -15.078 30.172 10.836 1 98.31 160 GLY B O 1
ATOM 2823 N N . THR B 1 161 ? -15.289 28.016 11.344 1 98.19 161 THR B N 1
ATOM 2824 C CA . THR B 1 161 ? -16.266 28.266 12.391 1 98.19 161 THR B CA 1
ATOM 2825 C C . THR B 1 161 ? -15.688 27.984 13.766 1 98.19 161 THR B C 1
ATOM 2827 O O . THR B 1 161 ? -16.234 28.422 14.781 1 98.19 161 THR B O 1
ATOM 2830 N N . GLY B 1 162 ? -14.672 27.188 13.781 1 98.56 162 GLY B N 1
ATOM 2831 C CA . GLY B 1 162 ? -14.094 26.75 15.039 1 98.56 162 GLY B CA 1
ATOM 2832 C C . GLY B 1 162 ? -14.852 25.594 15.664 1 98.56 162 GLY B C 1
ATOM 2833 O O . GLY B 1 162 ? -14.633 25.266 16.828 1 98.56 162 GLY B O 1
ATOM 2834 N N . LYS B 1 163 ? -15.75 25.047 14.867 1 98.81 163 LYS B N 1
ATOM 2835 C CA . LYS B 1 163 ? -16.609 23.984 15.391 1 98.81 163 LYS B CA 1
ATOM 2836 C C . LYS B 1 163 ? -16.641 22.781 14.445 1 98.81 163 LYS B C 1
ATOM 2838 O O . LYS B 1 163 ? -16.547 22.953 13.227 1 98.81 163 LYS B O 1
ATOM 2843 N N . ILE B 1 164 ? -16.703 21.562 15.016 1 98.75 164 ILE B N 1
ATOM 2844 C CA . ILE B 1 164 ? -16.75 20.344 14.211 1 98.75 164 ILE B CA 1
ATOM 2845 C C . ILE B 1 164 ? -17.703 19.328 14.859 1 98.75 164 ILE B C 1
ATOM 2847 O O . ILE B 1 164 ? -18.234 19.578 15.945 1 98.75 164 ILE B O 1
ATOM 2851 N N . GLU B 1 165 ? -18 18.328 14.156 1 98.44 165 GLU B N 1
ATOM 2852 C CA . GLU B 1 165 ? -18.594 17.094 14.633 1 98.44 165 GLU B CA 1
ATOM 2853 C C . GLU B 1 165 ? -17.641 15.914 14.461 1 98.44 165 GLU B C 1
ATOM 2855 O O . GLU B 1 165 ? -17.031 15.75 13.398 1 98.44 165 GLU B O 1
ATOM 2860 N N . LEU B 1 166 ? -17.469 15.109 15.547 1 98.19 166 LEU B N 1
ATOM 2861 C CA . LEU B 1 166 ? -16.609 13.93 15.484 1 98.19 166 LEU B CA 1
ATOM 2862 C C . LEU B 1 166 ? -17.422 12.688 15.141 1 98.19 166 LEU B C 1
ATOM 2864 O O . LEU B 1 166 ? -18.516 12.492 15.664 1 98.19 166 LEU B O 1
ATOM 2868 N N . ASN B 1 167 ? -16.875 11.938 14.25 1 97.56 167 ASN B N 1
ATOM 2869 C CA . ASN B 1 167 ? -17.406 10.625 13.875 1 97.56 167 ASN B CA 1
ATOM 2870 C C . ASN B 1 167 ? -18.906 10.703 13.547 1 97.56 167 ASN B C 1
ATOM 2872 O O . ASN B 1 167 ? -19.703 9.953 14.109 1 97.56 167 ASN B O 1
ATOM 2876 N N . PRO B 1 168 ? -19.219 11.609 12.641 1 95.94 168 PRO B N 1
ATOM 2877 C CA . PRO B 1 168 ? -20.609 11.703 12.203 1 95.94 168 PRO B CA 1
ATOM 2878 C C . PRO B 1 168 ? -21.109 10.43 11.523 1 95.94 168 PRO B C 1
ATOM 2880 O O . PRO B 1 168 ? -20.297 9.625 11.055 1 95.94 168 PRO B O 1
ATOM 2883 N N . ALA B 1 169 ? -22.406 10.266 11.492 1 92.31 169 ALA B N 1
ATOM 2884 C CA . ALA B 1 169 ? -23 9.125 10.805 1 92.31 169 ALA B CA 1
ATOM 2885 C C . ALA B 1 169 ? -22.594 9.102 9.328 1 92.31 169 ALA B C 1
ATOM 2887 O O . ALA B 1 169 ? -22.359 8.039 8.758 1 92.31 169 ALA B O 1
ATOM 2888 N N . GLN B 1 170 ? -22.516 10.328 8.781 1 92.62 170 GLN B N 1
ATOM 2889 C CA . GLN B 1 170 ? -22.094 10.492 7.395 1 92.62 170 GLN B CA 1
ATOM 2890 C C . GLN B 1 170 ? -21.078 11.625 7.254 1 92.62 170 GLN B C 1
ATOM 2892 O O . GLN B 1 170 ? -21.266 12.703 7.824 1 92.62 170 GLN B O 1
ATOM 2897 N N . SER B 1 171 ? -20.047 11.297 6.535 1 93.5 171 SER B N 1
ATOM 2898 C CA . SER B 1 171 ? -19.094 12.367 6.242 1 93.5 171 SER B CA 1
ATOM 2899 C C . SER B 1 171 ? -19.734 13.461 5.402 1 93.5 171 SER B C 1
ATOM 2901 O O . SER B 1 171 ? -20.719 13.211 4.695 1 93.5 171 SER B O 1
ATOM 2903 N N . ASP B 1 172 ? -19.266 14.602 5.508 1 94.38 172 ASP B N 1
ATOM 2904 C CA . ASP B 1 172 ? -19.75 15.766 4.781 1 94.38 172 ASP B CA 1
ATOM 2905 C C . ASP B 1 172 ? -18.656 16.828 4.629 1 94.38 172 ASP B C 1
ATOM 2907 O O . ASP B 1 172 ? -17.469 16.5 4.66 1 94.38 172 ASP B O 1
ATOM 2911 N N . SER B 1 173 ? -19.078 18.062 4.453 1 97.38 173 SER B N 1
ATOM 2912 C CA . SER B 1 173 ? -18.156 19.125 4.117 1 97.38 173 SER B CA 1
ATOM 2913 C C . SER B 1 173 ? -17.375 19.578 5.344 1 97.38 173 SER B C 1
ATOM 2915 O O . SER B 1 173 ? -17.859 19.5 6.469 1 97.38 173 SER B O 1
ATOM 2917 N N . ASN B 1 174 ? -16.219 20.016 5.152 1 98.56 174 ASN B N 1
ATOM 2918 C CA . ASN B 1 174 ? -15.289 20.578 6.133 1 98.56 174 ASN B CA 1
ATOM 2919 C C . ASN B 1 174 ? -14.664 21.875 5.633 1 98.56 174 ASN B C 1
ATOM 2921 O O . ASN B 1 174 ? -14.016 21.891 4.586 1 98.56 174 ASN B O 1
ATOM 2925 N N . ALA B 1 175 ? -14.859 22.953 6.387 1 98.81 175 ALA B N 1
ATOM 2926 C CA . ALA B 1 175 ? -14.117 24.156 6.074 1 98.81 175 ALA B CA 1
ATOM 2927 C C . ALA B 1 175 ? -12.617 23.969 6.305 1 98.81 175 ALA B C 1
ATOM 2929 O O . ALA B 1 175 ? -12.203 23.516 7.375 1 98.81 175 ALA B O 1
ATOM 2930 N N . ILE B 1 176 ? -11.805 24.344 5.336 1 98.81 176 ILE B N 1
ATOM 2931 C CA . ILE B 1 176 ? -10.367 24.094 5.344 1 98.81 176 ILE B CA 1
ATOM 2932 C C . ILE B 1 176 ? -9.75 24.688 6.605 1 98.81 176 ILE B C 1
ATOM 2934 O O . ILE B 1 176 ? -8.969 24.031 7.293 1 98.81 176 ILE B O 1
ATOM 2938 N N . PRO B 1 177 ? -10.133 25.922 7.012 1 98.81 177 PRO B N 1
ATOM 2939 C CA . PRO B 1 177 ? -9.547 26.453 8.25 1 98.81 177 PRO B CA 1
ATOM 2940 C C . PRO B 1 177 ? -9.891 25.609 9.477 1 98.81 177 PRO B C 1
ATOM 2942 O O . PRO B 1 177 ? -9.086 25.531 10.406 1 98.81 177 PRO B O 1
ATOM 2945 N N . ASP B 1 178 ? -11.07 24.953 9.492 1 98.94 178 ASP B N 1
ATOM 2946 C CA . ASP B 1 178 ? -11.453 24.125 10.633 1 98.94 178 ASP B CA 1
ATOM 2947 C C . ASP B 1 178 ? -10.688 22.797 10.617 1 98.94 178 ASP B C 1
ATOM 2949 O O . ASP B 1 178 ? -10.375 22.25 11.672 1 98.94 178 ASP B O 1
ATOM 2953 N N . VAL B 1 179 ? -10.406 22.25 9.406 1 98.94 179 VAL B N 1
ATOM 2954 C CA . VAL B 1 179 ? -9.562 21.062 9.289 1 98.94 179 VAL B CA 1
ATOM 2955 C C . VAL B 1 179 ? -8.172 21.359 9.828 1 98.94 179 VAL B C 1
ATOM 2957 O O . VAL B 1 179 ? -7.637 20.609 10.656 1 98.94 179 VAL B O 1
ATOM 2960 N N . ALA B 1 180 ? -7.641 22.484 9.414 1 98.94 180 ALA B N 1
ATOM 2961 C CA . ALA B 1 180 ? -6.316 22.906 9.867 1 98.94 180 ALA B CA 1
ATOM 2962 C C . ALA B 1 180 ? -6.297 23.109 11.383 1 98.94 180 ALA B C 1
ATOM 2964 O O . ALA B 1 180 ? -5.359 22.672 12.062 1 98.94 180 ALA B O 1
ATOM 2965 N N . HIS B 1 181 ? -7.324 23.734 11.898 1 98.88 181 HIS B N 1
ATOM 2966 C CA . HIS B 1 181 ? -7.434 23.969 13.336 1 98.88 181 HIS B CA 1
ATOM 2967 C C . HIS B 1 181 ? -7.52 22.641 14.094 1 98.88 181 HIS B C 1
ATOM 2969 O O . HIS B 1 181 ? -6.918 22.5 15.164 1 98.88 181 HIS B O 1
ATOM 2975 N N . THR B 1 182 ? -8.289 21.719 13.594 1 98.94 182 THR B N 1
ATOM 2976 C CA . THR B 1 182 ? -8.398 20.391 14.203 1 98.94 182 THR B CA 1
ATOM 2977 C C . THR B 1 182 ? -7.031 19.719 14.273 1 98.94 182 THR B C 1
ATOM 2979 O O . THR B 1 182 ? -6.66 19.172 15.312 1 98.94 182 THR B O 1
ATOM 2982 N N . ILE B 1 183 ? -6.277 19.797 13.203 1 98.88 183 ILE B N 1
ATOM 2983 C CA . ILE B 1 183 ? -4.953 19.188 13.125 1 98.88 183 ILE B CA 1
ATOM 2984 C C . ILE B 1 183 ? -4.02 19.859 14.133 1 98.88 183 ILE B C 1
ATOM 2986 O O . ILE B 1 183 ? -3.354 19.188 14.922 1 98.88 183 ILE B O 1
ATOM 2990 N N . ALA B 1 184 ? -3.994 21.172 14.195 1 98.56 184 ALA B N 1
ATOM 2991 C CA . ALA B 1 184 ? -3.137 21.922 15.109 1 98.56 184 ALA B CA 1
ATOM 2992 C C . ALA B 1 184 ? -3.506 21.641 16.562 1 98.56 184 ALA B C 1
ATOM 2994 O O . ALA B 1 184 ? -2.631 21.391 17.406 1 98.56 184 ALA B O 1
ATOM 2995 N N . ALA B 1 185 ? -4.816 21.625 16.844 1 98.5 185 ALA B N 1
ATOM 2996 C CA . ALA B 1 185 ? -5.289 21.375 18.203 1 98.5 185 ALA B CA 1
ATOM 2997 C C . ALA B 1 185 ? -4.984 19.938 18.641 1 98.5 185 ALA B C 1
ATOM 2999 O O . ALA B 1 185 ? -4.688 19.688 19.812 1 98.5 185 ALA B O 1
ATOM 3000 N N . ALA B 1 186 ? -5.059 19.016 17.703 1 98.56 186 ALA B N 1
ATOM 3001 C CA . ALA B 1 186 ? -4.793 17.609 18 1 98.56 186 ALA B CA 1
ATOM 3002 C C . ALA B 1 186 ? -3.352 17.422 18.469 1 98.56 186 ALA B C 1
ATOM 3004 O O . ALA B 1 186 ? -3.078 16.562 19.312 1 98.56 186 ALA B O 1
ATOM 3005 N N . LEU B 1 187 ? -2.428 18.188 17.984 1 97.62 187 LEU B N 1
ATOM 3006 C CA . LEU B 1 187 ? -1.021 18.094 18.359 1 97.62 187 LEU B CA 1
ATOM 3007 C C . LEU B 1 187 ? -0.842 18.25 19.859 1 97.62 187 LEU B C 1
ATOM 3009 O O . LEU B 1 187 ? 0.002 17.594 20.469 1 97.62 187 LEU B O 1
ATOM 3013 N N . ALA B 1 188 ? -1.697 19.016 20.438 1 94.19 188 ALA B N 1
ATOM 3014 C CA . ALA B 1 188 ? -1.525 19.359 21.844 1 94.19 188 ALA B CA 1
ATOM 3015 C C . ALA B 1 188 ? -2.473 18.562 22.734 1 94.19 188 ALA B C 1
ATOM 3017 O O . ALA B 1 188 ? -2.43 18.672 23.953 1 94.19 188 ALA B O 1
ATOM 3018 N N . GLU B 1 189 ? -3.359 17.797 22.141 1 97.75 189 GLU B N 1
ATOM 3019 C CA . GLU B 1 189 ? -4.406 17.125 22.891 1 97.75 189 GLU B CA 1
ATOM 3020 C C . GLU B 1 189 ? -4.078 15.641 23.094 1 97.75 189 GLU B C 1
ATOM 3022 O O . GLU B 1 189 ? -4.266 14.828 22.188 1 97.75 189 GLU B O 1
ATOM 3027 N N . PRO B 1 190 ? -3.635 15.242 24.281 1 98 190 PRO B N 1
ATOM 3028 C CA . PRO B 1 190 ? -3.238 13.852 24.547 1 98 190 PRO B CA 1
ATOM 3029 C C . PRO B 1 190 ? -4.348 12.852 24.219 1 98 190 PRO B C 1
ATOM 3031 O O . PRO B 1 190 ? -4.066 11.719 23.828 1 98 190 PRO B O 1
ATOM 3034 N N . ALA B 1 191 ? -5.574 13.281 24.281 1 98.62 191 ALA B N 1
ATOM 3035 C CA . ALA B 1 191 ? -6.707 12.391 24.062 1 98.62 191 ALA B CA 1
ATOM 3036 C C . ALA B 1 191 ? -6.754 11.914 22.609 1 98.62 191 ALA B C 1
ATOM 3038 O O . ALA B 1 191 ? -7.461 10.961 22.281 1 98.62 191 ALA B O 1
ATOM 3039 N N . THR B 1 192 ? -5.961 12.562 21.734 1 98.75 192 THR B N 1
ATOM 3040 C CA . THR B 1 192 ? -6.043 12.219 20.312 1 98.75 192 THR B CA 1
ATOM 3041 C C . THR B 1 192 ? -4.922 11.258 19.922 1 98.75 192 THR B C 1
ATOM 3043 O O . THR B 1 192 ? -4.883 10.773 18.797 1 98.75 192 THR B O 1
ATOM 3046 N N . VAL B 1 193 ? -4.012 10.953 20.891 1 98.81 193 VAL B N 1
ATOM 3047 C CA . VAL B 1 193 ? -2.893 10.062 20.594 1 98.81 193 VAL B CA 1
ATOM 3048 C C . VAL B 1 193 ? -3.406 8.648 20.344 1 98.81 193 VAL B C 1
ATOM 3050 O O . VAL B 1 193 ? -4.23 8.133 21.094 1 98.81 193 VAL B O 1
ATOM 3053 N N . LYS B 1 194 ? -3.023 8.078 19.297 1 98.81 194 LYS B N 1
ATOM 3054 C CA . LYS B 1 194 ? -3.389 6.75 18.812 1 98.81 194 LYS B CA 1
ATOM 3055 C C . LYS B 1 194 ? -4.883 6.664 18.516 1 98.81 194 LYS B C 1
ATOM 3057 O O . LYS B 1 194 ? -5.52 5.645 18.797 1 98.81 194 LYS B O 1
ATOM 3062 N N . LYS B 1 195 ? -5.422 7.785 17.984 1 98.81 195 LYS B N 1
ATOM 3063 C CA . LYS B 1 195 ? -6.836 7.82 17.625 1 98.81 195 LYS B CA 1
ATOM 3064 C C . LYS B 1 195 ? -7.008 8.086 16.125 1 98.81 195 LYS B C 1
ATOM 3066 O O . LYS B 1 195 ? -6.18 8.758 15.516 1 98.81 195 LYS B O 1
ATOM 3071 N N . VAL B 1 196 ? -7.98 7.496 15.539 1 98.75 196 VAL B N 1
ATOM 3072 C CA . VAL B 1 196 ? -8.516 7.75 14.203 1 98.75 196 VAL B CA 1
ATOM 3073 C C . VAL B 1 196 ? -9.945 8.281 14.312 1 98.75 196 VAL B C 1
ATOM 3075 O O . VAL B 1 196 ? -10.789 7.68 14.984 1 98.75 196 VAL B O 1
ATOM 3078 N N . PHE B 1 197 ? -10.211 9.391 13.734 1 98.62 197 PHE B N 1
ATOM 3079 C CA . PHE B 1 197 ? -11.586 9.883 13.789 1 98.62 197 PHE B CA 1
ATOM 3080 C C . PHE B 1 197 ? -11.938 10.664 12.531 1 98.62 197 PHE B C 1
ATOM 3082 O O . PHE B 1 197 ? -11.062 11.266 11.906 1 98.62 197 PHE B O 1
ATOM 3089 N N . ILE B 1 198 ? -13.234 10.656 12.156 1 98.38 198 ILE B N 1
ATOM 3090 C CA . ILE B 1 198 ? -13.789 11.43 11.047 1 98.38 198 ILE B CA 1
ATOM 3091 C C . ILE B 1 198 ? -14.32 12.766 11.555 1 98.38 198 ILE B C 1
ATOM 3093 O O . ILE B 1 198 ? -14.938 12.828 12.625 1 98.38 198 ILE B O 1
ATOM 3097 N N . ILE B 1 199 ? -14.086 13.812 10.758 1 98.69 199 ILE B N 1
ATOM 3098 C CA . ILE B 1 199 ? -14.633 15.109 11.133 1 98.69 199 ILE B CA 1
ATOM 3099 C C . ILE B 1 199 ? -15.508 15.648 10 1 98.69 199 ILE B C 1
ATOM 3101 O O . ILE B 1 199 ? -15.312 15.289 8.836 1 98.69 199 ILE B O 1
ATOM 3105 N N . LYS B 1 200 ? -16.438 16.484 10.328 1 98.44 200 LYS B N 1
ATOM 3106 C CA . LYS B 1 200 ? -17.172 17.375 9.43 1 98.44 200 LYS B CA 1
ATOM 3107 C C . LYS B 1 200 ? -17.531 18.688 10.125 1 98.44 200 LYS B C 1
ATOM 3109 O O . LYS B 1 200 ? -17.359 18.812 11.344 1 98.44 200 LYS B O 1
ATOM 3114 N N . ASN B 1 201 ? -17.969 19.656 9.297 1 98.25 201 ASN B N 1
ATOM 3115 C CA . ASN B 1 201 ? -18.516 20.844 9.938 1 98.25 201 ASN B CA 1
ATOM 3116 C C . ASN B 1 201 ? -19.594 20.484 10.969 1 98.25 201 ASN B C 1
ATOM 3118 O O . ASN B 1 201 ? -20.391 19.578 10.75 1 98.25 201 ASN B O 1
ATOM 3122 N N . GLY B 1 202 ? -19.562 21.234 12.164 1 98.19 202 GLY B N 1
ATOM 3123 C CA . GLY B 1 202 ? -20.5 20.922 13.227 1 98.19 202 GLY B CA 1
ATOM 3124 C C . GLY B 1 202 ? -20.688 22.062 14.203 1 98.19 202 GLY B C 1
ATOM 3125 O O . GLY B 1 202 ? -20.562 23.234 13.836 1 98.19 202 GLY B O 1
ATOM 3126 N N . SER B 1 203 ? -21.172 21.703 15.391 1 98.31 203 SER B N 1
ATOM 3127 C CA . SER B 1 203 ? -21.578 22.75 16.328 1 98.31 203 SER B CA 1
ATOM 3128 C C . SER B 1 203 ? -20.719 22.719 17.594 1 98.31 203 SER B C 1
ATOM 3130 O O . SER B 1 203 ? -20.844 23.594 18.453 1 98.31 203 SER B O 1
ATOM 3132 N N . THR B 1 204 ? -19.828 21.797 17.734 1 98.69 204 THR B N 1
ATOM 3133 C CA . THR B 1 204 ? -19 21.656 18.922 1 98.69 204 THR B CA 1
ATOM 3134 C C . THR B 1 204 ? -17.656 22.328 18.719 1 98.69 204 THR B C 1
ATOM 3136 O O . THR B 1 204 ? -16.969 22.094 17.734 1 98.69 204 THR B O 1
ATOM 3139 N N . PRO B 1 205 ? -17.297 23.219 19.688 1 98.81 205 PRO B N 1
ATOM 3140 C CA . PRO B 1 205 ? -15.945 23.781 19.578 1 98.81 205 PRO B CA 1
ATOM 3141 C C . PRO B 1 205 ? -14.867 22.719 19.438 1 98.81 205 PRO B C 1
ATOM 3143 O O . PRO B 1 205 ? -14.906 21.703 20.125 1 98.81 205 PRO B O 1
ATOM 3146 N N . ILE B 1 206 ? -13.891 22.891 18.578 1 98.81 206 ILE B N 1
ATOM 3147 C CA . ILE B 1 206 ? -12.891 21.906 18.172 1 98.81 206 ILE B CA 1
ATOM 3148 C C . ILE B 1 206 ? -12.141 21.391 19.406 1 98.81 206 ILE B C 1
ATOM 3150 O O . ILE B 1 206 ? -11.977 20.188 19.578 1 98.81 206 ILE B O 1
ATOM 3154 N N . GLU B 1 207 ? -11.734 22.344 20.281 1 98.5 207 GLU B N 1
ATOM 3155 C CA . GLU B 1 207 ? -10.984 21.938 21.469 1 98.5 207 GLU B CA 1
ATOM 3156 C C . GLU B 1 207 ? -11.82 21 22.344 1 98.5 207 GLU B C 1
ATOM 3158 O O . GLU B 1 207 ? -11.289 20.062 22.922 1 98.5 207 GLU B O 1
ATOM 3163 N N . GLU B 1 208 ? -13.055 21.297 22.453 1 98.38 208 GLU B N 1
ATOM 3164 C CA . GLU B 1 208 ? -13.945 20.469 23.266 1 98.38 208 GLU B CA 1
ATOM 3165 C C . GLU B 1 208 ? -14.172 19.109 22.609 1 98.38 208 GLU B C 1
ATOM 3167 O O . GLU B 1 208 ? -14.148 18.078 23.297 1 98.38 208 GLU B O 1
ATOM 3172 N N . ALA B 1 209 ? -14.367 19.078 21.312 1 98.62 209 ALA B N 1
ATOM 3173 C CA . ALA B 1 209 ? -14.609 17.844 20.578 1 98.62 209 ALA B CA 1
ATOM 3174 C C . ALA B 1 209 ? -13.422 16.891 20.719 1 98.62 209 ALA B C 1
ATOM 3176 O O . ALA B 1 209 ? -13.609 15.695 20.969 1 98.62 209 ALA B O 1
ATOM 3177 N N . LEU B 1 210 ? -12.18 17.375 20.688 1 98.69 210 LEU B N 1
ATOM 3178 C CA . LEU B 1 210 ? -10.977 16.547 20.641 1 98.69 210 LEU B CA 1
ATOM 3179 C C . LEU B 1 210 ? -10.703 15.922 22 1 98.69 210 LEU B C 1
ATOM 3181 O O . LEU B 1 210 ? -10.023 14.898 22.094 1 98.69 210 LEU B O 1
ATOM 3185 N N . LYS B 1 211 ? -11.258 16.516 23.062 1 98 211 LYS B N 1
ATOM 3186 C CA . LYS B 1 211 ? -11.07 15.969 24.391 1 98 211 LYS B CA 1
ATOM 3187 C C . LYS B 1 211 ? -11.852 14.664 24.578 1 98 211 LYS B C 1
ATOM 3189 O O . LYS B 1 211 ? -11.602 13.914 25.516 1 98 211 LYS B O 1
ATOM 3194 N N . THR B 1 212 ? -12.734 14.445 23.625 1 95.88 212 THR B N 1
ATOM 3195 C CA . THR B 1 212 ? -13.602 13.281 23.766 1 95.88 212 THR B CA 1
ATOM 3196 C C . THR B 1 212 ? -13.086 12.117 22.922 1 95.88 212 THR B C 1
ATOM 3198 O O . THR B 1 212 ? -13.742 11.078 22.812 1 95.88 212 THR B O 1
ATOM 3201 N N . CYS B 1 213 ? -11.984 12.227 22.359 1 93.81 213 CYS B N 1
ATOM 3202 C CA . CYS B 1 213 ? -11.438 11.188 21.5 1 93.81 213 CYS B CA 1
ATOM 3203 C C . CYS B 1 213 ? -10.906 10.023 22.312 1 93.81 213 CYS B C 1
ATOM 3205 O O . CYS B 1 213 ? -10.43 10.211 23.438 1 93.81 213 CYS B O 1
#

Foldseek 3Di:
DAEEEEAQLLDDLNQLLQVVCVVVPYQYAREDCPQVSHDDDPSYDYDYDDLQDALCVLLVVCARHAEYEYPDDDPLPCLPSPLASSLLRPLVNCVVNVHAEYEYEAAPCLQPLVVQVVDPVSVVPVVNSPRNNNSVCCVLPPSNGQYAYEHAYAEDCDDDDQAKDKADPDHDYAYSSNSSVLRNLLSVASLRGSHYIYIHGDDHRSNVNSNVD/DAEEEEAQLLDPLNQLLQVVCVVVPYQYAREDCPQVSHDDDPRYDYDYDDLQDALCVLLVVCARHAEYEYPDDDPLPCLPSPLASSLLSPLVNCVVNVHAHYEYEAAPCLQPLVVQVVDPVSVVPVVNSPRNNNSVCCVLPPSNGQYAYEHAYAEDCDDDDQAKDKADPDHDYAYSSNSSVLRNLLSVASLRGSHYIYIHGDDHRSNVNSNVD

Nearest PDB structures (foldseek):
  3dqp-assembly1_A-2  TM=9.732E-01  e=3.793E-26  Lactococcus lactis subsp. lactis
  7er7-assembly1_A  TM=8.248E-01  e=1.962E-13  Homo sapiens
  6opl-assembly1_A  TM=8.336E-01  e=3.554E-13  Homo sapiens
  3dhn-assembly1_A  TM=8.435E-01  e=1.610E-10  Bacteroides thetaiotaomicron
  5f5l-assembly1_A  TM=6.896E-01  e=1.173E-07  Micromonospora okii

Sequence (426 aa):
MSKIFVAGATGRVGQEVVKQLAAAGQEVLAAGRKLDRLPKGELITPVAFDFTWLPDQMAKLLTGVDAIVFTAGSRGKNLLQVDLNGAVKLMQAANLAGIKRFVMLSSAYSMDQAMWGKVKTLRDITDYNIARYFADKWLVDESGLDYTLVQAGILTEEPGTGKIELNPAQSDSNAIPDVAHTIAAALAEPATVKKVFIIKNGSTPIEEALKTCMSKIFVAGATGRVGQEVVKQLAAAGQEVLAAGRKLDRLPKGELITPVAFDFTWLPDQMAKLLTGVDAIVFTAGSRGKNLLQVDLNGAVKLMQAANLAGIKRFVMLSSAYSMDQAMWGKVKTLRDITDYNIARYFADKWLVDESGLDYTLVQAGILTEEPGTGKIELNPAQSDSNAIPDVAHTIAAALAEPATVKKVFIIKNGSTPIEEALKTC

Radius of gyration: 23.68 Å; Cα contacts (8 Å, |Δi|>4): 968; chains: 2; bounding box: 47×69×48 Å

Solvent-accessible surface area (backbone atoms only — not comparable to full-atom values): 21645 Å² total; per-residue (Å²): 126,53,32,34,35,30,38,23,16,48,42,77,48,17,35,45,31,52,52,52,38,36,74,71,58,23,37,31,40,36,18,22,79,54,63,87,61,41,76,85,53,97,40,48,42,79,35,86,50,62,52,83,56,55,33,73,66,53,21,66,75,39,69,84,40,54,32,39,37,37,49,53,70,46,85,79,76,38,38,56,51,38,38,16,50,17,49,46,34,51,51,51,9,30,54,77,53,70,34,44,41,36,39,31,58,50,45,49,62,33,85,34,72,77,53,32,79,73,35,69,76,43,48,77,38,45,64,57,39,51,28,39,24,55,28,51,46,39,50,74,74,64,58,82,45,48,27,27,39,43,14,36,42,47,76,38,90,47,79,55,80,54,27,32,32,74,60,54,99,63,76,36,53,26,28,35,50,34,54,17,46,46,54,57,52,44,76,75,34,74,43,29,52,72,34,75,47,33,38,21,59,46,82,37,47,42,74,64,54,46,66,69,82,125,52,32,34,35,30,38,22,17,47,41,78,49,17,35,44,31,53,51,52,39,36,73,71,58,23,37,32,41,36,18,22,78,54,64,86,61,42,75,86,51,96,41,48,42,80,34,87,50,63,54,82,56,54,31,72,65,54,20,67,74,38,70,85,38,55,31,38,37,38,49,53,68,46,86,79,78,38,38,55,50,37,36,15,51,18,48,46,32,50,51,50,9,29,55,76,54,71,35,44,39,36,39,32,58,51,44,50,60,31,85,35,72,77,53,32,78,75,35,71,77,44,48,77,37,45,65,57,38,51,28,38,24,55,27,52,47,39,51,75,74,65,57,82,46,47,27,27,40,42,15,36,42,47,74,37,92,48,78,55,78,54,27,29,33,74,60,54,98,62,75,37,53,25,27,35,50,33,54,17,47,47,55,56,53,44,76,74,34,74,44,29,52,72,34,76,48,33,38,22,58,46,84,36,46,42,75,64,55,47,65,71,81